Protein AF-A0A3D1QDN3-F1 (afdb_monomer)

pLDDT: mean 77.64, std 18.39, range [27.88, 97.88]

Sequence (611 aa):
MINKMKRVFISGLVVPLMLFAVGTSGLASAAQGDDDVREKLRNEGVWLTPEESAQQKAELDSLLDSLDSAADMLESMPALSVSVQINGSLVNAPADMDVVEGQVMVPIRWAAEQLGASAVEWDAATRTIAIETGQDFYSMEKLASYSRGLKISTEELESRIWPLPEKVENLQIADLVSDRKWILELKEYKARLMDPALAPDPVNICIASDDGRYEHSSLIYSIDNRQGHYYLPMDWLEYLFKARVHYDQAANLLSIQTPDVDLIKSEIARLENALIPSSPDEAVKLWGRGEQTRNGALQYLALSPQLRQEADASDYVRQSYWVTGMSSPWVGPITIVSQEQLSDTEIEYTLSFPEMTSSPPHTTATEKLMVEKLIDDGGGGWFITRVLQSSDYGIIDGPKHYIRHDVDGGGKYVTAQITVNHLNNQWELTVTKDDSEAAVEIFKGDNKGFDVSTIAAAHIISPDTVDFLLVTDYRSMPFGGCGYELYSLKDAALAQIDLSTITHGTPFSIHVDEVRRSAEIESNGAVAAVPLSDWDMHGYQQYGNEFCQNFFISMDLQSVDGEALPEIVTTEVIAATLPHHLTYLHTTYKYVNGAWKIEQTDFSDQPSQHI

Mean predicted aligned error: 17.45 Å

Structure (mmCIF, N/CA/C/O backbone):
data_AF-A0A3D1QDN3-F1
#
_entry.id   AF-A0A3D1QDN3-F1
#
loop_
_atom_site.group_PDB
_atom_site.id
_atom_site.type_symbol
_atom_site.label_atom_id
_atom_site.label_alt_id
_atom_site.label_comp_id
_atom_site.label_asym_id
_atom_site.label_entity_id
_atom_site.label_seq_id
_atom_site.pdbx_PDB_ins_code
_atom_site.Cartn_x
_atom_site.Cartn_y
_atom_site.Cartn_z
_atom_site.occupancy
_atom_site.B_iso_or_equiv
_atom_site.auth_seq_id
_atom_site.auth_comp_id
_atom_site.auth_asym_id
_atom_site.auth_atom_id
_atom_site.pdbx_PDB_model_num
ATOM 1 N N . MET A 1 1 ? 17.926 22.749 -31.481 1.00 31.86 1 MET A N 1
ATOM 2 C CA . MET A 1 1 ? 18.461 23.588 -30.376 1.00 31.86 1 MET A CA 1
ATOM 3 C C . MET A 1 1 ? 19.661 22.944 -29.670 1.00 31.86 1 MET A C 1
ATOM 5 O O . MET A 1 1 ? 20.561 23.671 -29.268 1.00 31.86 1 MET A O 1
ATOM 9 N N . ILE A 1 2 ? 19.741 21.608 -29.626 1.00 27.88 2 ILE A N 1
ATOM 10 C CA . ILE A 1 2 ? 20.840 20.819 -29.034 1.00 27.88 2 ILE A CA 1
ATOM 11 C C . ILE A 1 2 ? 22.223 21.104 -29.672 1.00 27.88 2 ILE A C 1
ATOM 13 O O . ILE A 1 2 ? 23.207 21.255 -28.947 1.00 27.88 2 ILE A O 1
ATOM 17 N N . ASN A 1 3 ? 22.293 21.345 -30.991 1.00 30.56 3 ASN A N 1
ATOM 18 C CA . ASN A 1 3 ? 23.553 21.693 -31.681 1.00 30.56 3 ASN A CA 1
ATOM 19 C C . ASN A 1 3 ? 24.145 23.056 -31.265 1.00 30.56 3 ASN A C 1
ATOM 21 O O . ASN A 1 3 ? 25.346 23.273 -31.406 1.00 30.56 3 ASN A O 1
ATOM 25 N N . LYS A 1 4 ? 23.339 23.977 -30.709 1.00 30.73 4 LYS A N 1
ATOM 26 C CA . LYS A 1 4 ? 23.839 25.263 -30.185 1.00 30.73 4 LYS A CA 1
ATOM 27 C C . LYS A 1 4 ? 24.396 25.138 -28.763 1.00 30.73 4 LYS A C 1
ATOM 29 O O . LYS A 1 4 ? 25.363 25.820 -28.450 1.00 30.73 4 LYS A O 1
ATOM 34 N N . MET A 1 5 ? 23.846 24.258 -27.921 1.00 29.44 5 MET A N 1
ATOM 35 C CA . MET A 1 5 ? 24.308 24.086 -26.533 1.00 29.44 5 MET A CA 1
ATOM 36 C C . MET A 1 5 ? 25.619 23.295 -26.423 1.00 29.44 5 MET A C 1
ATOM 38 O O . MET A 1 5 ? 26.468 23.659 -25.612 1.00 29.44 5 MET A O 1
ATOM 42 N N . LYS A 1 6 ? 25.844 22.279 -27.271 1.00 32.31 6 LYS A N 1
ATOM 43 C CA . LYS A 1 6 ? 27.119 21.531 -27.285 1.00 32.31 6 LYS A CA 1
ATOM 44 C C . LYS A 1 6 ? 28.302 22.382 -27.778 1.00 32.31 6 LYS A C 1
ATOM 46 O O . LYS A 1 6 ? 29.376 22.324 -27.184 1.00 32.31 6 LYS A O 1
ATOM 51 N N . ARG A 1 7 ? 28.087 23.259 -28.771 1.00 34.97 7 ARG A N 1
ATOM 52 C CA . ARG A 1 7 ? 29.100 24.231 -29.239 1.00 34.97 7 ARG A CA 1
ATOM 53 C C . ARG A 1 7 ? 29.503 25.249 -28.163 1.00 34.97 7 ARG A C 1
ATOM 55 O O . ARG A 1 7 ? 30.673 25.613 -28.096 1.00 34.97 7 ARG A O 1
ATOM 62 N N . VAL A 1 8 ? 28.573 25.670 -27.300 1.00 37.91 8 VAL A N 1
ATOM 63 C CA . VAL A 1 8 ? 28.829 26.628 -26.200 1.00 37.91 8 VAL A CA 1
ATOM 64 C C . VAL A 1 8 ? 29.650 26.002 -25.063 1.00 37.91 8 VAL A C 1
ATOM 66 O O . VAL A 1 8 ? 30.504 26.667 -24.484 1.00 37.91 8 VAL A O 1
ATOM 69 N N . PHE A 1 9 ? 29.463 24.711 -24.772 1.00 33.34 9 PHE A N 1
ATOM 70 C CA . PHE A 1 9 ? 30.234 24.018 -23.730 1.00 33.34 9 PHE A CA 1
ATOM 71 C C . PHE A 1 9 ? 31.697 23.766 -24.126 1.00 33.34 9 PHE A C 1
ATOM 73 O O . PHE A 1 9 ? 32.595 23.938 -23.303 1.00 33.34 9 PHE A O 1
ATOM 80 N N . ILE A 1 10 ? 31.953 23.420 -25.392 1.00 36.50 10 ILE A N 1
ATOM 81 C CA . ILE A 1 10 ? 33.316 23.199 -25.903 1.00 36.50 10 ILE A CA 1
ATOM 82 C C . ILE A 1 10 ? 34.077 24.530 -26.025 1.00 36.50 10 ILE A C 1
ATOM 84 O O . ILE A 1 10 ? 35.250 24.602 -25.668 1.00 36.50 10 ILE A O 1
ATOM 88 N N . SER A 1 11 ? 33.404 25.619 -26.413 1.00 37.47 11 SER A N 1
ATOM 89 C CA . SER A 1 11 ? 34.009 26.962 -26.428 1.00 37.47 11 SER A CA 1
ATOM 90 C C . SER A 1 11 ? 34.238 27.546 -25.022 1.00 37.47 11 SER A C 1
ATOM 92 O O . SER A 1 11 ? 35.196 28.292 -24.827 1.00 37.47 11 SER A O 1
ATOM 94 N N . GLY A 1 12 ? 33.448 27.152 -24.016 1.00 35.47 12 GLY A N 1
ATOM 95 C CA . GLY A 1 12 ? 33.633 27.554 -22.614 1.00 35.47 12 GLY A CA 1
ATOM 96 C C . GLY A 1 12 ? 34.830 26.911 -21.896 1.00 35.47 12 GLY A C 1
ATOM 97 O O . GLY A 1 12 ? 35.360 27.507 -20.960 1.00 35.47 12 GLY A O 1
ATOM 98 N N . LEU A 1 13 ? 35.294 25.732 -22.336 1.00 37.09 13 LEU A N 1
ATOM 99 C CA . LEU A 1 13 ? 36.433 25.022 -21.728 1.00 37.09 13 LEU A CA 1
ATOM 100 C C . LEU A 1 13 ? 37.799 25.448 -22.303 1.00 37.09 13 LEU A C 1
ATOM 102 O O . LEU A 1 13 ? 38.824 25.318 -21.636 1.00 37.09 13 LEU A O 1
ATOM 106 N N . VAL A 1 14 ? 37.818 25.990 -23.524 1.00 40.75 14 VAL A N 1
ATOM 107 C CA . VAL A 1 14 ? 39.047 26.391 -24.235 1.00 40.75 14 VAL A CA 1
ATOM 108 C C . VAL A 1 14 ? 39.570 27.756 -23.762 1.00 40.75 14 VAL A C 1
ATOM 110 O O . VAL A 1 14 ? 40.780 27.942 -23.644 1.00 40.75 14 VAL A O 1
ATOM 113 N N . VAL A 1 15 ? 38.684 28.689 -23.395 1.00 36.72 15 VAL A N 1
ATOM 114 C CA . VAL A 1 15 ? 39.056 30.020 -22.871 1.00 36.72 15 VAL A CA 1
ATOM 115 C C . VAL A 1 15 ? 39.901 29.957 -21.578 1.00 36.72 15 VAL A C 1
ATOM 117 O O . VAL A 1 15 ? 40.927 30.639 -21.521 1.00 36.72 15 VAL A O 1
ATOM 120 N N . PRO A 1 16 ? 39.571 29.140 -20.554 1.00 36.69 16 PRO A N 1
ATOM 121 C CA . PRO A 1 16 ? 40.424 29.010 -19.373 1.00 36.69 16 PRO A CA 1
ATOM 122 C C . PRO A 1 16 ? 41.733 28.252 -19.650 1.00 36.69 16 PRO A C 1
ATOM 124 O O . PRO A 1 16 ? 42.744 28.582 -19.035 1.00 36.69 16 PRO A O 1
ATOM 127 N N . LEU A 1 17 ? 41.774 27.305 -20.601 1.00 34.31 17 LEU A N 1
ATOM 128 C CA . LEU A 1 17 ? 43.021 26.617 -20.977 1.00 34.31 17 LEU A CA 1
ATOM 129 C C . LEU A 1 17 ? 44.006 27.550 -21.713 1.00 34.31 17 LEU A C 1
ATOM 131 O O . LEU A 1 17 ? 45.216 27.445 -21.515 1.00 34.31 17 LEU A O 1
ATOM 135 N N . MET A 1 18 ? 43.503 28.510 -22.500 1.00 39.03 18 MET A N 1
ATOM 136 C CA . MET A 1 18 ? 44.334 29.538 -23.146 1.00 39.03 18 MET A CA 1
ATOM 137 C C . MET A 1 18 ? 44.909 30.555 -22.150 1.00 39.03 18 MET A C 1
ATOM 139 O O . MET A 1 18 ? 46.050 30.982 -22.313 1.00 39.03 18 MET A O 1
ATOM 143 N N . LEU A 1 19 ? 44.184 30.886 -21.074 1.00 34.84 19 LEU A N 1
ATOM 144 C CA . LEU A 1 19 ? 44.704 31.733 -19.989 1.00 34.84 19 LEU A CA 1
ATOM 145 C C . LEU A 1 19 ? 45.877 31.080 -19.230 1.00 34.84 19 LEU A C 1
ATOM 147 O O . LEU A 1 19 ? 46.731 31.796 -18.712 1.00 34.84 19 LEU A O 1
ATOM 151 N N . PHE A 1 20 ? 45.970 29.744 -19.212 1.00 34.38 20 PHE A N 1
ATOM 152 C CA . PHE A 1 20 ? 47.110 29.019 -18.633 1.00 34.38 20 PHE A CA 1
ATOM 153 C C . PHE A 1 20 ? 48.331 28.943 -19.567 1.00 34.38 20 PHE A C 1
ATOM 155 O O . PHE A 1 20 ? 49.463 28.961 -19.084 1.00 34.38 20 PHE A O 1
ATOM 162 N N . ALA A 1 21 ? 48.137 28.915 -20.890 1.00 32.78 21 ALA A N 1
ATOM 163 C CA . ALA A 1 21 ? 49.237 28.824 -21.860 1.00 32.78 21 ALA A CA 1
ATOM 164 C C . ALA A 1 21 ? 50.029 30.139 -22.033 1.00 32.78 21 ALA A C 1
ATOM 166 O O . ALA A 1 21 ? 51.189 30.114 -22.439 1.00 32.78 21 ALA A O 1
ATOM 167 N N . VAL A 1 22 ? 49.451 31.287 -21.658 1.00 39.66 22 VAL A N 1
ATOM 168 C CA . VAL A 1 22 ? 50.139 32.596 -21.668 1.00 39.66 22 VAL A CA 1
ATOM 169 C C . VAL A 1 22 ? 51.055 32.785 -20.435 1.00 39.66 22 VAL A C 1
ATOM 171 O O . VAL A 1 22 ? 51.814 33.746 -20.357 1.00 39.66 22 VAL A O 1
ATOM 174 N N . GLY A 1 23 ? 51.051 31.853 -19.472 1.00 35.84 23 GLY A N 1
ATOM 175 C CA . GLY A 1 23 ? 51.795 31.977 -18.211 1.00 35.84 23 GLY A CA 1
ATOM 176 C C . GLY A 1 23 ? 53.200 31.359 -18.159 1.00 35.84 23 GLY A C 1
ATOM 177 O O . GLY A 1 23 ? 53.901 31.568 -17.170 1.00 35.84 23 GLY A O 1
ATOM 178 N N . THR A 1 24 ? 53.646 30.588 -19.159 1.00 33.41 24 THR A N 1
ATOM 179 C CA . THR A 1 24 ? 54.821 29.701 -18.981 1.00 33.41 24 THR A CA 1
ATOM 180 C C . THR A 1 24 ? 56.103 30.104 -19.711 1.00 33.41 24 THR A C 1
ATOM 182 O O . THR A 1 24 ? 57.092 29.383 -19.613 1.00 33.41 24 THR A O 1
ATOM 185 N N . SER A 1 25 ? 56.161 31.252 -20.388 1.00 35.62 25 SER A N 1
ATOM 186 C CA . SER A 1 25 ? 57.386 31.720 -21.071 1.00 35.62 25 SER A CA 1
ATOM 187 C C . SER A 1 25 ? 58.101 32.901 -20.393 1.00 35.62 25 SER A C 1
ATOM 189 O O . SER A 1 25 ? 59.118 33.361 -20.904 1.00 35.62 25 SER A O 1
ATOM 191 N N . GLY A 1 26 ? 57.635 33.362 -19.223 1.00 35.50 26 GLY A N 1
ATOM 192 C CA . GLY A 1 26 ? 58.207 34.518 -18.506 1.00 35.50 26 GLY A CA 1
ATOM 193 C C . GLY A 1 26 ? 58.764 34.255 -17.099 1.00 35.50 26 GLY A C 1
ATOM 194 O O . GLY A 1 26 ? 59.186 35.196 -16.434 1.00 35.50 26 GLY A O 1
ATOM 195 N N . LEU A 1 27 ? 58.777 33.011 -16.612 1.00 32.44 27 LEU A N 1
ATOM 196 C CA . LEU A 1 27 ? 59.209 32.681 -15.245 1.00 32.44 27 LEU A CA 1
ATOM 197 C C . LEU A 1 27 ? 60.531 31.910 -15.242 1.00 32.44 27 LEU A C 1
ATOM 199 O O . LEU A 1 27 ? 60.584 30.729 -14.915 1.00 32.44 27 LEU A O 1
ATOM 203 N N . ALA A 1 28 ? 61.619 32.590 -15.598 1.00 35.41 28 ALA A N 1
ATOM 204 C CA . ALA A 1 28 ? 62.968 32.069 -15.388 1.00 35.41 28 ALA A CA 1
ATOM 205 C C . ALA A 1 28 ? 63.995 33.189 -15.160 1.00 35.41 28 ALA A C 1
ATOM 207 O O . ALA A 1 28 ? 64.977 33.270 -15.879 1.00 35.41 28 ALA A O 1
ATOM 208 N N . SER A 1 29 ? 63.759 34.060 -14.173 1.00 32.25 29 SER A N 1
ATOM 209 C CA . SER A 1 29 ? 64.780 34.600 -13.250 1.00 32.25 29 SER A CA 1
ATOM 210 C C . SER A 1 29 ? 64.280 35.881 -12.582 1.00 32.25 29 SER A C 1
ATOM 212 O O . SER A 1 29 ? 64.148 36.900 -13.251 1.00 32.25 29 SER A O 1
ATOM 214 N N . ALA A 1 30 ? 64.052 35.840 -11.272 1.00 31.80 30 ALA A N 1
ATOM 215 C CA . ALA A 1 30 ? 64.502 36.843 -10.299 1.00 31.80 30 ALA A CA 1
ATOM 216 C C . ALA A 1 30 ? 63.713 36.655 -9.000 1.00 31.80 30 ALA A C 1
ATOM 218 O O . ALA A 1 30 ? 62.500 36.823 -8.943 1.00 31.80 30 ALA A O 1
ATOM 219 N N . ALA A 1 31 ? 64.444 36.263 -7.964 1.00 39.22 31 ALA A N 1
ATOM 220 C CA . ALA A 1 31 ? 64.001 36.276 -6.587 1.00 39.22 31 ALA A CA 1
ATOM 221 C C . ALA A 1 31 ? 63.949 37.719 -6.045 1.00 39.22 31 ALA A C 1
ATOM 223 O O . ALA A 1 31 ? 64.710 38.565 -6.505 1.00 39.22 31 ALA A O 1
ATOM 224 N N . GLN A 1 32 ? 63.153 37.898 -4.983 1.00 35.00 32 GLN A N 1
ATOM 225 C CA . GLN A 1 32 ? 62.998 39.068 -4.098 1.00 35.00 32 GLN A CA 1
ATOM 226 C C . GLN A 1 32 ? 61.944 40.114 -4.493 1.00 35.00 32 GLN A C 1
ATOM 228 O O . GLN A 1 32 ? 62.037 40.752 -5.532 1.00 35.00 32 GLN A O 1
ATOM 233 N N . GLY A 1 33 ? 61.024 40.357 -3.552 1.00 36.91 33 GLY A N 1
ATOM 234 C CA . GLY A 1 33 ? 60.193 41.561 -3.489 1.00 36.91 33 GLY A CA 1
ATOM 235 C C . GLY A 1 33 ? 58.771 41.365 -3.999 1.00 36.91 33 GLY A C 1
ATOM 236 O O . GLY A 1 33 ? 58.504 41.524 -5.185 1.00 36.91 33 GLY A O 1
ATOM 237 N N . ASP A 1 34 ? 57.868 41.046 -3.077 1.00 48.66 34 ASP A N 1
ATOM 238 C CA . ASP A 1 34 ? 56.422 41.179 -3.253 1.00 48.66 34 ASP A CA 1
ATOM 239 C C . ASP A 1 34 ? 56.104 42.687 -3.362 1.00 48.66 34 ASP A C 1
ATOM 241 O O . ASP A 1 34 ? 56.438 43.420 -2.434 1.00 48.66 34 ASP A O 1
ATOM 245 N N . ASP A 1 35 ? 55.617 43.126 -4.537 1.00 41.72 35 ASP A N 1
ATOM 246 C CA . ASP A 1 35 ? 54.843 44.360 -4.850 1.00 41.72 35 ASP A CA 1
ATOM 247 C C . ASP A 1 35 ? 55.104 44.976 -6.257 1.00 41.72 35 ASP A C 1
ATOM 249 O O . ASP A 1 35 ? 54.316 45.804 -6.709 1.00 41.72 35 ASP A O 1
ATOM 253 N N . ASP A 1 36 ? 56.101 44.533 -7.041 1.00 49.53 36 ASP A N 1
ATOM 254 C CA . ASP A 1 36 ? 56.508 45.233 -8.295 1.00 49.53 36 ASP A CA 1
ATOM 255 C C . ASP A 1 36 ? 55.927 44.663 -9.624 1.00 49.53 36 ASP A C 1
ATOM 257 O O . ASP A 1 36 ? 56.077 45.235 -10.705 1.00 49.53 36 ASP A O 1
ATOM 261 N N . VAL A 1 37 ? 55.210 43.530 -9.609 1.00 46.94 37 VAL A N 1
ATOM 262 C CA . VAL A 1 37 ? 54.771 42.868 -10.868 1.00 46.94 37 VAL A CA 1
ATOM 263 C C . VAL A 1 37 ? 53.563 43.564 -11.518 1.00 46.94 37 VAL A C 1
ATOM 265 O O . VAL A 1 37 ? 53.467 43.656 -12.744 1.00 46.94 37 VAL A O 1
ATOM 268 N N . ARG A 1 38 ? 52.641 44.109 -10.711 1.00 44.09 38 ARG A N 1
ATOM 269 C CA . ARG A 1 38 ? 51.453 44.833 -11.210 1.00 44.09 38 ARG A CA 1
ATOM 270 C C . ARG A 1 38 ? 51.776 46.230 -11.745 1.00 44.09 38 ARG A C 1
ATOM 272 O O . ARG A 1 38 ? 50.985 46.766 -12.522 1.00 44.09 38 ARG A O 1
ATOM 279 N N . GLU A 1 39 ? 52.898 46.819 -11.337 1.00 44.44 39 GLU A N 1
ATOM 280 C CA . GLU A 1 39 ? 53.318 48.155 -11.771 1.00 44.44 39 GLU A CA 1
ATOM 281 C C . GLU A 1 39 ? 54.140 48.096 -13.074 1.00 44.44 39 GLU A C 1
ATOM 283 O O . GLU A 1 39 ? 53.916 48.913 -13.970 1.00 44.44 39 GLU A O 1
ATOM 288 N N . LYS A 1 40 ? 54.944 47.038 -13.281 1.00 43.53 40 LYS A N 1
ATOM 289 C CA . LYS A 1 40 ? 55.606 46.756 -14.573 1.00 43.53 40 LYS A CA 1
ATOM 290 C C . LYS A 1 40 ? 54.641 46.473 -15.728 1.00 43.53 40 LYS A C 1
ATOM 292 O O . LYS A 1 40 ? 54.802 47.037 -16.808 1.00 43.53 40 LYS A O 1
ATOM 297 N N . LEU A 1 41 ? 53.587 45.682 -15.497 1.00 45.94 41 LEU A N 1
ATOM 298 C CA . LEU A 1 41 ? 52.565 45.379 -16.517 1.00 45.94 41 LEU A CA 1
ATOM 299 C C . LEU A 1 41 ? 51.782 46.619 -16.989 1.00 45.94 41 LEU A C 1
ATOM 301 O O . LEU A 1 41 ? 51.220 46.610 -18.083 1.00 45.94 41 LEU A O 1
ATOM 305 N N . ARG A 1 42 ? 51.743 47.692 -16.186 1.00 47.88 42 ARG A N 1
ATOM 306 C CA . ARG A 1 42 ? 51.007 48.926 -16.500 1.00 47.88 42 ARG A CA 1
ATOM 307 C C . ARG A 1 42 ? 51.823 49.919 -17.340 1.00 47.88 42 ARG A C 1
ATOM 309 O O . ARG A 1 42 ? 51.219 50.712 -18.056 1.00 47.88 42 ARG A O 1
ATOM 316 N N . ASN A 1 43 ? 53.157 49.867 -17.267 1.00 46.38 43 ASN A N 1
ATOM 317 C CA . ASN A 1 43 ? 54.044 50.862 -17.884 1.00 46.38 43 ASN A CA 1
ATOM 318 C C . ASN A 1 43 ? 54.730 50.407 -19.186 1.00 46.38 43 ASN A C 1
ATOM 320 O O . ASN A 1 43 ? 55.107 51.272 -19.971 1.00 46.38 43 ASN A O 1
ATOM 324 N N . GLU A 1 44 ? 54.868 49.103 -19.459 1.00 44.91 44 GLU A N 1
ATOM 325 C CA . GLU A 1 44 ? 55.594 48.621 -20.656 1.00 44.91 44 GLU A CA 1
ATOM 326 C C . GLU A 1 44 ? 54.722 48.170 -21.834 1.00 44.91 44 GLU A C 1
ATOM 328 O O . GLU A 1 44 ? 55.276 47.836 -22.874 1.00 44.91 44 GLU A O 1
ATOM 333 N N . GLY A 1 45 ? 53.387 48.207 -21.720 1.00 43.94 45 GLY A N 1
ATOM 334 C CA . GLY A 1 45 ? 52.449 48.106 -22.849 1.00 43.94 45 GLY A CA 1
ATOM 335 C C . GLY A 1 45 ? 52.902 47.204 -24.004 1.00 43.94 45 GLY A C 1
ATOM 336 O O . GLY A 1 45 ? 53.017 47.684 -25.132 1.00 43.94 45 GLY A O 1
ATOM 337 N N . VAL A 1 46 ? 53.180 45.923 -23.737 1.00 49.06 46 VAL A N 1
ATOM 338 C CA . VAL A 1 46 ? 53.492 44.956 -24.798 1.00 49.06 46 VAL A CA 1
ATOM 339 C C . VAL A 1 46 ? 52.179 44.585 -25.478 1.00 49.06 46 VAL A C 1
ATOM 341 O O . VAL A 1 46 ? 51.511 43.615 -25.127 1.00 49.06 46 VAL A O 1
ATOM 344 N N . TRP A 1 47 ? 51.763 45.426 -26.418 1.00 50.66 47 TRP A N 1
ATOM 345 C CA . TRP A 1 47 ? 50.715 45.094 -27.369 1.00 50.66 47 TRP A CA 1
ATOM 346 C C . TRP A 1 47 ? 51.329 44.180 -28.425 1.00 50.66 47 TRP A C 1
ATOM 348 O O . TRP A 1 47 ? 52.345 44.540 -29.021 1.00 50.66 47 TRP A O 1
ATOM 358 N N . LEU A 1 48 ? 50.714 43.016 -28.652 1.00 52.25 48 LEU A N 1
ATOM 359 C CA . LEU A 1 48 ? 51.032 42.167 -29.800 1.00 52.25 48 LEU A CA 1
ATOM 360 C C . LEU A 1 48 ? 51.027 43.039 -31.057 1.00 52.25 48 LEU A C 1
ATOM 362 O O . LEU A 1 48 ? 50.098 43.825 -31.278 1.00 52.25 48 LEU A O 1
ATOM 366 N N . THR A 1 49 ? 52.055 42.912 -31.886 1.00 64.56 49 THR A N 1
ATOM 367 C CA . THR A 1 49 ? 52.062 43.581 -33.186 1.00 64.56 49 THR A CA 1
ATOM 368 C C . THR A 1 49 ? 50.861 43.109 -34.022 1.00 64.56 49 THR A C 1
ATOM 370 O O . THR A 1 49 ? 50.309 42.029 -33.779 1.00 64.56 49 THR A O 1
ATOM 373 N N . PRO A 1 50 ? 50.415 43.885 -35.028 1.00 63.75 50 PRO A N 1
ATOM 374 C CA . PRO A 1 50 ? 49.350 43.446 -35.929 1.00 63.75 50 PRO A CA 1
ATOM 375 C C . PRO A 1 50 ? 49.640 42.091 -36.593 1.00 63.75 50 PRO A C 1
ATOM 377 O O . PRO A 1 50 ? 48.709 41.327 -36.830 1.00 63.75 50 PRO A O 1
ATOM 380 N N . GLU A 1 51 ? 50.916 41.778 -36.848 1.00 68.25 51 GLU A N 1
ATOM 381 C CA . GLU A 1 51 ? 51.364 40.480 -37.367 1.00 68.25 51 GLU A CA 1
ATOM 382 C C . GLU A 1 51 ? 51.204 39.357 -36.338 1.00 68.25 51 GLU A C 1
ATOM 384 O O . GLU A 1 51 ? 50.602 38.334 -36.654 1.00 68.25 51 GLU A O 1
ATOM 389 N N . GLU A 1 52 ? 51.649 39.555 -35.095 1.00 65.06 52 GLU A N 1
ATOM 390 C CA . GLU A 1 52 ? 51.493 38.554 -34.029 1.00 65.06 52 GLU A CA 1
ATOM 391 C C . GLU A 1 52 ? 50.015 38.321 -33.674 1.00 65.06 52 GLU A C 1
ATOM 393 O O . GLU A 1 52 ? 49.594 37.183 -33.464 1.00 65.06 52 GLU A O 1
ATOM 398 N N . SER A 1 53 ? 49.197 39.380 -33.689 1.00 63.53 53 SER A N 1
ATOM 399 C CA . SER A 1 53 ? 47.741 39.277 -33.509 1.00 63.53 53 SER A CA 1
ATOM 400 C C . SER A 1 53 ? 47.070 38.527 -34.664 1.00 63.53 53 SER A C 1
ATOM 402 O O . 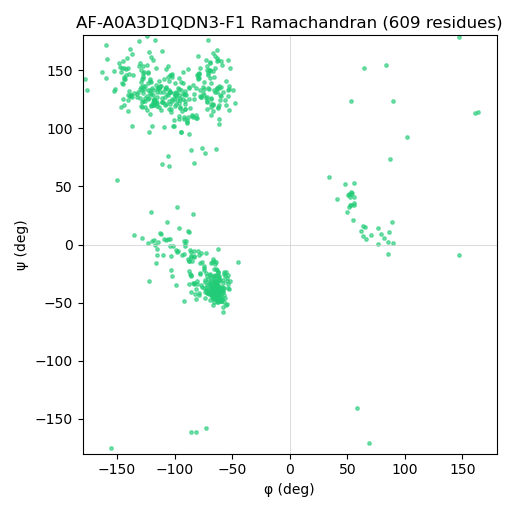SER A 1 53 ? 46.154 37.735 -34.443 1.00 63.53 53 SER A O 1
ATOM 404 N N . ALA A 1 54 ? 47.515 38.753 -35.905 1.00 66.88 54 ALA A N 1
ATOM 405 C CA . ALA A 1 54 ? 47.007 38.037 -37.072 1.00 66.88 54 ALA A CA 1
ATOM 406 C C . ALA A 1 54 ? 47.416 36.557 -37.057 1.00 66.88 54 ALA A C 1
ATOM 408 O O . ALA A 1 54 ? 46.604 35.703 -37.412 1.00 66.88 54 ALA A O 1
ATOM 409 N N . GLN A 1 55 ? 48.632 36.248 -36.602 1.00 71.94 55 GLN A N 1
ATOM 410 C CA . GLN A 1 55 ? 49.120 34.878 -36.475 1.00 71.94 55 GLN A CA 1
ATOM 411 C C . GLN A 1 55 ? 48.352 34.101 -35.399 1.00 71.94 55 GLN A C 1
ATOM 413 O O . GLN A 1 55 ? 47.866 33.008 -35.678 1.00 71.94 55 GLN A O 1
ATOM 418 N N . GLN A 1 56 ? 48.148 34.683 -34.213 1.00 67.62 56 GLN A N 1
ATOM 419 C CA . GLN A 1 56 ? 47.339 34.048 -33.166 1.00 67.62 56 GLN A CA 1
ATOM 420 C C . GLN A 1 56 ? 45.881 33.852 -33.594 1.00 67.62 56 GLN A C 1
ATOM 422 O O . GLN A 1 56 ? 45.277 32.828 -33.281 1.00 67.62 56 GLN A O 1
ATOM 427 N N . LYS A 1 57 ? 45.311 34.800 -34.350 1.00 71.56 57 LYS A N 1
ATOM 428 C CA . LYS A 1 57 ? 43.969 34.638 -34.919 1.00 71.56 57 LYS A CA 1
ATOM 429 C C . LYS A 1 57 ? 43.914 33.485 -35.927 1.00 71.56 57 LYS A C 1
ATOM 431 O O . LYS A 1 57 ? 42.982 32.694 -35.873 1.00 71.56 57 LYS A O 1
ATOM 436 N 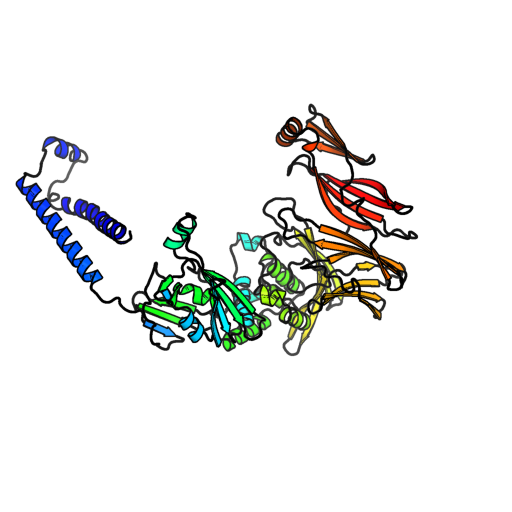N . ALA A 1 58 ? 44.910 33.359 -36.803 1.00 77.62 58 ALA A N 1
ATOM 437 C CA . ALA A 1 58 ? 44.973 32.264 -37.770 1.00 77.62 58 ALA A CA 1
ATOM 438 C C . ALA A 1 58 ? 45.139 30.889 -37.094 1.00 77.62 58 ALA A C 1
ATOM 440 O O . ALA A 1 58 ? 44.540 29.910 -37.535 1.00 77.62 58 ALA A O 1
ATOM 441 N N . GLU A 1 59 ? 45.910 30.812 -36.006 1.00 76.69 59 GLU A N 1
ATOM 442 C CA . GLU A 1 59 ? 46.020 29.596 -35.189 1.00 76.69 59 GLU A CA 1
ATOM 443 C C . GLU A 1 59 ? 44.692 29.249 -34.499 1.00 76.69 59 GLU A C 1
ATOM 445 O O . GLU A 1 59 ? 44.300 28.081 -34.481 1.00 76.69 59 GLU A O 1
ATOM 450 N N . LEU A 1 60 ? 43.964 30.250 -33.991 1.00 68.25 60 LEU A N 1
ATOM 451 C CA . LEU A 1 60 ? 42.640 30.058 -33.398 1.00 68.25 60 LEU A CA 1
ATOM 452 C C . LEU A 1 60 ? 41.611 29.574 -34.429 1.00 68.25 60 LEU A C 1
ATOM 454 O O . LEU A 1 60 ? 40.883 28.624 -34.153 1.00 68.25 60 LEU A O 1
ATOM 458 N N . ASP A 1 61 ? 41.572 30.193 -35.610 1.00 79.00 61 ASP A N 1
ATOM 459 C CA . ASP A 1 61 ? 40.657 29.814 -36.692 1.00 79.00 61 ASP A CA 1
ATOM 460 C C . ASP A 1 61 ? 40.945 28.370 -37.167 1.00 79.00 61 ASP A C 1
ATOM 462 O O . ASP A 1 61 ? 40.027 27.568 -37.310 1.00 79.00 61 ASP A O 1
ATOM 466 N N . SER A 1 62 ? 42.222 27.981 -37.279 1.00 85.88 62 SER A N 1
ATOM 467 C CA . SER A 1 62 ? 42.639 26.606 -37.617 1.00 85.88 62 SER A CA 1
ATOM 468 C C . SER A 1 62 ? 42.239 25.566 -36.558 1.00 85.88 62 SER A C 1
ATOM 470 O O . SER A 1 62 ? 41.822 24.446 -36.880 1.00 85.88 62 SER A O 1
ATOM 472 N N . LEU A 1 63 ? 42.335 25.924 -35.272 1.00 79.75 63 LEU A N 1
ATOM 473 C CA . LEU A 1 63 ? 41.872 25.070 -34.175 1.00 79.75 63 LEU A CA 1
ATOM 474 C C . LEU A 1 63 ? 40.349 24.903 -34.194 1.00 79.75 63 LEU A C 1
ATOM 476 O O . LEU A 1 63 ? 39.863 23.800 -33.942 1.00 79.75 63 LEU A O 1
ATOM 480 N N . LEU A 1 64 ? 39.607 25.967 -34.511 1.00 75.25 64 LEU A N 1
ATOM 481 C CA . LEU A 1 64 ? 38.151 25.920 -34.659 1.00 75.25 64 LEU A CA 1
ATOM 482 C C . LEU A 1 64 ? 37.735 25.028 -35.833 1.00 75.25 64 LEU A C 1
ATOM 484 O O . LEU A 1 64 ? 36.880 24.165 -35.647 1.00 75.25 64 LEU A O 1
ATOM 488 N N . ASP A 1 65 ? 38.395 25.147 -36.986 1.00 82.31 65 ASP A N 1
ATOM 489 C CA . ASP A 1 65 ? 38.144 24.288 -38.151 1.00 82.31 65 ASP A CA 1
ATOM 490 C C . ASP A 1 65 ? 38.455 22.809 -37.857 1.00 82.31 65 ASP A C 1
ATOM 492 O O . ASP A 1 65 ? 37.733 21.902 -38.284 1.00 82.31 65 ASP A O 1
ATOM 496 N N . SER A 1 66 ? 39.514 22.547 -37.084 1.00 81.75 66 SER A N 1
ATOM 497 C CA . SER A 1 66 ? 39.880 21.192 -36.651 1.00 81.75 66 SER A CA 1
ATOM 498 C C . SER A 1 66 ? 38.862 20.604 -35.666 1.00 81.75 66 SER A C 1
ATOM 500 O O . SER A 1 66 ? 38.559 19.413 -35.728 1.00 81.75 66 SER A O 1
ATOM 502 N N . LEU A 1 67 ? 38.314 21.431 -34.769 1.00 74.44 67 LEU A N 1
ATOM 503 C CA . LEU A 1 67 ? 37.247 21.054 -33.838 1.00 74.44 67 LEU A CA 1
ATOM 504 C C . LEU A 1 67 ? 35.930 20.769 -34.563 1.00 74.44 67 LEU A C 1
ATOM 506 O O . LEU A 1 67 ? 35.280 19.774 -34.249 1.00 74.44 67 LEU A O 1
ATOM 510 N N . ASP A 1 68 ? 35.561 21.604 -35.534 1.00 79.00 68 ASP A N 1
ATOM 511 C CA . ASP A 1 68 ? 34.375 21.388 -36.364 1.00 79.00 68 ASP A CA 1
ATOM 512 C C . ASP A 1 68 ? 34.524 20.104 -37.197 1.00 79.00 68 ASP A C 1
ATOM 514 O O . ASP A 1 68 ? 33.633 19.261 -37.186 1.00 79.00 68 ASP A O 1
ATOM 518 N N . SER A 1 69 ? 35.697 19.865 -37.794 1.00 79.44 69 SER A N 1
ATOM 519 C CA . SER A 1 69 ? 35.981 18.617 -38.519 1.00 79.44 69 SER A CA 1
ATOM 520 C C . SER A 1 69 ? 35.922 17.382 -37.612 1.00 79.44 69 SER A C 1
ATOM 522 O O . SER A 1 69 ? 35.413 16.336 -38.011 1.00 79.44 69 SER A O 1
ATOM 524 N N . ALA A 1 70 ? 36.428 17.479 -36.378 1.00 70.69 70 ALA A N 1
ATOM 525 C CA . ALA A 1 70 ? 36.347 16.394 -35.403 1.00 70.69 70 ALA A CA 1
ATOM 526 C C . ALA A 1 70 ? 34.901 16.135 -34.946 1.00 70.69 70 ALA A C 1
ATOM 528 O O . ALA A 1 70 ? 34.529 14.979 -34.744 1.00 70.69 70 ALA A O 1
ATOM 529 N N . ALA A 1 71 ? 34.085 17.184 -34.808 1.00 68.12 71 ALA A N 1
ATOM 530 C CA . ALA A 1 71 ? 32.664 17.069 -34.496 1.00 68.12 71 ALA A CA 1
ATOM 531 C C . ALA A 1 71 ? 31.891 16.398 -35.642 1.00 68.12 71 ALA A C 1
ATOM 533 O O . ALA A 1 71 ? 31.144 15.456 -35.387 1.00 68.12 71 ALA A O 1
ATOM 534 N N . ASP A 1 72 ? 32.147 16.800 -36.888 1.00 75.44 72 ASP A N 1
ATOM 535 C CA . ASP A 1 72 ? 31.551 16.195 -38.084 1.00 75.44 72 ASP A CA 1
ATOM 536 C C . ASP A 1 72 ? 31.960 14.718 -38.232 1.00 75.44 72 ASP A C 1
ATOM 538 O O . ASP A 1 72 ? 31.137 13.857 -38.553 1.00 75.44 72 ASP A O 1
ATOM 542 N N . MET A 1 73 ? 33.223 14.384 -37.932 1.00 71.31 73 MET A N 1
ATOM 543 C CA . MET A 1 73 ? 33.678 12.992 -37.884 1.00 71.31 73 MET A CA 1
ATOM 544 C C . MET A 1 73 ? 32.943 12.191 -36.804 1.00 71.31 73 MET A C 1
ATOM 546 O O . MET A 1 73 ? 32.531 11.066 -37.085 1.00 71.31 73 MET A O 1
ATOM 550 N N . LEU A 1 74 ? 32.733 12.759 -35.610 1.00 60.69 74 LEU A N 1
ATOM 551 C CA . LEU A 1 74 ? 31.983 12.118 -34.523 1.00 60.69 74 LEU A CA 1
ATOM 552 C C . LEU A 1 74 ? 30.508 11.886 -34.892 1.00 60.69 74 LEU A C 1
ATOM 554 O O . LEU A 1 74 ? 29.964 10.837 -34.561 1.00 60.69 74 LEU A O 1
ATOM 558 N N . GLU A 1 75 ? 29.876 12.835 -35.589 1.00 60.03 75 GLU A N 1
ATOM 559 C CA . GLU A 1 75 ? 28.497 12.706 -36.089 1.00 60.03 75 GLU A CA 1
ATOM 560 C C . GLU A 1 75 ? 28.371 11.664 -37.214 1.00 60.03 75 GLU A C 1
ATOM 562 O O . GLU A 1 75 ? 27.306 11.075 -37.394 1.00 60.03 75 GLU A O 1
ATOM 567 N N . SER A 1 76 ? 29.455 11.397 -37.951 1.00 61.47 76 SER A N 1
ATOM 568 C CA . SER A 1 76 ? 29.488 10.407 -39.037 1.00 61.47 76 SER A CA 1
ATOM 569 C C . SER A 1 76 ? 29.771 8.965 -38.587 1.00 61.47 76 SER A C 1
ATOM 571 O O . SER A 1 76 ? 29.649 8.037 -39.393 1.00 61.47 76 SER A O 1
ATOM 573 N N . MET A 1 77 ? 30.161 8.748 -37.324 1.00 53.91 77 MET A N 1
ATOM 574 C CA . MET A 1 77 ? 30.377 7.401 -36.791 1.00 53.91 77 MET A CA 1
ATOM 575 C C . MET A 1 77 ? 29.025 6.721 -36.524 1.00 53.91 77 MET A C 1
ATOM 577 O O . MET A 1 77 ? 28.142 7.344 -35.933 1.00 53.91 77 MET A O 1
ATOM 581 N N . PRO A 1 78 ? 28.836 5.443 -36.908 1.00 53.84 78 PRO A N 1
ATOM 582 C CA . PRO A 1 78 ? 27.640 4.712 -36.511 1.00 53.84 78 PRO A CA 1
ATOM 583 C C . PRO A 1 78 ? 27.567 4.686 -34.981 1.00 53.84 78 PRO A C 1
ATOM 585 O O . PRO A 1 78 ? 28.562 4.377 -34.320 1.00 53.84 78 PRO A O 1
ATOM 588 N N . ALA A 1 79 ? 26.402 5.027 -34.425 1.00 55.69 79 ALA A N 1
ATOM 589 C CA . ALA A 1 79 ? 26.175 4.938 -32.990 1.00 55.69 79 ALA A CA 1
ATOM 590 C C . ALA A 1 79 ? 26.515 3.516 -32.525 1.00 55.69 79 ALA A C 1
ATOM 592 O O . ALA A 1 79 ? 26.049 2.538 -33.114 1.00 55.69 79 ALA A O 1
ATOM 593 N N . LEU A 1 80 ? 27.360 3.395 -31.498 1.00 62.62 80 LEU A N 1
ATOM 594 C CA . LEU A 1 80 ? 27.638 2.109 -30.867 1.00 62.62 80 LEU A CA 1
ATOM 595 C C . LEU A 1 80 ? 26.321 1.585 -30.290 1.00 62.62 80 LEU A C 1
ATOM 597 O O . LEU A 1 80 ? 25.848 2.072 -29.266 1.00 62.62 80 LEU A O 1
ATOM 601 N N . SER A 1 81 ? 25.718 0.615 -30.971 1.00 75.44 81 SER A N 1
ATOM 602 C CA . SER A 1 81 ? 24.478 -0.018 -30.536 1.00 75.44 81 SER A CA 1
ATOM 603 C C . SER A 1 81 ? 24.684 -0.677 -29.173 1.00 75.44 81 SER A C 1
ATOM 605 O O . SER A 1 81 ? 25.651 -1.420 -28.976 1.00 75.44 81 SER A O 1
ATOM 607 N N . VAL A 1 82 ? 23.789 -0.365 -28.234 1.00 91.44 82 VAL A N 1
ATOM 608 C CA . VAL A 1 82 ? 23.812 -0.902 -26.869 1.00 91.44 82 VAL A CA 1
ATOM 609 C C . VAL A 1 82 ? 23.696 -2.423 -26.929 1.00 91.44 82 VAL A C 1
ATOM 611 O O . VAL A 1 82 ? 22.800 -2.961 -27.576 1.00 91.44 82 VAL A O 1
ATOM 614 N N . SER A 1 83 ? 24.612 -3.127 -26.266 1.00 93.88 83 SER A N 1
ATOM 615 C CA . SER A 1 83 ? 24.487 -4.572 -26.062 1.00 93.88 83 SER A CA 1
ATOM 616 C C . SER A 1 83 ? 23.510 -4.833 -24.924 1.00 93.88 83 SER A C 1
ATOM 618 O O . SER A 1 83 ? 23.493 -4.082 -23.951 1.00 93.88 83 SER A O 1
ATOM 620 N N . VAL A 1 84 ? 22.708 -5.893 -25.019 1.00 96.88 84 VAL A N 1
ATOM 621 C CA . VAL A 1 84 ? 21.710 -6.213 -23.991 1.00 96.88 84 VAL A CA 1
ATOM 622 C C . VAL A 1 84 ? 21.880 -7.647 -23.516 1.00 96.88 84 VAL A C 1
ATOM 624 O O . VAL A 1 84 ? 22.022 -8.568 -24.320 1.00 96.88 84 VAL A O 1
ATOM 627 N N . GLN A 1 85 ? 21.856 -7.838 -22.202 1.00 96.94 85 GLN A N 1
ATOM 628 C CA . GLN A 1 85 ? 21.901 -9.138 -21.552 1.00 96.94 85 GLN A CA 1
ATOM 629 C C . GLN A 1 85 ? 20.677 -9.302 -20.655 1.00 96.94 85 GLN A C 1
ATOM 631 O O . GLN A 1 85 ? 20.364 -8.412 -19.869 1.00 96.94 85 GLN A O 1
ATOM 636 N N . ILE A 1 86 ? 20.015 -10.452 -20.747 1.00 97.06 86 ILE A N 1
ATOM 637 C CA . ILE A 1 86 ? 18.889 -10.825 -19.890 1.00 97.06 86 ILE A CA 1
ATOM 638 C C . ILE A 1 86 ? 19.284 -12.066 -19.100 1.00 97.06 86 ILE A C 1
ATOM 640 O O . ILE A 1 86 ? 19.685 -13.068 -19.694 1.00 97.06 86 ILE A O 1
ATOM 644 N N . ASN A 1 87 ? 19.210 -12.004 -17.770 1.00 95.50 87 ASN A N 1
ATOM 645 C CA . ASN A 1 87 ? 19.564 -13.115 -16.874 1.00 95.50 87 ASN A CA 1
ATOM 646 C C . ASN A 1 87 ? 20.947 -13.718 -17.181 1.00 95.50 87 ASN A C 1
ATOM 648 O O . ASN A 1 87 ? 21.119 -14.935 -17.268 1.00 95.50 87 ASN A O 1
ATOM 652 N N . GLY A 1 88 ? 21.942 -12.868 -17.445 1.00 94.62 88 GLY A N 1
ATOM 653 C CA . GLY A 1 88 ? 23.289 -13.326 -17.792 1.00 94.62 88 GLY A CA 1
ATOM 654 C C . GLY A 1 88 ? 23.458 -13.840 -19.235 1.00 94.62 88 GLY A C 1
ATOM 655 O O . GLY A 1 88 ? 24.570 -14.195 -19.626 1.00 94.62 88 GLY A O 1
ATOM 656 N N . SER A 1 89 ? 22.418 -13.831 -20.071 1.00 96.31 89 SER A N 1
ATOM 657 C CA . SER A 1 89 ? 22.485 -14.272 -21.473 1.00 96.31 89 SER A CA 1
ATOM 658 C C . SER A 1 89 ? 22.383 -13.099 -22.445 1.00 96.31 89 SER A C 1
ATOM 660 O O . SER A 1 89 ? 21.467 -12.290 -22.345 1.00 96.31 89 SER A O 1
ATOM 662 N N . LEU A 1 90 ? 23.332 -12.980 -23.380 1.00 95.50 90 LEU A N 1
ATOM 663 C CA . LEU A 1 90 ? 23.302 -11.929 -24.402 1.00 95.50 90 LEU A CA 1
ATOM 664 C C . LEU A 1 90 ? 22.103 -12.147 -25.336 1.00 95.50 90 LEU A C 1
ATOM 666 O O . LEU A 1 90 ? 21.895 -13.260 -25.823 1.00 95.50 90 LEU A O 1
ATOM 670 N N . VAL A 1 91 ? 21.348 -11.085 -25.607 1.00 94.94 91 VAL A N 1
ATOM 671 C CA . VAL A 1 91 ? 20.187 -11.104 -26.504 1.00 94.94 91 VAL A CA 1
ATOM 672 C C . VAL A 1 91 ? 20.375 -10.127 -27.660 1.00 94.94 91 VAL A C 1
ATOM 674 O O . VAL A 1 91 ? 21.203 -9.217 -27.606 1.00 94.94 91 VAL A O 1
ATOM 677 N N . ASN A 1 92 ? 19.601 -10.315 -28.730 1.00 90.94 92 ASN A N 1
ATOM 678 C CA . ASN A 1 92 ? 19.591 -9.366 -29.838 1.00 90.94 92 ASN A CA 1
ATOM 679 C C . ASN A 1 92 ? 18.961 -8.053 -29.369 1.00 90.94 92 ASN A C 1
ATOM 681 O O . ASN A 1 92 ? 17.760 -8.005 -29.101 1.00 90.94 92 ASN A O 1
ATOM 685 N N . ALA A 1 93 ? 19.779 -7.007 -29.282 1.00 88.56 93 ALA A N 1
ATOM 686 C CA . ALA A 1 93 ? 19.321 -5.676 -28.927 1.00 88.56 93 ALA A CA 1
ATOM 687 C C . ALA A 1 93 ? 18.367 -5.129 -30.008 1.00 88.56 93 ALA A C 1
ATOM 689 O O . ALA A 1 93 ? 18.699 -5.186 -31.199 1.00 88.56 93 ALA A O 1
ATOM 690 N N . PRO A 1 94 ? 17.195 -4.601 -29.621 1.00 89.25 94 PRO A N 1
ATOM 691 C CA . PRO A 1 94 ? 16.347 -3.815 -30.505 1.00 89.25 94 PRO A CA 1
ATOM 692 C C . PRO A 1 94 ? 17.096 -2.670 -31.195 1.00 89.25 94 PRO A C 1
ATOM 694 O O . PRO A 1 94 ? 18.056 -2.110 -30.663 1.00 89.25 94 PRO A O 1
ATOM 697 N N . ALA A 1 95 ? 16.620 -2.294 -32.382 1.00 87.00 95 ALA A N 1
ATOM 698 C CA . ALA A 1 95 ? 17.108 -1.104 -33.066 1.00 87.00 95 ALA A CA 1
ATOM 699 C C . ALA A 1 95 ? 16.799 0.167 -32.255 1.00 87.00 95 ALA A C 1
ATOM 701 O O . ALA A 1 95 ? 15.873 0.193 -31.438 1.00 87.00 95 ALA A O 1
ATOM 702 N N . ASP A 1 96 ? 17.569 1.222 -32.516 1.00 87.31 96 ASP A N 1
ATOM 703 C CA . ASP A 1 96 ? 17.378 2.558 -31.948 1.00 87.31 96 ASP A CA 1
ATOM 704 C C . ASP A 1 96 ? 17.347 2.594 -30.413 1.00 87.31 96 ASP A C 1
ATOM 706 O O . ASP A 1 96 ? 16.640 3.404 -29.825 1.00 87.31 96 ASP A O 1
ATOM 710 N N . MET A 1 97 ? 18.117 1.732 -29.745 1.00 92.06 97 MET A N 1
ATOM 711 C CA . MET A 1 97 ? 18.427 1.894 -28.323 1.00 92.06 97 MET A CA 1
ATOM 712 C C . MET A 1 97 ? 19.620 2.838 -28.170 1.00 92.06 97 MET A C 1
ATOM 714 O O . MET A 1 97 ? 20.748 2.493 -28.527 1.00 92.06 97 MET A O 1
ATOM 718 N N . ASP A 1 98 ? 19.368 4.029 -27.637 1.00 89.94 98 ASP A N 1
ATOM 719 C CA . ASP A 1 98 ? 20.371 5.051 -27.348 1.00 89.94 98 ASP A CA 1
ATOM 720 C C . ASP A 1 98 ? 20.364 5.436 -25.864 1.00 89.94 98 ASP A C 1
ATOM 722 O O . ASP A 1 98 ? 19.457 5.094 -25.103 1.00 89.94 98 ASP A O 1
ATOM 726 N N . VAL A 1 99 ? 21.423 6.127 -25.441 1.00 93.12 99 VAL A N 1
ATOM 727 C CA . VAL A 1 99 ? 21.585 6.573 -24.056 1.00 93.12 99 VAL A CA 1
ATOM 728 C C . VAL A 1 99 ? 21.274 8.058 -23.964 1.00 93.12 99 VAL A C 1
ATOM 730 O O . VAL A 1 99 ? 21.998 8.890 -24.516 1.00 93.12 99 VAL A O 1
ATOM 733 N N . VAL A 1 100 ? 20.236 8.398 -23.206 1.00 91.56 100 VAL A N 1
ATOM 734 C CA . VAL A 1 100 ? 19.794 9.772 -22.966 1.00 91.56 100 VAL A CA 1
ATOM 735 C C . VAL A 1 100 ? 19.887 10.060 -21.473 1.00 91.56 100 VAL A C 1
ATOM 737 O O . VAL A 1 100 ? 19.299 9.366 -20.656 1.00 91.56 100 VAL A O 1
ATOM 740 N N . GLU A 1 101 ? 20.682 11.064 -21.094 1.00 90.62 101 GLU A N 1
ATOM 741 C CA . GLU A 1 101 ? 20.915 11.441 -19.686 1.00 90.62 101 GLU A CA 1
ATOM 742 C C . GLU A 1 101 ? 21.344 10.274 -18.763 1.00 90.62 101 GLU A C 1
ATOM 744 O O . GLU A 1 101 ? 21.038 10.260 -17.572 1.00 90.62 101 GLU A O 1
ATOM 749 N N . GLY A 1 102 ? 22.081 9.298 -19.305 1.00 91.38 102 GLY A N 1
ATOM 750 C CA . GLY A 1 102 ? 22.525 8.110 -18.563 1.00 91.38 102 GLY A CA 1
ATOM 751 C C . GLY A 1 102 ? 21.471 7.003 -18.443 1.00 91.38 102 GLY A C 1
ATOM 752 O O . GLY A 1 102 ? 21.721 6.010 -17.769 1.00 91.38 102 GLY A O 1
ATOM 753 N N . GLN A 1 103 ? 20.320 7.153 -19.099 1.00 95.56 103 GLN A N 1
ATOM 754 C CA . GLN A 1 103 ? 19.283 6.134 -19.220 1.00 95.56 103 GLN A CA 1
ATOM 755 C C . GLN A 1 103 ? 19.325 5.518 -20.614 1.00 95.56 103 GLN A C 1
ATOM 757 O O . GLN A 1 103 ? 19.347 6.240 -21.610 1.00 95.56 103 GLN A O 1
ATOM 762 N N . VAL A 1 104 ? 19.316 4.189 -20.696 1.00 96.56 104 VAL A N 1
ATOM 763 C CA . VAL A 1 104 ? 19.083 3.508 -21.973 1.00 96.56 104 VAL A CA 1
ATOM 764 C C . VAL A 1 104 ? 17.600 3.628 -22.305 1.00 96.56 104 VAL A C 1
ATOM 766 O O . VAL A 1 104 ? 16.759 3.298 -21.471 1.00 96.56 104 VAL A O 1
ATOM 769 N N . MET A 1 105 ? 17.279 4.091 -23.508 1.00 96.25 105 MET A N 1
ATOM 770 C CA . MET A 1 105 ? 15.909 4.136 -24.008 1.00 96.25 105 MET A CA 1
ATOM 771 C C . MET A 1 105 ? 15.538 2.749 -24.541 1.00 96.25 105 MET A C 1
ATOM 773 O O . MET A 1 105 ? 16.103 2.285 -25.531 1.00 96.25 105 MET A O 1
ATOM 777 N N . VAL A 1 106 ? 14.617 2.061 -23.867 1.00 96.94 106 VAL A N 1
ATOM 778 C CA . VAL A 1 106 ? 14.240 0.671 -24.167 1.00 96.94 106 VAL A CA 1
ATOM 779 C C . VAL A 1 106 ? 12.857 0.638 -24.821 1.00 96.94 106 VAL A C 1
ATOM 781 O O . VAL A 1 106 ? 11.966 1.321 -24.332 1.00 96.94 106 VAL A O 1
ATOM 784 N N . PRO A 1 107 ? 12.615 -0.138 -25.893 1.00 96.50 107 PRO A N 1
ATOM 785 C CA . PRO A 1 107 ? 11.274 -0.270 -26.452 1.00 96.50 107 PRO A CA 1
ATOM 786 C C . PRO A 1 107 ? 10.355 -1.107 -25.546 1.00 96.50 107 PRO A C 1
ATOM 788 O O . PRO A 1 107 ? 10.647 -2.270 -25.259 1.00 96.50 107 PRO A O 1
ATOM 791 N N . ILE A 1 108 ? 9.215 -0.537 -25.138 1.00 96.62 108 ILE A N 1
ATOM 792 C CA . ILE A 1 108 ? 8.320 -1.130 -24.125 1.00 96.62 108 ILE A CA 1
ATOM 793 C C . ILE A 1 108 ? 7.763 -2.493 -24.520 1.00 96.62 108 ILE A C 1
ATOM 795 O O . ILE A 1 108 ? 7.794 -3.410 -23.710 1.00 96.62 108 ILE A O 1
ATOM 799 N N . ARG A 1 109 ? 7.274 -2.650 -25.758 1.00 96.44 109 ARG A N 1
ATOM 800 C CA . ARG A 1 109 ? 6.686 -3.919 -26.222 1.00 96.44 109 ARG A CA 1
ATOM 801 C C . ARG A 1 109 ? 7.698 -5.056 -26.116 1.00 96.44 109 ARG A C 1
ATOM 803 O O . ARG A 1 109 ? 7.388 -6.098 -25.556 1.00 96.44 109 ARG A O 1
ATOM 810 N N . TRP A 1 110 ? 8.912 -4.815 -26.609 1.00 96.19 110 TRP A N 1
ATOM 811 C CA . TRP A 1 110 ? 9.994 -5.789 -26.533 1.00 96.19 110 TRP A CA 1
ATOM 812 C C . TRP A 1 110 ? 10.335 -6.114 -25.077 1.00 96.19 110 TRP A C 1
ATOM 814 O O . TRP A 1 110 ? 10.408 -7.285 -24.720 1.00 96.19 110 TRP A O 1
ATOM 824 N N . ALA A 1 111 ? 10.497 -5.098 -24.225 1.00 97.00 111 ALA A N 1
ATOM 825 C CA . ALA A 1 111 ? 10.830 -5.320 -22.823 1.00 97.00 111 ALA A CA 1
ATOM 826 C C . ALA A 1 111 ? 9.736 -6.110 -22.092 1.00 97.00 111 ALA A C 1
ATOM 828 O O . ALA A 1 111 ? 10.052 -7.057 -21.383 1.00 97.00 111 ALA A O 1
ATOM 829 N N . ALA A 1 112 ? 8.463 -5.779 -22.313 1.00 97.12 112 ALA A N 1
ATOM 830 C CA . ALA A 1 112 ? 7.328 -6.483 -21.729 1.00 97.12 112 ALA A CA 1
ATOM 831 C C . ALA A 1 112 ? 7.320 -7.972 -22.115 1.00 97.12 112 ALA A C 1
ATOM 833 O O . ALA A 1 112 ? 7.222 -8.829 -21.242 1.00 97.12 112 ALA A O 1
ATOM 834 N N . GLU A 1 113 ? 7.514 -8.292 -23.399 1.00 95.56 113 GLU A N 1
ATOM 835 C CA . GLU A 1 113 ? 7.606 -9.677 -23.885 1.00 95.56 113 GLU A CA 1
ATOM 836 C C . GLU A 1 113 ? 8.775 -10.436 -23.233 1.00 95.56 113 GLU A C 1
ATOM 838 O O . GLU A 1 113 ? 8.621 -11.582 -22.810 1.00 95.56 113 GLU A O 1
ATOM 843 N N . GLN A 1 114 ? 9.942 -9.795 -23.097 1.00 95.25 114 GLN A N 1
ATOM 844 C CA . GLN A 1 114 ? 11.093 -10.395 -22.410 1.00 95.25 114 GLN A CA 1
ATOM 845 C C . GLN A 1 114 ? 10.857 -10.609 -20.906 1.00 95.25 114 GLN A C 1
ATOM 847 O O . GLN A 1 114 ? 11.461 -11.499 -20.308 1.00 95.25 114 GLN A O 1
ATOM 852 N N . LEU A 1 115 ? 9.997 -9.792 -20.298 1.00 95.12 115 LEU A N 1
ATOM 853 C CA . LEU A 1 115 ? 9.675 -9.802 -18.870 1.00 95.12 115 LEU A CA 1
ATOM 854 C C . LEU A 1 115 ? 8.407 -10.615 -18.555 1.00 95.12 115 LEU A C 1
ATOM 856 O O . LEU A 1 115 ? 7.891 -10.559 -17.441 1.00 95.12 115 LEU A O 1
ATOM 860 N N . GLY A 1 116 ? 7.942 -11.420 -19.514 1.00 92.62 116 GLY A N 1
ATOM 861 C CA . GLY A 1 116 ? 6.882 -12.404 -19.309 1.00 92.62 116 GLY A CA 1
ATOM 862 C C . GLY A 1 116 ? 5.465 -11.885 -19.533 1.00 92.62 116 GLY A C 1
ATOM 863 O O . GLY A 1 116 ? 4.528 -12.520 -19.056 1.00 92.62 116 GLY A O 1
ATOM 864 N N . ALA A 1 117 ? 5.295 -10.769 -20.248 1.00 96.38 117 ALA A N 1
ATOM 865 C CA . ALA A 1 117 ? 3.978 -10.340 -20.700 1.00 96.38 117 ALA A CA 1
ATOM 866 C C . ALA A 1 117 ? 3.358 -11.366 -21.663 1.00 96.38 117 ALA A C 1
ATOM 868 O O . ALA A 1 117 ? 4.014 -11.845 -22.592 1.00 96.38 117 ALA A O 1
ATOM 869 N N . SER A 1 118 ? 2.085 -11.679 -21.442 1.00 96.00 118 SER A N 1
ATOM 870 C CA . SER A 1 118 ? 1.254 -12.539 -22.285 1.00 96.00 118 SER A CA 1
ATOM 871 C C . SER A 1 118 ? 0.666 -11.756 -23.467 1.00 96.00 118 SER A C 1
ATOM 873 O O . SER A 1 118 ? 0.563 -12.300 -24.570 1.00 96.00 118 SER A O 1
ATOM 875 N N . ALA A 1 119 ? 0.357 -10.468 -23.272 1.00 96.56 119 ALA A N 1
ATOM 876 C CA . ALA A 1 119 ? -0.138 -9.569 -24.311 1.00 96.56 119 ALA A CA 1
ATOM 877 C C . ALA A 1 119 ? 0.361 -8.126 -24.127 1.00 96.56 119 ALA A C 1
ATOM 879 O O . ALA A 1 119 ? 0.628 -7.673 -23.016 1.00 96.56 119 ALA A O 1
ATOM 880 N N . VAL A 1 120 ? 0.478 -7.398 -25.244 1.00 97.25 120 VAL A N 1
ATOM 881 C CA . VAL A 1 120 ? 0.784 -5.959 -25.270 1.00 97.25 120 VAL A CA 1
ATOM 882 C C . VAL A 1 120 ? -0.043 -5.288 -26.364 1.00 97.25 120 VAL A C 1
ATOM 884 O O . VAL A 1 120 ? 0.180 -5.523 -27.561 1.00 97.25 120 VAL A O 1
ATOM 887 N N . GLU A 1 121 ? -0.949 -4.402 -25.975 1.00 96.44 121 GLU A N 1
ATOM 888 C CA . GLU A 1 121 ? -1.887 -3.720 -26.865 1.00 96.44 121 GLU A CA 1
ATOM 889 C C . GLU A 1 121 ? -1.788 -2.197 -26.748 1.00 96.44 121 GLU A C 1
ATOM 891 O O . GLU A 1 121 ? -1.334 -1.654 -25.744 1.00 96.44 121 GLU A O 1
ATOM 896 N N . TRP A 1 122 ? -2.171 -1.499 -27.818 1.00 95.56 122 TRP A N 1
ATOM 897 C CA . TRP A 1 122 ? -2.234 -0.040 -27.854 1.00 95.56 122 TRP A CA 1
ATOM 898 C C . TRP A 1 122 ? -3.681 0.401 -28.040 1.00 95.56 122 TRP A C 1
ATOM 900 O O . TRP A 1 122 ? -4.282 0.127 -29.081 1.00 95.56 122 TRP A O 1
ATOM 910 N N . ASP A 1 123 ? -4.199 1.144 -27.069 1.00 93.69 123 ASP A N 1
ATOM 911 C CA . ASP A 1 123 ? -5.455 1.870 -27.184 1.00 93.69 123 ASP A CA 1
ATOM 912 C C . ASP A 1 123 ? -5.181 3.327 -27.580 1.00 93.69 123 ASP A C 1
ATOM 914 O O . ASP A 1 123 ? -4.716 4.153 -26.791 1.00 93.69 123 ASP A O 1
ATOM 918 N N . ALA A 1 124 ? -5.511 3.655 -28.829 1.00 91.88 124 ALA A N 1
ATOM 919 C CA . ALA A 1 124 ? -5.345 4.995 -29.375 1.00 91.88 124 ALA A CA 1
ATOM 920 C C . ALA A 1 124 ? -6.300 6.035 -28.767 1.00 91.88 124 ALA A C 1
ATOM 922 O O . ALA A 1 124 ? -5.968 7.220 -28.780 1.00 91.88 124 ALA A O 1
ATOM 923 N N . ALA A 1 125 ? -7.472 5.626 -28.267 1.00 91.31 125 ALA A N 1
ATOM 924 C CA . ALA A 1 125 ? -8.468 6.546 -27.724 1.00 91.31 125 ALA A CA 1
ATOM 925 C C . ALA A 1 125 ? -8.035 7.093 -26.360 1.00 91.31 125 ALA A C 1
ATOM 927 O O . ALA A 1 125 ? -8.180 8.287 -26.102 1.00 91.31 125 ALA A O 1
ATOM 928 N N . THR A 1 126 ? -7.463 6.232 -25.518 1.00 89.75 126 THR A N 1
ATOM 929 C CA . THR A 1 126 ? -6.973 6.592 -24.179 1.00 89.75 126 THR A CA 1
ATOM 930 C C . THR A 1 126 ? -5.467 6.849 -24.134 1.00 89.75 126 THR A C 1
ATOM 932 O O . THR A 1 126 ? -4.952 7.271 -23.102 1.00 89.75 126 THR A O 1
ATOM 935 N N . ARG A 1 127 ? -4.757 6.637 -25.253 1.00 93.50 127 ARG A N 1
ATOM 936 C CA . ARG A 1 127 ? -3.288 6.654 -25.336 1.00 93.50 127 ARG A CA 1
ATOM 937 C C . ARG A 1 127 ? -2.646 5.699 -24.324 1.00 93.50 127 ARG A C 1
ATOM 939 O O . ARG A 1 127 ? -1.677 6.065 -23.655 1.00 93.50 127 ARG A O 1
ATOM 946 N N . THR A 1 128 ? -3.193 4.490 -24.225 1.00 95.19 128 THR A N 1
ATOM 947 C CA . THR A 1 128 ? -2.781 3.489 -23.236 1.00 95.19 128 THR A CA 1
ATOM 948 C C . THR A 1 128 ? -2.054 2.325 -23.894 1.00 95.19 128 THR A C 1
ATOM 950 O O . THR A 1 128 ? -2.537 1.747 -24.865 1.00 95.19 128 THR A O 1
ATOM 953 N N . ILE A 1 129 ? -0.902 1.954 -23.343 1.00 97.19 129 ILE A N 1
ATOM 954 C CA . ILE A 1 129 ? -0.262 0.662 -23.587 1.00 97.19 129 ILE A CA 1
ATOM 955 C C . ILE A 1 129 ? -0.764 -0.293 -22.505 1.00 97.19 129 ILE A C 1
ATOM 957 O O . ILE A 1 129 ? -0.393 -0.146 -21.342 1.00 97.19 129 ILE A O 1
ATOM 961 N N . ALA A 1 130 ? -1.625 -1.234 -22.885 1.00 96.50 130 ALA A N 1
ATOM 962 C CA . ALA A 1 130 ? -2.143 -2.270 -21.997 1.00 96.50 130 ALA A CA 1
ATOM 963 C C . ALA A 1 130 ? -1.246 -3.509 -22.077 1.00 96.50 130 ALA A C 1
ATOM 965 O O . ALA A 1 130 ? -0.910 -3.964 -23.173 1.00 96.50 130 ALA A O 1
ATOM 966 N N . ILE A 1 131 ? -0.825 -4.024 -20.928 1.00 97.69 131 ILE A N 1
ATOM 967 C CA . ILE A 1 131 ? 0.086 -5.158 -20.798 1.00 97.69 131 ILE A CA 1
ATOM 968 C C . ILE A 1 131 ? -0.571 -6.179 -19.876 1.00 97.69 131 ILE A C 1
ATOM 970 O O . ILE A 1 131 ? -0.884 -5.858 -18.734 1.00 97.69 131 ILE A O 1
ATOM 974 N N . GLU A 1 132 ? -0.736 -7.403 -20.360 1.00 96.94 132 GLU A N 1
ATOM 975 C CA . GLU A 1 132 ? -1.203 -8.538 -19.559 1.00 96.94 132 GLU A CA 1
ATOM 976 C C . GLU A 1 132 ? -0.018 -9.443 -19.224 1.00 96.94 132 GLU A C 1
ATOM 978 O O . GLU A 1 132 ? 0.936 -9.549 -20.007 1.00 96.94 132 GLU A O 1
ATOM 983 N N . THR A 1 133 ? -0.025 -10.058 -18.043 1.00 95.06 133 THR A N 1
ATOM 984 C CA . THR A 1 133 ? 1.101 -10.869 -17.572 1.00 95.06 133 THR A CA 1
ATOM 985 C C . THR A 1 133 ? 0.718 -11.861 -16.474 1.00 95.06 133 THR A C 1
ATOM 987 O O . THR A 1 133 ? -0.045 -11.557 -15.561 1.00 95.06 133 THR A O 1
A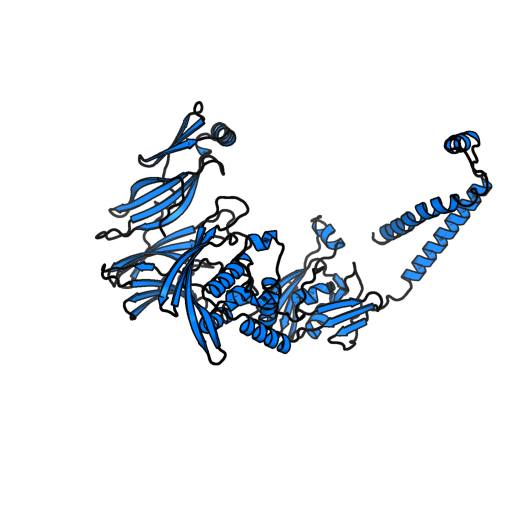TOM 990 N N . GLY A 1 134 ? 1.321 -13.051 -16.510 1.00 91.50 134 GLY A N 1
ATOM 991 C CA . GLY A 1 134 ? 1.157 -14.089 -15.484 1.00 91.50 134 GLY A CA 1
ATOM 992 C C . GLY A 1 134 ? 2.141 -13.982 -14.310 1.00 91.50 134 GLY A C 1
ATOM 993 O O . GLY A 1 134 ? 2.301 -14.941 -13.554 1.00 91.50 134 GLY A O 1
ATOM 994 N N . GLN A 1 135 ? 2.874 -12.870 -14.188 1.00 91.94 135 GLN A N 1
ATOM 995 C CA . GLN A 1 135 ? 3.870 -12.668 -13.130 1.00 91.94 135 GLN A CA 1
ATOM 996 C C . GLN A 1 135 ? 3.220 -12.504 -11.746 1.00 91.94 135 GLN A C 1
ATOM 998 O O . GLN A 1 135 ? 2.184 -11.861 -11.587 1.00 91.94 135 GLN A O 1
ATOM 1003 N N . ASP A 1 136 ? 3.869 -13.047 -10.714 1.00 92.62 136 ASP A N 1
ATOM 1004 C CA . ASP A 1 136 ? 3.395 -12.996 -9.324 1.00 92.62 136 ASP A CA 1
ATOM 1005 C C . ASP A 1 136 ? 3.780 -11.671 -8.645 1.00 92.62 136 ASP A C 1
ATOM 1007 O O . ASP A 1 136 ? 4.646 -11.616 -7.765 1.00 92.62 136 ASP A O 1
ATOM 1011 N N . PHE A 1 137 ? 3.142 -10.580 -9.076 1.00 92.19 137 PHE A N 1
ATOM 1012 C CA . PHE A 1 137 ? 3.364 -9.254 -8.493 1.00 92.19 137 PHE A CA 1
ATOM 1013 C C . PHE A 1 137 ? 3.010 -9.201 -7.010 1.00 92.19 137 PHE A C 1
ATOM 1015 O O . PHE A 1 137 ? 3.664 -8.485 -6.260 1.00 92.19 137 PHE A O 1
ATOM 1022 N N . TYR A 1 138 ? 2.041 -10.002 -6.564 1.00 92.81 138 TYR A N 1
ATOM 1023 C CA . TYR A 1 138 ? 1.672 -10.087 -5.155 1.00 92.81 138 TYR A CA 1
ATOM 1024 C C . TYR A 1 138 ? 2.879 -10.417 -4.268 1.00 92.81 138 TYR A C 1
ATOM 1026 O O . TYR A 1 138 ? 3.174 -9.696 -3.311 1.00 92.81 138 TYR A O 1
ATOM 1034 N N . SER A 1 139 ? 3.625 -11.467 -4.625 1.00 94.69 139 SER A N 1
ATOM 1035 C CA . SER A 1 139 ? 4.829 -11.876 -3.898 1.00 94.69 139 SER A CA 1
ATOM 1036 C C . SER A 1 139 ? 5.961 -10.856 -4.052 1.00 94.69 139 SER A C 1
ATOM 1038 O O . SER A 1 139 ? 6.658 -10.550 -3.084 1.00 94.69 139 SER A O 1
ATOM 1040 N N . MET A 1 140 ? 6.141 -10.289 -5.249 1.00 93.88 140 MET A N 1
ATOM 1041 C CA . MET A 1 140 ? 7.177 -9.276 -5.490 1.00 93.88 140 MET A CA 1
ATOM 1042 C C . MET A 1 140 ? 6.955 -8.016 -4.641 1.00 93.88 140 MET A C 1
ATOM 1044 O O . MET A 1 140 ? 7.888 -7.539 -3.992 1.00 93.88 140 MET A O 1
ATOM 1048 N N . GLU A 1 141 ? 5.723 -7.504 -4.594 1.00 93.94 141 GLU A N 1
ATOM 1049 C CA . GLU A 1 141 ? 5.359 -6.323 -3.804 1.00 93.94 141 GLU A CA 1
ATOM 1050 C C . GLU A 1 141 ? 5.431 -6.609 -2.303 1.00 93.94 141 GLU A C 1
ATOM 1052 O O . GLU A 1 141 ? 5.913 -5.766 -1.542 1.00 93.94 141 GLU A O 1
ATOM 1057 N N . LYS A 1 142 ? 5.057 -7.821 -1.867 1.00 95.88 142 LYS A N 1
ATOM 1058 C CA . LYS A 1 142 ? 5.195 -8.235 -0.465 1.00 95.88 142 LYS A CA 1
ATOM 1059 C C . LYS A 1 142 ? 6.652 -8.193 -0.011 1.00 95.88 142 LYS A C 1
ATOM 1061 O O . LYS A 1 142 ? 6.966 -7.591 1.017 1.00 95.88 142 LYS A O 1
ATOM 1066 N N . LEU A 1 143 ? 7.566 -8.776 -0.794 1.00 95.75 143 LEU A N 1
ATOM 1067 C CA . LEU A 1 143 ? 8.994 -8.742 -0.472 1.00 95.75 143 LEU A CA 1
ATOM 1068 C C . LEU A 1 143 ? 9.561 -7.318 -0.538 1.00 95.75 143 LEU A C 1
ATOM 1070 O O . LEU A 1 143 ? 10.377 -6.945 0.306 1.00 95.75 143 LEU A O 1
ATOM 1074 N N . ALA A 1 144 ? 9.113 -6.502 -1.495 1.00 93.19 144 ALA A N 1
ATOM 1075 C CA . ALA A 1 144 ? 9.487 -5.093 -1.555 1.00 93.19 144 ALA A CA 1
ATOM 1076 C C . ALA A 1 144 ? 9.037 -4.341 -0.296 1.00 93.19 144 ALA A C 1
ATOM 1078 O O . ALA A 1 144 ? 9.801 -3.554 0.267 1.00 93.19 144 ALA A O 1
ATOM 1079 N N . SER A 1 145 ? 7.828 -4.623 0.190 1.00 94.94 145 SER A N 1
ATOM 1080 C CA . SER A 1 145 ? 7.313 -4.065 1.434 1.00 94.94 145 SER A CA 1
ATOM 1081 C C . SER A 1 145 ? 8.138 -4.510 2.641 1.00 94.94 145 SER A C 1
ATOM 1083 O O . SER A 1 145 ? 8.520 -3.655 3.440 1.00 94.94 145 SER A O 1
ATOM 1085 N N . TYR A 1 146 ? 8.520 -5.789 2.742 1.00 95.62 146 TYR A N 1
ATOM 1086 C CA . TYR A 1 146 ? 9.449 -6.250 3.783 1.00 95.62 146 TYR A CA 1
ATOM 1087 C C . TYR A 1 146 ? 10.802 -5.543 3.720 1.00 95.62 146 TYR A C 1
ATOM 1089 O O . TYR A 1 146 ? 11.268 -5.019 4.730 1.00 95.62 146 TYR A O 1
ATOM 1097 N N . SER A 1 147 ? 11.407 -5.471 2.533 1.00 92.00 147 SER A N 1
ATOM 1098 C CA . SER A 1 147 ? 12.695 -4.803 2.323 1.00 92.00 147 SER A CA 1
ATOM 1099 C C . SER A 1 147 ? 12.657 -3.335 2.757 1.00 92.00 147 SER A C 1
ATOM 1101 O O . SER A 1 147 ? 13.617 -2.844 3.345 1.00 92.00 147 SER A O 1
ATOM 1103 N N . ARG A 1 148 ? 11.542 -2.627 2.527 1.00 90.56 148 ARG A N 1
ATOM 1104 C CA . ARG A 1 148 ? 11.357 -1.243 2.993 1.00 90.56 148 ARG A CA 1
ATOM 1105 C C . ARG A 1 148 ? 11.109 -1.158 4.501 1.00 90.56 148 ARG A C 1
ATOM 1107 O O . ARG A 1 148 ? 11.714 -0.319 5.157 1.00 90.56 148 ARG A O 1
ATOM 1114 N N . GLY A 1 149 ? 10.235 -2.004 5.044 1.00 91.50 149 GLY A N 1
ATOM 1115 C CA . GLY A 1 149 ? 9.777 -1.918 6.436 1.00 91.50 149 GLY A CA 1
ATOM 1116 C C . GLY A 1 149 ? 10.814 -2.357 7.469 1.00 91.50 149 GLY A C 1
ATOM 1117 O O . GLY A 1 149 ? 10.839 -1.836 8.582 1.00 91.50 149 GLY A O 1
ATOM 1118 N N . LEU A 1 150 ? 11.688 -3.292 7.095 1.00 92.31 150 LEU A N 1
ATOM 1119 C CA . LEU A 1 150 ? 12.732 -3.828 7.972 1.00 92.31 150 LEU A CA 1
ATOM 1120 C C . LEU A 1 150 ? 14.023 -2.996 7.959 1.00 92.31 150 LEU A C 1
ATOM 1122 O O . LEU A 1 150 ? 14.944 -3.286 8.721 1.00 92.31 150 LEU A O 1
ATOM 1126 N N . LYS A 1 151 ? 14.114 -1.961 7.115 1.00 87.31 151 LYS A N 1
ATOM 1127 C CA . LYS A 1 151 ? 15.247 -1.031 7.131 1.00 87.31 151 LYS A CA 1
ATOM 1128 C C . LYS A 1 151 ? 15.103 -0.047 8.286 1.00 87.31 151 LYS A C 1
ATOM 1130 O O . LYS A 1 151 ? 14.052 0.561 8.471 1.00 87.31 151 LYS A O 1
ATOM 1135 N N . ILE A 1 152 ? 16.197 0.133 9.021 1.00 80.75 152 ILE A N 1
ATOM 1136 C CA . ILE A 1 152 ? 16.320 1.185 10.030 1.00 80.75 152 ILE A CA 1
ATOM 1137 C C . ILE A 1 152 ? 16.474 2.525 9.301 1.00 80.75 152 ILE A C 1
ATOM 1139 O O . ILE A 1 152 ? 17.330 2.671 8.424 1.00 80.75 152 ILE A O 1
ATOM 1143 N N . SER A 1 153 ? 15.615 3.480 9.643 1.00 80.88 153 SER A N 1
ATOM 1144 C CA . SER A 1 153 ? 15.585 4.826 9.077 1.00 80.88 153 SER A CA 1
ATOM 1145 C C . SER A 1 153 ? 16.554 5.773 9.805 1.00 80.88 153 SER A C 1
ATOM 1147 O O . SER A 1 153 ? 17.501 5.350 10.469 1.00 80.88 153 SER A O 1
ATOM 1149 N N . THR A 1 154 ? 16.359 7.084 9.663 1.00 84.69 154 THR A N 1
ATOM 1150 C CA . THR A 1 154 ? 17.121 8.091 10.410 1.00 84.69 154 THR A CA 1
ATOM 1151 C C . THR A 1 154 ? 16.807 8.022 11.905 1.00 84.69 154 THR A C 1
ATOM 1153 O O . THR A 1 154 ? 15.681 7.727 12.294 1.00 84.69 154 THR A O 1
ATOM 1156 N N . GLU A 1 155 ? 17.785 8.367 12.748 1.00 85.75 155 GLU A N 1
ATOM 1157 C CA . GLU A 1 155 ? 17.631 8.396 14.213 1.00 85.75 155 GLU A CA 1
ATOM 1158 C C . GLU A 1 155 ? 16.418 9.233 14.659 1.00 85.75 155 GLU A C 1
ATOM 1160 O O . GLU A 1 155 ? 15.673 8.839 15.552 1.00 85.75 155 GLU A O 1
ATOM 1165 N N . GLU A 1 156 ? 16.163 10.353 13.977 1.00 85.38 156 GLU A N 1
ATOM 1166 C CA . GLU A 1 156 ? 14.998 11.201 14.234 1.00 85.38 156 GLU A CA 1
ATOM 1167 C C . GLU A 1 156 ? 13.672 10.474 13.960 1.00 85.38 156 GLU A C 1
ATOM 1169 O O . GLU A 1 156 ? 12.768 10.523 14.795 1.00 85.38 156 GLU A O 1
ATOM 1174 N N . LEU A 1 157 ? 13.545 9.785 12.819 1.00 82.75 157 LEU A N 1
ATOM 1175 C CA . LEU A 1 157 ? 12.330 9.040 12.481 1.00 82.75 157 LEU A CA 1
ATOM 1176 C C . LEU A 1 157 ? 12.143 7.845 13.414 1.00 82.75 157 LEU A C 1
ATOM 1178 O O . LEU A 1 157 ? 11.049 7.663 13.942 1.00 82.75 157 LEU A O 1
ATOM 1182 N N . GLU A 1 158 ? 13.210 7.089 13.674 1.00 90.19 158 GLU A N 1
ATOM 1183 C CA . GLU A 1 158 ? 13.185 5.935 14.577 1.00 90.19 158 GLU A CA 1
ATOM 1184 C C . GLU A 1 158 ? 12.813 6.328 16.013 1.00 90.19 158 GLU A C 1
ATOM 1186 O O . GLU A 1 158 ? 12.126 5.574 16.691 1.00 90.19 158 GLU A O 1
ATOM 1191 N N . SER A 1 159 ? 13.163 7.537 16.471 1.00 88.00 159 SER A N 1
ATOM 1192 C CA . SER A 1 159 ? 12.763 8.023 17.802 1.00 88.00 159 SER A CA 1
ATOM 1193 C C . SER A 1 159 ? 11.254 8.273 17.963 1.00 88.00 159 SER A C 1
ATOM 1195 O O . SER A 1 159 ? 10.772 8.435 19.085 1.00 88.00 159 SER A O 1
ATOM 1197 N N . ARG A 1 160 ? 10.503 8.334 16.854 1.00 86.50 160 ARG A N 1
ATOM 1198 C CA . ARG A 1 160 ? 9.078 8.707 16.814 1.00 86.50 160 ARG A CA 1
ATOM 1199 C C . ARG A 1 160 ? 8.145 7.545 16.480 1.00 86.50 160 ARG A C 1
ATOM 1201 O O . ARG A 1 160 ? 6.929 7.716 16.574 1.00 86.50 160 ARG A O 1
ATOM 1208 N N . ILE A 1 161 ? 8.696 6.401 16.087 1.00 93.81 161 ILE A N 1
ATOM 1209 C CA . ILE A 1 161 ? 7.944 5.206 15.703 1.00 93.81 161 ILE A CA 1
ATOM 1210 C C . ILE A 1 161 ? 8.291 4.038 16.622 1.00 93.81 161 ILE A C 1
ATOM 1212 O O . ILE A 1 161 ? 9.325 4.028 17.288 1.00 93.81 161 ILE A O 1
ATOM 1216 N N . TRP A 1 162 ? 7.416 3.044 16.689 1.00 95.31 162 TRP A N 1
ATOM 1217 C CA . TRP A 1 162 ? 7.674 1.843 17.465 1.00 95.31 162 TRP A CA 1
ATOM 1218 C C . TRP A 1 162 ? 8.840 1.031 16.884 1.00 95.31 162 TRP A C 1
ATOM 1220 O O . TRP A 1 162 ? 9.035 1.001 15.664 1.00 95.31 162 TRP A O 1
ATOM 1230 N N . PRO A 1 163 ? 9.651 0.394 17.748 1.00 94.38 163 PRO A N 1
ATOM 1231 C CA . PRO A 1 163 ? 10.872 -0.275 17.324 1.00 94.38 163 PRO A CA 1
ATOM 1232 C C . PRO A 1 163 ? 10.570 -1.562 16.551 1.00 94.38 163 PRO A C 1
ATOM 1234 O O . PRO A 1 163 ? 9.553 -2.220 16.770 1.00 94.38 163 PRO A O 1
ATOM 1237 N N . LEU A 1 164 ? 11.498 -1.948 15.675 1.00 93.88 164 LEU A N 1
ATOM 1238 C CA . LEU A 1 164 ? 11.517 -3.291 15.098 1.00 93.88 164 LEU A CA 1
ATOM 1239 C C . LEU A 1 164 ? 11.891 -4.339 16.162 1.00 93.88 164 LEU A C 1
ATOM 1241 O O . LEU A 1 164 ? 12.567 -4.006 17.139 1.00 93.88 164 LEU A O 1
ATOM 1245 N N . PRO A 1 165 ? 11.515 -5.616 15.964 1.00 92.44 165 PRO A N 1
ATOM 1246 C CA . PRO A 1 165 ? 12.020 -6.714 16.780 1.00 92.44 165 PRO A CA 1
ATOM 1247 C C . PRO A 1 165 ? 13.552 -6.767 16.792 1.00 92.44 165 PRO A C 1
ATOM 1249 O O . PRO A 1 165 ? 14.179 -6.647 15.740 1.00 92.44 165 PRO A O 1
ATOM 1252 N N . GLU A 1 166 ? 14.162 -7.067 17.945 1.00 91.19 166 GLU A N 1
ATOM 1253 C CA . GLU A 1 166 ? 15.629 -7.219 18.078 1.00 91.19 166 GLU A CA 1
ATOM 1254 C C . GLU A 1 166 ? 16.206 -8.242 17.083 1.00 91.19 166 GLU A C 1
ATOM 1256 O O . GLU A 1 166 ? 17.336 -8.122 16.610 1.00 91.19 166 GLU A O 1
ATOM 1261 N N . LYS A 1 167 ? 15.399 -9.241 16.700 1.00 90.12 167 LYS A N 1
ATOM 1262 C CA . LYS A 1 167 ? 15.755 -10.261 15.703 1.00 90.12 167 LYS A CA 1
ATOM 1263 C C . LYS A 1 167 ? 16.146 -9.660 14.345 1.00 90.12 167 LYS A C 1
ATOM 1265 O O . LYS A 1 167 ? 16.892 -10.302 13.608 1.00 90.12 167 LYS A O 1
ATOM 1270 N N . VAL A 1 168 ? 15.670 -8.456 14.014 1.00 90.38 168 VAL A N 1
ATOM 1271 C CA . VAL A 1 168 ? 15.964 -7.780 12.742 1.00 90.38 168 VAL A CA 1
ATOM 1272 C C . VAL A 1 168 ? 17.428 -7.349 12.643 1.00 90.38 168 VAL A C 1
ATOM 1274 O O . VAL A 1 168 ? 17.984 -7.396 11.550 1.00 90.38 168 VAL A O 1
ATOM 1277 N N . GLU A 1 169 ? 18.096 -7.014 13.753 1.00 85.25 169 GLU A N 1
ATOM 1278 C CA . GLU A 1 169 ? 19.485 -6.515 13.737 1.00 85.25 169 GLU A CA 1
ATOM 1279 C C . GLU A 1 169 ? 20.470 -7.487 13.072 1.00 85.25 169 GLU A C 1
ATOM 1281 O O . GLU A 1 169 ? 21.454 -7.076 12.459 1.00 85.25 169 GLU A O 1
ATOM 1286 N N . ASN A 1 170 ? 20.192 -8.788 13.170 1.00 85.12 170 ASN A N 1
ATOM 1287 C CA . ASN A 1 170 ? 21.031 -9.850 12.618 1.00 85.12 170 ASN A CA 1
ATOM 1288 C C . ASN A 1 170 ? 20.438 -10.483 11.350 1.00 85.12 170 ASN A C 1
ATOM 1290 O O . ASN A 1 170 ? 20.974 -11.470 10.836 1.00 85.12 170 ASN A O 1
ATOM 1294 N N . LEU A 1 171 ? 19.324 -9.948 10.846 1.00 89.38 171 LEU A N 1
ATOM 1295 C CA . LEU A 1 171 ? 18.605 -10.515 9.718 1.00 89.38 171 LEU A CA 1
ATOM 1296 C C . LEU A 1 171 ? 19.167 -9.964 8.406 1.00 89.38 171 LEU A C 1
ATOM 1298 O O . LEU A 1 171 ? 18.965 -8.808 8.048 1.00 89.38 171 LEU A O 1
ATOM 1302 N N . GLN A 1 172 ? 19.855 -10.816 7.651 1.00 87.94 172 GLN A N 1
ATOM 1303 C CA . GLN A 1 172 ? 20.223 -10.488 6.276 1.00 87.94 172 GLN A CA 1
ATOM 1304 C C . GLN A 1 172 ? 19.001 -10.654 5.381 1.00 87.94 172 GLN A C 1
ATOM 1306 O O . GLN A 1 172 ? 18.388 -11.718 5.400 1.00 87.94 172 GLN A O 1
ATOM 1311 N N . ILE A 1 173 ? 18.655 -9.625 4.611 1.00 85.38 173 ILE A N 1
ATOM 1312 C CA . ILE A 1 173 ? 17.601 -9.678 3.591 1.00 85.38 173 ILE A CA 1
ATOM 1313 C C . ILE A 1 173 ? 18.280 -9.911 2.245 1.00 85.38 173 ILE A C 1
ATOM 1315 O O . ILE A 1 173 ? 19.260 -9.236 1.921 1.00 85.38 173 ILE A O 1
ATOM 1319 N N . ALA A 1 174 ? 17.790 -10.882 1.479 1.00 86.62 174 ALA A N 1
ATOM 1320 C CA . ALA A 1 174 ? 18.331 -11.167 0.160 1.00 86.62 174 ALA A CA 1
ATOM 1321 C C . ALA A 1 174 ? 18.165 -9.952 -0.771 1.00 86.62 174 ALA A C 1
ATOM 1323 O O . ALA A 1 174 ? 17.096 -9.342 -0.839 1.00 86.62 174 ALA A O 1
ATOM 1324 N N . ASP A 1 175 ? 19.214 -9.626 -1.529 1.00 86.44 175 ASP A N 1
ATOM 1325 C CA . ASP A 1 175 ? 19.156 -8.614 -2.587 1.00 86.44 175 ASP A CA 1
ATOM 1326 C C . ASP A 1 175 ? 18.375 -9.181 -3.783 1.00 86.44 175 ASP A C 1
ATOM 1328 O O . ASP A 1 175 ? 18.940 -9.698 -4.751 1.00 86.44 175 ASP A O 1
ATOM 1332 N N . LEU A 1 176 ? 17.050 -9.176 -3.652 1.00 87.81 176 LEU A N 1
ATOM 1333 C CA . LEU A 1 176 ? 16.080 -9.604 -4.662 1.00 87.81 176 LEU A CA 1
ATOM 1334 C C . LEU A 1 176 ? 15.193 -8.446 -5.131 1.00 87.81 176 LEU A C 1
ATOM 1336 O O . LEU A 1 176 ? 14.568 -8.556 -6.182 1.00 87.81 176 LEU A O 1
ATOM 1340 N N . VAL A 1 177 ? 15.170 -7.337 -4.387 1.00 83.38 177 VAL A N 1
ATOM 1341 C CA . VAL A 1 177 ? 14.394 -6.133 -4.697 1.00 83.38 177 VAL A CA 1
ATOM 1342 C C . VAL A 1 177 ? 15.319 -4.923 -4.668 1.00 83.38 177 VAL A C 1
ATOM 1344 O O . VAL A 1 177 ? 16.048 -4.715 -3.702 1.00 83.38 177 VAL A O 1
ATOM 1347 N N . SER A 1 178 ? 15.250 -4.112 -5.721 1.00 80.00 178 SER A N 1
ATOM 1348 C CA . SER A 1 178 ? 16.004 -2.866 -5.848 1.00 80.00 178 SER A CA 1
ATOM 1349 C C . SER A 1 178 ? 15.479 -1.796 -4.886 1.00 80.00 178 SER A C 1
ATOM 1351 O O . SER A 1 178 ? 14.273 -1.566 -4.799 1.00 80.00 178 SER A O 1
ATOM 1353 N N . ASP A 1 179 ? 16.380 -1.111 -4.184 1.00 73.75 179 ASP A N 1
ATOM 1354 C CA . ASP A 1 179 ? 16.083 0.066 -3.357 1.00 73.75 179 ASP A CA 1
ATOM 1355 C C . ASP A 1 179 ? 16.688 1.356 -3.921 1.00 73.75 179 ASP A C 1
ATOM 1357 O O . ASP A 1 179 ? 16.677 2.410 -3.275 1.00 73.75 179 ASP A O 1
ATOM 1361 N N . ARG A 1 180 ? 17.222 1.282 -5.143 1.00 85.06 180 ARG A N 1
ATOM 1362 C CA . ARG A 1 180 ? 17.846 2.426 -5.790 1.00 85.06 180 ARG A CA 1
ATOM 1363 C C . ARG A 1 180 ? 16.796 3.463 -6.165 1.00 85.06 180 ARG A C 1
ATOM 1365 O O . ARG A 1 180 ? 15.661 3.157 -6.521 1.00 85.06 180 ARG A O 1
ATOM 1372 N N . LYS A 1 181 ? 17.217 4.724 -6.181 1.00 87.06 181 LYS A N 1
ATOM 1373 C CA . LYS A 1 181 ? 16.387 5.805 -6.707 1.00 87.06 181 LYS A CA 1
ATOM 1374 C C . LYS A 1 181 ? 16.293 5.702 -8.229 1.00 87.06 181 LYS A C 1
ATOM 1376 O O . LYS A 1 181 ? 17.311 5.784 -8.914 1.00 87.06 181 LYS A O 1
ATOM 1381 N N . TRP A 1 182 ? 15.071 5.600 -8.736 1.00 92.69 182 TRP A N 1
ATOM 1382 C CA . TRP A 1 182 ? 14.800 5.568 -10.168 1.00 92.69 182 TRP A CA 1
ATOM 1383 C C . TRP A 1 182 ? 14.839 6.953 -10.821 1.00 92.69 182 TRP A C 1
ATOM 1385 O O . TRP A 1 182 ? 14.446 7.970 -10.237 1.00 92.69 182 TRP A O 1
ATOM 1395 N N . ILE A 1 183 ? 15.263 6.975 -12.081 1.00 92.88 183 ILE A N 1
ATOM 1396 C CA . ILE A 1 183 ? 15.156 8.093 -13.014 1.00 92.88 183 ILE A CA 1
ATOM 1397 C C . ILE A 1 183 ? 14.045 7.756 -14.015 1.00 92.88 183 ILE A C 1
ATOM 1399 O O . ILE A 1 183 ? 14.298 7.379 -15.153 1.00 92.88 183 ILE A O 1
ATOM 1403 N N . LEU A 1 184 ? 12.794 7.888 -13.569 1.00 92.12 184 LEU A N 1
ATOM 1404 C CA . LEU A 1 184 ? 11.617 7.640 -14.415 1.00 92.12 184 LEU A CA 1
ATOM 1405 C C . LEU A 1 184 ? 11.395 8.762 -15.439 1.00 92.12 184 LEU A C 1
ATOM 1407 O O . LEU A 1 184 ? 10.938 8.536 -16.553 1.00 92.12 184 LEU A O 1
ATOM 1411 N N . GLU A 1 185 ? 11.759 9.990 -15.075 1.00 91.06 185 GLU A N 1
ATOM 1412 C CA . GLU A 1 185 ? 11.545 11.168 -15.911 1.00 91.06 185 GLU A CA 1
ATOM 1413 C C . GLU A 1 185 ? 12.864 11.915 -16.134 1.00 91.06 185 GLU A C 1
ATOM 1415 O O . GLU A 1 185 ? 13.531 12.323 -15.170 1.00 91.06 185 GLU A O 1
ATOM 1420 N N . LEU A 1 186 ? 13.217 12.103 -17.408 1.00 90.31 186 LEU A N 1
ATOM 1421 C CA . LEU A 1 186 ? 14.422 12.784 -17.875 1.00 90.31 186 LEU A CA 1
ATOM 1422 C C . LEU A 1 186 ? 14.344 14.290 -17.570 1.00 90.31 186 LEU A C 1
ATOM 1424 O O . LEU A 1 186 ? 13.266 14.894 -17.536 1.00 90.31 186 LEU A O 1
ATOM 1428 N N . LYS A 1 187 ? 15.490 14.935 -17.336 1.00 88.19 187 LYS A N 1
ATOM 1429 C CA . LYS A 1 187 ? 15.561 16.351 -16.938 1.00 88.19 187 LYS A CA 1
ATOM 1430 C C . LYS A 1 187 ? 15.025 17.274 -18.022 1.00 88.19 187 LYS A C 1
ATOM 1432 O O . LYS A 1 187 ? 14.324 18.229 -17.689 1.00 88.19 187 LYS A O 1
ATOM 1437 N N . GLU A 1 188 ? 15.316 16.995 -19.292 1.00 81.62 188 GLU A N 1
ATOM 1438 C CA . GLU A 1 188 ? 14.780 17.784 -20.406 1.00 81.62 188 GLU A CA 1
ATOM 1439 C C . GLU A 1 188 ? 13.241 17.800 -20.406 1.00 81.62 188 GLU A C 1
ATOM 1441 O O . GLU A 1 188 ? 12.634 18.853 -20.606 1.00 81.62 188 GLU A O 1
ATOM 1446 N N . TYR A 1 189 ? 12.602 16.668 -20.101 1.00 78.38 189 TYR A N 1
ATOM 1447 C CA . TYR A 1 189 ? 11.144 16.560 -20.017 1.00 78.38 189 TYR A CA 1
ATOM 1448 C C . TYR A 1 189 ? 10.579 17.278 -18.791 1.00 78.38 189 TYR A C 1
ATOM 1450 O O . TYR A 1 189 ? 9.604 18.017 -18.912 1.00 78.38 189 TYR A O 1
ATOM 1458 N N . LYS A 1 190 ? 11.230 17.166 -17.627 1.00 78.38 190 LYS A N 1
ATOM 1459 C CA . LYS A 1 190 ? 10.825 17.916 -16.423 1.00 78.38 190 LYS A CA 1
ATOM 1460 C C . LYS A 1 190 ? 10.828 19.426 -16.639 1.00 78.38 190 LYS A C 1
ATOM 1462 O O . LYS A 1 190 ? 9.941 20.108 -16.140 1.00 78.38 190 LYS A O 1
ATOM 1467 N N . ALA A 1 191 ? 11.794 19.948 -17.395 1.00 71.38 191 ALA A N 1
ATOM 1468 C CA . ALA A 1 191 ? 11.826 21.365 -17.745 1.00 71.38 191 ALA A CA 1
ATOM 1469 C C . ALA A 1 191 ? 10.636 21.769 -18.632 1.00 71.38 191 ALA A C 1
ATOM 1471 O O . ALA A 1 191 ? 10.075 22.843 -18.436 1.00 71.38 191 ALA A O 1
ATOM 1472 N N . ARG A 1 192 ? 10.215 20.898 -19.561 1.00 73.12 192 ARG A N 1
ATOM 1473 C CA . ARG A 1 192 ? 9.025 21.117 -20.400 1.00 73.12 192 ARG A CA 1
ATOM 1474 C C . ARG A 1 192 ? 7.726 21.051 -19.601 1.00 73.12 192 ARG A C 1
ATOM 1476 O O . ARG A 1 192 ? 6.838 21.836 -19.877 1.00 73.12 192 ARG A O 1
ATOM 1483 N N . LEU A 1 193 ? 7.621 20.190 -18.585 1.00 69.81 193 LEU A N 1
ATOM 1484 C CA . LEU A 1 193 ? 6.433 20.122 -17.714 1.00 69.81 193 LEU A CA 1
ATOM 1485 C C . LEU A 1 193 ? 6.170 21.422 -16.937 1.00 69.81 193 LEU A C 1
ATOM 1487 O O . LEU A 1 193 ? 5.038 21.681 -16.543 1.00 69.81 193 LEU A O 1
ATOM 1491 N N . MET A 1 194 ? 7.200 22.247 -16.728 1.00 75.62 194 MET A N 1
ATOM 1492 C CA . MET A 1 194 ? 7.055 23.569 -16.106 1.00 75.62 194 MET A CA 1
ATOM 1493 C C . MET A 1 194 ? 6.520 24.635 -17.082 1.00 75.62 194 MET A C 1
ATOM 1495 O O . MET A 1 194 ? 6.182 25.734 -16.648 1.00 75.62 194 MET A O 1
ATOM 1499 N N . ASP A 1 195 ? 6.435 24.322 -18.379 1.00 76.06 195 ASP A N 1
ATOM 1500 C CA . ASP A 1 195 ? 5.842 25.162 -19.420 1.00 76.06 195 ASP A CA 1
ATOM 1501 C C . ASP A 1 195 ? 4.654 24.422 -20.070 1.00 76.06 195 ASP A C 1
ATOM 1503 O O . ASP A 1 195 ? 4.853 23.560 -20.931 1.00 76.06 195 ASP A O 1
ATOM 1507 N N . PRO A 1 196 ? 3.401 24.761 -19.712 1.00 71.12 196 PRO A N 1
ATOM 1508 C CA . PRO A 1 196 ? 2.212 24.098 -20.247 1.00 71.12 196 PRO A CA 1
ATOM 1509 C C . PRO A 1 196 ? 2.121 24.095 -21.780 1.00 71.12 196 PRO A C 1
ATOM 1511 O O . PRO A 1 196 ? 1.464 23.227 -22.344 1.00 71.12 196 PRO A O 1
ATOM 1514 N N . ALA A 1 197 ? 2.775 25.039 -22.468 1.00 73.94 197 ALA A N 1
ATOM 1515 C CA . ALA A 1 197 ? 2.787 25.094 -23.930 1.00 73.94 197 ALA A CA 1
ATOM 1516 C C . ALA A 1 197 ? 3.744 24.073 -24.573 1.00 73.94 197 ALA A C 1
ATOM 1518 O O . ALA A 1 197 ? 3.656 23.823 -25.776 1.00 73.94 197 ALA A O 1
ATOM 1519 N N . LEU A 1 198 ? 4.670 23.508 -23.793 1.00 69.00 198 LEU A N 1
ATOM 1520 C CA . LEU A 1 198 ? 5.692 22.554 -24.233 1.00 69.00 198 LEU A CA 1
ATOM 1521 C C . LEU A 1 198 ? 5.525 21.163 -23.610 1.00 69.00 198 LEU A C 1
ATOM 1523 O O . LEU A 1 198 ? 6.292 20.257 -23.952 1.00 69.00 198 LEU A O 1
ATOM 1527 N N . ALA A 1 199 ? 4.560 20.990 -22.703 1.00 70.50 199 ALA A N 1
ATOM 1528 C CA . ALA A 1 199 ? 4.273 19.715 -22.064 1.00 70.50 199 ALA A CA 1
ATOM 1529 C C . ALA A 1 199 ? 3.829 18.682 -23.122 1.00 70.50 199 ALA A C 1
ATOM 1531 O O . ALA A 1 199 ? 2.835 18.908 -23.814 1.00 70.50 199 ALA A O 1
ATOM 1532 N N . PRO A 1 200 ? 4.561 17.568 -23.298 1.00 73.44 200 PRO A N 1
ATOM 1533 C CA . PRO A 1 200 ? 4.151 16.522 -24.225 1.00 73.44 200 PRO A CA 1
ATOM 1534 C C . PRO A 1 200 ? 2.932 15.771 -23.682 1.00 73.44 200 PRO A C 1
ATOM 1536 O O . PRO A 1 200 ? 2.815 15.571 -22.473 1.00 73.44 200 PRO A O 1
ATOM 1539 N N . ASP A 1 201 ? 2.063 15.306 -24.583 1.00 82.06 201 ASP A N 1
ATOM 1540 C CA . ASP A 1 201 ? 0.960 14.420 -24.211 1.00 82.06 201 ASP A CA 1
ATOM 1541 C C . ASP A 1 201 ? 1.526 13.119 -23.620 1.00 82.06 201 ASP A C 1
ATOM 1543 O O . ASP A 1 201 ? 2.228 12.390 -24.340 1.00 82.06 201 ASP A O 1
ATOM 1547 N N . PRO A 1 202 ? 1.210 12.772 -22.361 1.00 89.00 202 PRO A N 1
ATOM 1548 C CA . PRO A 1 202 ? 1.709 11.543 -21.768 1.00 89.00 202 PRO A CA 1
ATOM 1549 C C . PRO A 1 202 ? 1.151 10.311 -22.491 1.00 89.00 202 PRO A C 1
ATOM 1551 O O . PRO A 1 202 ? 0.156 10.366 -23.228 1.00 89.00 202 PRO A O 1
ATOM 1554 N N . VAL A 1 203 ? 1.817 9.183 -22.275 1.00 92.88 203 VAL A N 1
ATOM 1555 C CA . VAL A 1 203 ? 1.281 7.852 -22.572 1.00 92.88 203 VAL A CA 1
ATOM 1556 C C . VAL A 1 203 ? 0.974 7.182 -21.247 1.00 92.88 203 VAL A C 1
ATOM 1558 O O . VAL A 1 203 ? 1.794 7.227 -20.330 1.00 92.88 203 VAL A O 1
ATOM 1561 N N . ASN A 1 204 ? -0.199 6.572 -21.147 1.00 95.69 204 ASN A N 1
ATOM 1562 C CA . ASN A 1 204 ? -0.527 5.722 -20.016 1.00 95.69 204 ASN A CA 1
ATOM 1563 C C . ASN A 1 204 ? 0.026 4.314 -20.272 1.00 95.69 204 ASN A C 1
ATOM 1565 O O . ASN A 1 204 ? -0.097 3.793 -21.380 1.00 95.69 204 ASN A O 1
ATOM 1569 N N . ILE A 1 205 ? 0.626 3.687 -19.269 1.00 96.88 205 ILE A N 1
ATOM 1570 C CA . ILE A 1 205 ? 0.926 2.254 -19.285 1.00 96.88 205 ILE A CA 1
ATOM 1571 C C . ILE A 1 205 ? 0.111 1.603 -18.183 1.00 96.88 205 ILE A C 1
ATOM 1573 O O . ILE A 1 205 ? 0.192 2.038 -17.038 1.00 96.88 205 ILE A O 1
ATOM 1577 N N . CYS A 1 206 ? -0.639 0.567 -18.539 1.00 95.06 206 CYS A N 1
ATOM 1578 C CA . CYS A 1 206 ? -1.409 -0.252 -17.617 1.00 95.06 206 CYS A CA 1
ATOM 1579 C C . CYS A 1 206 ? -0.884 -1.686 -17.673 1.00 95.06 206 CYS A C 1
ATOM 1581 O O . CYS A 1 206 ? -0.868 -2.288 -18.746 1.00 95.06 206 CYS A O 1
ATOM 1583 N N . ILE A 1 207 ? -0.451 -2.221 -16.535 1.00 94.88 207 ILE A N 1
ATOM 1584 C CA . ILE A 1 207 ? -0.046 -3.620 -16.380 1.00 94.88 207 ILE A CA 1
ATOM 1585 C C . ILE A 1 207 ? -1.090 -4.319 -15.530 1.00 94.88 207 ILE A C 1
ATOM 1587 O O . ILE A 1 207 ? -1.314 -3.903 -14.399 1.00 94.88 207 ILE A O 1
ATOM 1591 N N . ALA A 1 208 ? -1.691 -5.378 -16.055 1.00 91.81 208 ALA A N 1
ATOM 1592 C CA . ALA A 1 208 ? -2.660 -6.197 -15.347 1.00 91.81 208 ALA A CA 1
ATOM 1593 C C . ALA A 1 208 ? -2.188 -7.653 -15.268 1.00 91.81 208 ALA A C 1
ATOM 1595 O O . ALA A 1 208 ? -1.599 -8.178 -16.217 1.00 91.81 208 ALA A O 1
ATOM 1596 N N . SER A 1 209 ? -2.439 -8.313 -14.139 1.00 89.25 209 SER A N 1
ATOM 1597 C CA . SER A 1 209 ? -2.254 -9.757 -14.043 1.00 89.25 209 SER A CA 1
ATOM 1598 C C . SER A 1 209 ? -3.341 -10.497 -14.822 1.00 89.25 209 SER A C 1
ATOM 1600 O O . SER A 1 209 ? -4.480 -10.036 -14.894 1.00 89.25 209 SER A O 1
ATOM 1602 N N . ASP A 1 210 ? -3.022 -11.681 -15.352 1.00 86.44 210 ASP A N 1
ATOM 1603 C CA . ASP A 1 210 ? -3.979 -12.505 -16.115 1.00 86.44 210 ASP A CA 1
ATOM 1604 C C . ASP A 1 210 ? -5.261 -12.853 -15.309 1.00 86.44 210 ASP A C 1
ATOM 1606 O O . ASP A 1 210 ? -6.306 -13.148 -15.886 1.00 86.44 210 ASP A O 1
ATOM 1610 N N . ASP A 1 211 ? -5.196 -12.837 -13.970 1.00 81.31 211 ASP A N 1
ATOM 1611 C CA . ASP A 1 211 ? -6.332 -13.082 -13.066 1.00 81.31 211 ASP A CA 1
ATOM 1612 C C . ASP A 1 211 ? -7.102 -11.810 -12.651 1.00 81.31 211 ASP A C 1
ATOM 1614 O O . ASP A 1 211 ? -8.081 -11.907 -11.907 1.00 81.31 211 ASP A O 1
ATOM 1618 N N . GLY A 1 212 ? -6.664 -10.632 -13.108 1.00 81.88 212 GLY A N 1
ATOM 1619 C CA . GLY A 1 212 ? -7.263 -9.328 -12.811 1.00 81.88 212 GLY A CA 1
ATOM 1620 C C . GLY A 1 212 ? -7.085 -8.836 -11.371 1.00 81.88 212 GLY A C 1
ATOM 1621 O O . GLY A 1 212 ? -7.697 -7.842 -10.996 1.00 81.88 212 GLY A O 1
ATOM 1622 N N . ARG A 1 213 ? -6.285 -9.517 -10.539 1.00 78.81 213 ARG A N 1
ATOM 1623 C CA . ARG A 1 213 ? -6.095 -9.161 -9.118 1.00 78.81 213 ARG A CA 1
ATOM 1624 C C . ARG A 1 213 ? -4.995 -8.136 -8.871 1.00 78.81 213 ARG A C 1
ATOM 1626 O O . ARG A 1 213 ? -4.894 -7.615 -7.764 1.00 78.81 213 ARG A O 1
ATOM 1633 N N . TYR A 1 214 ? -4.149 -7.891 -9.862 1.00 85.19 214 TYR A N 1
ATOM 1634 C CA . TYR A 1 214 ? -3.149 -6.839 -9.858 1.00 85.19 214 TYR A CA 1
ATOM 1635 C C . TYR A 1 214 ? -3.371 -5.975 -11.088 1.00 85.19 214 TYR A C 1
ATOM 1637 O O . TYR A 1 214 ? -3.407 -6.484 -12.204 1.00 85.19 214 TYR A O 1
ATOM 1645 N N . GLU A 1 215 ? -3.482 -4.673 -10.883 1.00 88.06 215 GLU A N 1
ATOM 1646 C CA . GLU A 1 215 ? -3.514 -3.684 -11.950 1.00 88.06 215 GLU A CA 1
ATOM 1647 C C . GLU A 1 215 ? -2.667 -2.505 -11.502 1.00 88.06 215 GLU A C 1
ATOM 1649 O O . GLU A 1 215 ? -2.885 -1.999 -10.407 1.00 88.06 215 GLU A O 1
ATOM 1654 N N . HIS A 1 216 ? -1.707 -2.070 -12.316 1.00 88.00 216 HIS A N 1
ATOM 1655 C CA . HIS A 1 216 ? -0.872 -0.897 -12.069 1.00 88.00 216 HIS A CA 1
ATOM 1656 C C . HIS A 1 216 ? -0.897 0.006 -13.294 1.00 88.00 216 HIS A C 1
ATOM 1658 O O . HIS A 1 216 ? -0.420 -0.371 -14.365 1.00 88.00 216 HIS A O 1
ATOM 1664 N N . SER A 1 217 ? -1.399 1.228 -13.120 1.00 90.12 217 SER A N 1
ATOM 1665 C CA . SER A 1 217 ? -1.429 2.255 -14.165 1.00 90.12 217 SER A CA 1
ATOM 1666 C C . SER A 1 217 ? -0.448 3.391 -13.879 1.00 90.12 217 SER A C 1
ATOM 1668 O O . SER A 1 217 ? -0.236 3.785 -12.7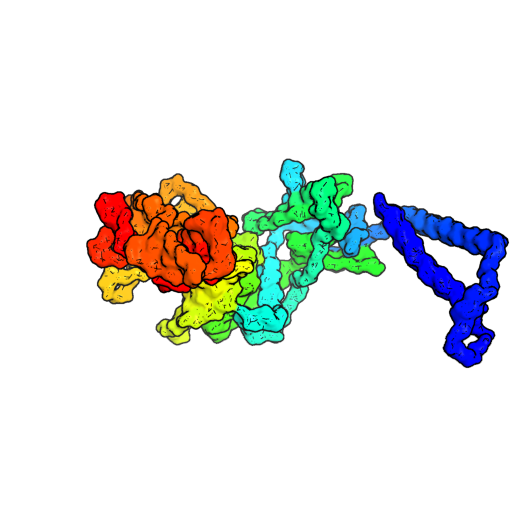31 1.00 90.12 217 SER A O 1
ATOM 1670 N N . SER A 1 218 ? 0.196 3.931 -14.913 1.00 92.44 218 SER A N 1
ATOM 1671 C CA . SER A 1 218 ? 1.166 5.023 -14.777 1.00 92.44 218 SER A CA 1
ATOM 1672 C C . SER A 1 218 ? 1.247 5.906 -16.014 1.00 92.44 218 SER A C 1
ATOM 1674 O O . SER A 1 218 ? 1.382 5.427 -17.137 1.00 92.44 218 SER A O 1
ATOM 1676 N N . LEU A 1 219 ? 1.243 7.221 -15.783 1.00 91.69 219 LEU A N 1
ATOM 1677 C CA . LEU A 1 219 ? 1.492 8.223 -16.815 1.00 91.69 219 LEU A CA 1
ATOM 1678 C C . LEU A 1 219 ? 2.993 8.419 -17.011 1.00 91.69 219 LEU A C 1
ATOM 1680 O O . LEU A 1 219 ? 3.719 8.677 -16.050 1.00 91.69 219 LEU A O 1
ATOM 1684 N N . ILE A 1 220 ? 3.431 8.346 -18.264 1.00 91.19 220 ILE A N 1
ATOM 1685 C CA . ILE A 1 220 ? 4.835 8.463 -18.652 1.00 91.19 220 ILE A CA 1
ATOM 1686 C C . ILE A 1 220 ? 5.004 9.668 -19.565 1.00 91.19 220 ILE A C 1
ATOM 1688 O O . ILE A 1 220 ? 4.395 9.734 -20.638 1.00 91.19 220 ILE A O 1
ATOM 1692 N N . TYR A 1 221 ? 5.853 10.609 -19.152 1.00 89.31 221 TYR A N 1
ATOM 1693 C CA . TYR A 1 221 ? 6.104 11.838 -19.908 1.00 89.31 221 TYR A CA 1
ATOM 1694 C C . TYR A 1 221 ? 7.378 11.754 -20.746 1.00 89.31 221 TYR A C 1
ATOM 1696 O O . TYR A 1 221 ? 7.409 12.271 -21.859 1.00 89.31 221 TYR A O 1
ATOM 1704 N N . SER A 1 222 ? 8.409 11.064 -20.254 1.00 90.38 222 SER A N 1
ATOM 1705 C CA . SER A 1 222 ? 9.693 10.864 -20.947 1.00 90.38 222 SER A CA 1
ATOM 1706 C C . SER A 1 222 ? 9.681 9.696 -21.938 1.00 90.38 222 SER A C 1
ATOM 1708 O O . SER A 1 222 ? 10.722 9.089 -22.196 1.00 90.38 222 SER A O 1
ATOM 1710 N N . ILE A 1 223 ? 8.510 9.357 -22.478 1.00 91.06 223 ILE A N 1
ATOM 1711 C CA . ILE A 1 223 ? 8.357 8.325 -23.502 1.00 91.06 223 ILE A CA 1
ATOM 1712 C C . ILE A 1 223 ? 8.554 8.934 -24.892 1.00 91.06 223 ILE A C 1
ATOM 1714 O O . ILE A 1 223 ? 8.030 10.005 -25.199 1.00 91.06 223 ILE A O 1
ATOM 1718 N N . ASP A 1 224 ? 9.304 8.247 -25.743 1.00 90.44 224 ASP A N 1
ATOM 1719 C CA . ASP A 1 224 ? 9.614 8.699 -27.096 1.00 90.44 224 ASP A CA 1
ATOM 1720 C C . ASP A 1 224 ? 8.999 7.755 -28.133 1.00 90.44 224 ASP A C 1
ATOM 1722 O O . ASP A 1 224 ? 9.139 6.537 -28.031 1.00 90.44 224 ASP A O 1
ATOM 1726 N N . ASN A 1 225 ? 8.309 8.304 -29.133 1.00 90.69 225 ASN A N 1
ATOM 1727 C CA . ASN A 1 225 ? 7.721 7.525 -30.220 1.00 90.69 225 ASN A CA 1
ATOM 1728 C C . ASN A 1 225 ? 8.620 7.606 -31.456 1.00 90.69 225 ASN A C 1
ATOM 1730 O O . ASN A 1 225 ? 8.652 8.615 -32.163 1.00 90.69 225 ASN A O 1
ATOM 1734 N N . ARG A 1 226 ? 9.306 6.502 -31.750 1.00 90.62 226 ARG A N 1
ATOM 1735 C CA . ARG A 1 226 ? 10.212 6.355 -32.888 1.00 90.62 226 ARG A CA 1
ATOM 1736 C C . ARG A 1 226 ? 9.573 5.420 -33.902 1.00 90.62 226 ARG A C 1
ATOM 1738 O O . ARG A 1 226 ? 9.562 4.207 -33.730 1.00 90.62 226 ARG A O 1
ATOM 1745 N N . GLN A 1 227 ? 9.006 5.999 -34.959 1.00 86.81 227 GLN A N 1
ATOM 1746 C CA . GLN A 1 227 ? 8.387 5.248 -36.062 1.00 86.81 227 GLN A CA 1
ATOM 1747 C C . GLN A 1 227 ? 7.280 4.267 -35.613 1.00 86.81 227 GLN A C 1
ATOM 1749 O O . GLN A 1 227 ? 7.123 3.198 -36.192 1.00 86.81 227 GLN A O 1
ATOM 1754 N N . GLY A 1 228 ? 6.495 4.623 -34.590 1.00 85.56 228 GLY A N 1
ATOM 1755 C CA . GLY A 1 228 ? 5.425 3.773 -34.052 1.00 85.56 228 GLY A CA 1
ATOM 1756 C C . GLY A 1 228 ? 5.867 2.831 -32.928 1.00 85.56 228 GLY A C 1
ATOM 1757 O O . GLY A 1 228 ? 5.041 2.084 -32.407 1.00 85.56 228 GLY A O 1
ATOM 1758 N N . HIS A 1 229 ? 7.138 2.880 -32.525 1.00 91.00 229 HIS A N 1
ATOM 1759 C CA . HIS A 1 229 ? 7.665 2.156 -31.375 1.00 91.00 229 HIS A CA 1
ATOM 1760 C C . HIS A 1 229 ? 7.903 3.121 -30.215 1.00 91.00 229 HIS A C 1
ATOM 1762 O O . HIS A 1 229 ? 8.551 4.153 -30.377 1.00 91.00 229 HIS A O 1
ATOM 1768 N N . TYR A 1 230 ? 7.378 2.780 -29.043 1.00 94.62 230 TYR A N 1
ATOM 1769 C CA . TYR A 1 230 ? 7.514 3.594 -27.841 1.00 94.62 230 TYR A CA 1
ATOM 1770 C C . TYR A 1 230 ? 8.722 3.153 -27.017 1.00 94.62 230 TYR A C 1
ATOM 1772 O O . TYR A 1 230 ? 8.822 1.982 -26.643 1.00 94.62 230 TYR A O 1
ATOM 1780 N N . TYR A 1 231 ? 9.610 4.100 -26.725 1.00 95.56 231 TYR A N 1
ATOM 1781 C CA . TYR A 1 231 ? 10.830 3.911 -25.952 1.00 95.56 231 TYR A CA 1
ATOM 1782 C C . TYR A 1 231 ? 10.744 4.679 -24.637 1.00 95.56 231 TYR A C 1
ATOM 1784 O O . TYR A 1 231 ? 10.362 5.847 -24.634 1.00 95.56 231 TYR A O 1
ATOM 1792 N N . LEU A 1 232 ? 11.133 4.051 -23.531 1.00 95.75 232 LEU A N 1
ATOM 1793 C CA . LEU A 1 232 ? 11.158 4.668 -22.204 1.00 95.75 232 LEU A CA 1
ATOM 1794 C C . LEU A 1 232 ? 12.506 4.444 -21.503 1.00 95.75 232 LEU A C 1
ATOM 1796 O O . LEU A 1 232 ? 13.210 3.487 -21.839 1.00 95.75 232 LEU A O 1
ATOM 1800 N N . PRO A 1 233 ? 12.880 5.306 -20.539 1.00 96.81 233 PRO A N 1
ATOM 1801 C CA . PRO A 1 233 ? 14.070 5.107 -19.716 1.00 96.81 233 PRO A CA 1
ATOM 1802 C C . PRO A 1 233 ? 14.090 3.723 -19.051 1.00 96.81 233 PRO A C 1
ATOM 1804 O O . PRO A 1 233 ? 13.072 3.287 -18.513 1.00 96.81 233 PRO A O 1
ATOM 1807 N N . MET A 1 234 ? 15.243 3.046 -19.058 1.00 96.81 234 MET A N 1
ATOM 1808 C CA . MET A 1 234 ? 15.407 1.682 -18.530 1.00 96.81 234 MET A CA 1
ATOM 1809 C C . MET A 1 234 ? 14.890 1.496 -17.096 1.00 96.81 234 MET A C 1
ATOM 1811 O O . MET A 1 234 ? 14.411 0.416 -16.764 1.00 96.81 234 MET A O 1
ATOM 1815 N N . ASP A 1 235 ? 14.948 2.529 -16.250 1.00 96.44 235 ASP A N 1
ATOM 1816 C CA . ASP A 1 235 ? 14.494 2.464 -14.856 1.00 96.44 235 ASP A CA 1
ATOM 1817 C C . ASP A 1 235 ? 12.992 2.166 -14.724 1.00 96.44 235 ASP A C 1
ATOM 1819 O O . ASP A 1 235 ? 12.562 1.600 -13.718 1.00 96.44 235 ASP A O 1
ATOM 1823 N N . TRP A 1 236 ? 12.194 2.467 -15.753 1.00 96.19 236 TRP A N 1
ATOM 1824 C CA . TRP A 1 236 ? 10.794 2.053 -15.790 1.00 96.19 236 TRP A CA 1
ATOM 1825 C C . TRP A 1 236 ? 10.622 0.539 -15.784 1.00 96.19 236 TRP A C 1
ATOM 1827 O O . TRP A 1 236 ? 9.598 0.064 -15.306 1.00 96.19 236 TRP A O 1
ATOM 1837 N N . LEU A 1 237 ? 11.601 -0.231 -16.268 1.00 95.75 237 LEU A N 1
ATOM 1838 C CA . LEU A 1 237 ? 11.517 -1.689 -16.224 1.00 95.75 237 LEU A CA 1
ATOM 1839 C C . LEU A 1 237 ? 11.539 -2.213 -14.785 1.00 95.75 237 LEU A C 1
ATOM 1841 O O . LEU A 1 237 ? 10.856 -3.190 -14.484 1.00 95.75 237 LEU A O 1
ATOM 1845 N N . GLU A 1 238 ? 12.264 -1.548 -13.881 1.00 93.81 238 GLU A N 1
ATOM 1846 C CA . GLU A 1 238 ? 12.212 -1.906 -12.459 1.00 93.81 238 GLU A CA 1
ATOM 1847 C C . GLU A 1 238 ? 10.893 -1.500 -11.824 1.00 93.81 238 GLU A C 1
ATOM 1849 O O . GLU A 1 238 ? 10.313 -2.260 -11.055 1.00 93.81 238 GLU A O 1
ATOM 1854 N N . TYR A 1 239 ? 10.408 -0.306 -12.156 1.00 92.31 239 TYR A N 1
ATOM 1855 C CA . TYR A 1 239 ? 9.164 0.209 -11.603 1.00 92.31 239 TYR A CA 1
ATOM 1856 C C . TYR A 1 239 ? 7.960 -0.666 -11.990 1.00 92.31 239 TYR A C 1
ATOM 1858 O O . TYR A 1 239 ? 7.189 -1.078 -11.120 1.00 92.31 239 TYR A O 1
ATOM 1866 N N . LEU A 1 240 ? 7.853 -0.979 -13.285 1.00 92.50 240 LEU A N 1
ATOM 1867 C CA . LEU A 1 240 ? 6.723 -1.668 -13.905 1.00 92.50 240 LEU A CA 1
ATOM 1868 C C . LEU A 1 240 ? 6.775 -3.190 -13.754 1.00 92.50 240 LEU A C 1
ATOM 1870 O O . LEU A 1 240 ? 5.757 -3.809 -13.480 1.00 92.50 240 LEU A O 1
ATOM 1874 N N . PHE A 1 241 ? 7.947 -3.802 -13.935 1.00 92.94 241 PHE A N 1
ATOM 1875 C CA . PHE A 1 241 ? 8.080 -5.265 -14.000 1.00 92.94 241 PHE A CA 1
ATOM 1876 C C . PHE A 1 241 ? 8.880 -5.853 -12.839 1.00 92.94 241 PHE A C 1
ATOM 1878 O O . PHE A 1 241 ? 9.163 -7.050 -12.832 1.00 92.94 241 PHE A O 1
ATOM 1885 N N . LYS A 1 242 ? 9.320 -5.016 -11.889 1.00 91.94 242 LYS A N 1
ATOM 1886 C CA . LYS A 1 242 ? 10.205 -5.410 -10.778 1.00 91.94 242 LYS A CA 1
ATOM 1887 C C . LYS A 1 242 ? 11.503 -6.083 -11.241 1.00 91.94 242 LYS A C 1
ATOM 1889 O O . LYS A 1 242 ? 12.160 -6.780 -10.470 1.00 91.94 242 LYS A O 1
ATOM 1894 N N . ALA A 1 243 ? 11.895 -5.859 -12.496 1.00 94.12 243 ALA A N 1
ATOM 1895 C CA . ALA A 1 243 ? 13.185 -6.285 -13.011 1.00 94.12 243 ALA A CA 1
ATOM 1896 C C . ALA A 1 243 ? 14.300 -5.462 -12.355 1.00 94.12 243 ALA A C 1
ATOM 1898 O O . ALA A 1 243 ? 14.081 -4.338 -11.921 1.00 94.12 243 ALA A O 1
ATOM 1899 N N . ARG A 1 244 ? 15.523 -5.983 -12.307 1.00 93.50 244 ARG A N 1
ATOM 1900 C CA . ARG A 1 244 ? 16.700 -5.173 -11.970 1.00 93.50 244 ARG A CA 1
ATOM 1901 C C . ARG A 1 244 ? 17.410 -4.781 -13.246 1.00 93.50 244 ARG A C 1
ATOM 1903 O O . ARG A 1 244 ? 17.667 -5.646 -14.082 1.00 93.50 244 ARG A O 1
ATOM 1910 N N . VAL A 1 245 ? 17.737 -3.502 -13.393 1.00 95.19 245 VAL A N 1
ATOM 1911 C CA . VAL A 1 245 ? 18.465 -3.010 -14.560 1.00 95.19 245 VAL A CA 1
ATOM 1912 C C . VAL A 1 245 ? 19.747 -2.307 -14.152 1.00 95.19 245 VAL A C 1
ATOM 1914 O O . VAL A 1 245 ? 19.803 -1.538 -13.193 1.00 95.19 245 VAL A O 1
ATOM 1917 N N . HIS A 1 246 ? 20.801 -2.565 -14.912 1.00 95.12 246 HIS A N 1
ATOM 1918 C CA . HIS A 1 246 ? 22.083 -1.905 -14.757 1.00 95.12 246 HIS A CA 1
ATOM 1919 C C . HIS A 1 246 ? 22.661 -1.605 -16.131 1.00 95.12 246 HIS A C 1
ATOM 1921 O O . HIS A 1 246 ? 22.705 -2.482 -16.989 1.00 95.12 246 HIS A O 1
ATOM 1927 N N . TYR A 1 247 ? 23.128 -0.377 -16.327 1.00 96.06 247 TYR A N 1
ATOM 1928 C CA . TYR A 1 247 ? 23.828 0.006 -17.541 1.00 96.06 247 TYR A CA 1
ATOM 1929 C C . TYR A 1 247 ? 25.297 0.291 -17.235 1.00 96.06 247 TYR A C 1
ATOM 1931 O O . TYR A 1 247 ? 25.619 1.235 -16.510 1.00 96.06 247 TYR A O 1
ATOM 1939 N N . ASP A 1 248 ? 26.181 -0.522 -17.813 1.00 95.62 248 ASP A N 1
ATOM 1940 C CA . ASP A 1 248 ? 27.622 -0.299 -17.802 1.00 95.62 248 ASP A CA 1
ATOM 1941 C C . ASP A 1 248 ? 28.005 0.555 -19.016 1.00 95.62 248 ASP A C 1
ATOM 1943 O O . ASP A 1 248 ? 28.028 0.092 -20.160 1.00 95.62 248 ASP A O 1
ATOM 1947 N N . GLN A 1 249 ? 28.338 1.819 -18.754 1.00 91.69 249 GLN A N 1
ATOM 1948 C CA . GLN A 1 249 ? 28.737 2.774 -19.783 1.00 91.69 249 GLN A CA 1
ATOM 1949 C C . GLN A 1 249 ? 30.068 2.408 -20.462 1.00 91.69 249 GLN A C 1
ATOM 1951 O O . GLN A 1 249 ? 30.251 2.727 -21.636 1.00 91.69 249 GLN A O 1
ATOM 1956 N N . ALA A 1 250 ? 31.005 1.768 -19.756 1.00 89.94 250 ALA A N 1
ATOM 1957 C CA . ALA A 1 250 ? 32.302 1.397 -20.321 1.00 89.94 250 ALA A CA 1
ATOM 1958 C C . ALA A 1 250 ? 32.175 0.196 -21.266 1.00 89.94 250 ALA A C 1
ATOM 1960 O O . ALA A 1 250 ? 32.830 0.158 -22.308 1.00 89.94 250 ALA A O 1
ATOM 1961 N N . ALA A 1 251 ? 31.310 -0.758 -20.918 1.00 90.69 251 ALA A N 1
ATOM 1962 C CA . ALA A 1 251 ? 31.005 -1.919 -21.749 1.00 90.69 251 ALA A CA 1
ATOM 1963 C C . ALA A 1 251 ? 29.905 -1.661 -22.799 1.00 90.69 251 ALA A C 1
ATOM 1965 O O . ALA A 1 251 ? 29.711 -2.497 -23.681 1.00 90.69 251 ALA A O 1
ATOM 1966 N N . ASN A 1 252 ? 29.193 -0.528 -22.716 1.00 92.62 252 ASN A N 1
ATOM 1967 C CA . ASN A 1 252 ? 27.981 -0.235 -23.493 1.00 92.62 252 ASN A CA 1
ATOM 1968 C C . ASN A 1 252 ? 26.946 -1.375 -23.382 1.00 92.62 252 ASN A C 1
ATOM 1970 O O . ASN A 1 252 ? 26.376 -1.818 -24.384 1.00 92.62 252 ASN A O 1
ATOM 1974 N N . LEU A 1 253 ? 26.766 -1.888 -22.159 1.00 95.19 253 LEU A N 1
ATOM 1975 C CA . LEU A 1 253 ? 25.990 -3.090 -21.855 1.00 95.19 253 LEU A CA 1
ATOM 1976 C C . LEU A 1 253 ? 24.846 -2.766 -20.892 1.00 95.19 253 LEU A C 1
ATOM 1978 O O . LEU A 1 253 ? 25.079 -2.349 -19.759 1.00 95.19 253 LEU A O 1
ATOM 1982 N N . LEU A 1 254 ? 23.614 -3.004 -21.337 1.00 97.44 254 LEU A N 1
ATOM 1983 C CA . LEU A 1 254 ? 22.426 -3.033 -20.494 1.00 97.44 254 LEU A CA 1
ATOM 1984 C C . LEU A 1 254 ? 22.193 -4.461 -19.989 1.00 97.44 254 LEU A C 1
ATOM 1986 O O . LEU A 1 254 ? 21.906 -5.366 -20.772 1.00 97.44 254 LEU A O 1
ATOM 1990 N N . SER A 1 255 ? 22.264 -4.646 -18.679 1.00 97.50 255 SER A N 1
ATOM 1991 C CA . SER A 1 255 ? 21.921 -5.890 -17.998 1.00 97.50 255 SER A CA 1
ATOM 1992 C C . SER A 1 255 ? 20.528 -5.780 -17.392 1.00 97.50 255 SER A C 1
ATOM 1994 O O . SER A 1 255 ? 20.265 -4.864 -16.615 1.00 97.50 255 SER A O 1
ATOM 1996 N N . ILE A 1 256 ? 19.651 -6.723 -17.730 1.00 97.19 256 ILE A N 1
ATOM 1997 C CA . ILE A 1 256 ? 18.294 -6.859 -17.198 1.00 97.19 256 ILE A CA 1
ATOM 1998 C C . ILE A 1 256 ? 18.207 -8.209 -16.484 1.00 97.19 256 ILE A C 1
ATOM 2000 O O . ILE A 1 256 ? 18.481 -9.257 -17.067 1.00 97.19 256 ILE A O 1
ATOM 2004 N N . GLN A 1 257 ? 17.827 -8.198 -15.217 1.00 95.50 257 GLN A N 1
ATOM 2005 C CA . GLN A 1 257 ? 17.607 -9.398 -14.422 1.00 95.50 257 GLN A CA 1
ATOM 2006 C C . GLN A 1 257 ? 16.123 -9.487 -14.081 1.00 95.50 257 GLN A C 1
ATOM 2008 O O . GLN A 1 257 ? 15.581 -8.604 -13.415 1.00 95.50 257 GLN A O 1
ATOM 2013 N N . THR A 1 258 ? 15.465 -10.547 -14.541 1.00 94.06 258 THR A N 1
ATOM 2014 C CA . THR A 1 258 ? 14.057 -10.804 -14.226 1.00 94.06 258 THR A CA 1
ATOM 2015 C C . THR A 1 258 ? 13.911 -11.204 -12.757 1.00 94.06 258 THR A C 1
ATOM 2017 O O . THR A 1 258 ? 14.843 -11.801 -12.199 1.00 94.06 258 THR A O 1
ATOM 2020 N N . PRO A 1 259 ? 12.767 -10.905 -12.118 1.00 93.19 259 PRO A N 1
ATOM 2021 C CA . PRO A 1 259 ? 12.495 -11.386 -10.770 1.00 93.19 259 PRO A CA 1
ATOM 2022 C C . PRO A 1 259 ? 12.464 -12.922 -10.747 1.00 93.19 259 PRO A C 1
ATOM 2024 O O . PRO A 1 259 ? 11.870 -13.559 -11.616 1.00 93.19 259 PRO A O 1
ATOM 2027 N N . ASP A 1 260 ? 13.123 -13.516 -9.753 1.00 93.69 260 ASP A N 1
ATOM 2028 C CA . ASP A 1 260 ? 13.083 -14.958 -9.501 1.00 93.69 260 ASP A CA 1
ATOM 2029 C C . ASP A 1 260 ? 11.997 -15.237 -8.456 1.00 93.69 260 ASP A C 1
ATOM 2031 O O . ASP A 1 260 ? 12.201 -15.048 -7.255 1.00 93.69 260 ASP A O 1
ATOM 2035 N N . VAL A 1 261 ? 10.809 -15.620 -8.929 1.00 92.44 261 VAL A N 1
ATOM 2036 C CA . VAL A 1 261 ? 9.612 -15.779 -8.088 1.00 92.44 261 VAL A CA 1
ATOM 2037 C C . VAL A 1 261 ? 9.795 -16.869 -7.027 1.00 92.44 261 VAL A C 1
ATOM 2039 O O . VAL A 1 261 ? 9.314 -16.711 -5.904 1.00 92.44 261 VAL A O 1
ATOM 2042 N N . ASP A 1 262 ? 10.519 -17.945 -7.338 1.00 95.12 262 ASP A N 1
ATOM 2043 C CA . ASP A 1 262 ? 10.745 -19.046 -6.398 1.00 95.12 262 ASP A CA 1
ATOM 2044 C C . ASP A 1 262 ? 11.690 -18.621 -5.268 1.00 95.12 262 ASP A C 1
ATOM 2046 O O . ASP A 1 262 ? 11.436 -18.915 -4.091 1.00 95.12 262 ASP A O 1
ATOM 2050 N N . LEU A 1 263 ? 12.745 -17.864 -5.593 1.00 95.69 263 LEU A N 1
ATOM 2051 C CA . LEU A 1 263 ? 13.616 -17.259 -4.583 1.00 95.69 263 LEU A CA 1
ATOM 2052 C C . LEU A 1 263 ? 12.876 -16.213 -3.745 1.00 95.69 263 LEU A C 1
ATOM 2054 O O . LEU A 1 263 ? 13.048 -16.190 -2.528 1.00 95.69 263 LEU A O 1
ATOM 2058 N N . ILE A 1 264 ? 12.024 -15.390 -4.362 1.00 96.50 264 ILE A N 1
ATOM 2059 C CA . ILE A 1 264 ? 11.210 -14.387 -3.658 1.00 96.50 264 ILE A CA 1
ATOM 2060 C C . ILE A 1 264 ? 10.289 -15.059 -2.636 1.00 96.50 264 ILE A C 1
ATOM 2062 O O . ILE A 1 264 ? 10.280 -14.667 -1.470 1.00 96.50 264 ILE A O 1
ATOM 2066 N N . LYS A 1 265 ? 9.557 -16.106 -3.031 1.00 96.69 265 LYS A N 1
ATOM 2067 C CA . LYS A 1 265 ? 8.668 -16.853 -2.124 1.00 96.69 265 LYS A CA 1
ATOM 2068 C C . LYS A 1 265 ? 9.432 -17.532 -0.994 1.00 96.69 265 LYS A C 1
ATOM 2070 O O . LYS A 1 265 ? 8.993 -17.500 0.154 1.00 96.69 265 LYS A O 1
ATOM 2075 N N . SER A 1 266 ? 10.588 -18.111 -1.312 1.00 96.88 266 SER A N 1
ATOM 2076 C CA . SER A 1 266 ? 11.462 -18.735 -0.316 1.00 96.88 266 SER A CA 1
ATOM 2077 C C . SER A 1 266 ? 11.972 -17.714 0.705 1.00 96.88 266 SER A C 1
ATOM 2079 O O . SER A 1 266 ? 11.999 -17.998 1.903 1.00 96.88 266 SER A O 1
ATOM 2081 N N . GLU A 1 267 ? 12.333 -16.513 0.250 1.00 96.94 267 GLU A N 1
ATOM 2082 C CA . GLU A 1 267 ? 12.782 -15.427 1.117 1.00 96.94 267 GLU A CA 1
ATOM 2083 C C . GLU A 1 267 ? 11.650 -14.889 1.996 1.00 96.94 267 GLU A C 1
ATOM 2085 O O . GLU A 1 267 ? 11.846 -14.727 3.198 1.00 96.94 267 GLU A O 1
ATOM 2090 N N . ILE A 1 268 ? 10.448 -14.694 1.443 1.00 97.44 268 ILE A N 1
ATOM 2091 C CA . ILE A 1 268 ? 9.254 -14.316 2.216 1.00 97.44 268 ILE A CA 1
ATOM 2092 C C . ILE A 1 268 ? 9.008 -15.321 3.342 1.00 97.44 268 ILE A C 1
ATOM 2094 O O . ILE A 1 268 ? 8.933 -14.931 4.505 1.00 97.44 268 ILE A O 1
ATOM 2098 N N . ALA A 1 269 ? 8.961 -16.619 3.028 1.00 95.88 269 ALA A N 1
ATOM 2099 C CA . ALA A 1 269 ? 8.739 -17.657 4.030 1.00 95.88 269 ALA A CA 1
ATOM 2100 C C . ALA A 1 269 ? 9.834 -17.664 5.111 1.00 95.88 269 ALA A C 1
ATOM 2102 O O . ALA A 1 269 ? 9.557 -17.887 6.290 1.00 95.88 269 ALA A O 1
ATOM 2103 N N . ARG A 1 270 ? 11.091 -17.399 4.737 1.00 95.75 270 ARG A N 1
ATOM 2104 C CA . ARG A 1 270 ? 12.198 -17.288 5.693 1.00 95.75 270 ARG A CA 1
ATOM 2105 C C . ARG A 1 270 ? 12.025 -16.085 6.624 1.00 95.75 270 ARG A C 1
ATOM 2107 O O . ARG A 1 270 ? 12.218 -16.242 7.829 1.00 95.75 270 ARG A O 1
ATOM 2114 N N . LEU A 1 271 ? 11.674 -14.915 6.085 1.00 95.50 271 LEU A N 1
ATOM 2115 C CA . LEU A 1 271 ? 11.441 -13.691 6.859 1.00 95.50 271 LEU A CA 1
ATOM 2116 C C . LEU A 1 271 ? 10.255 -13.861 7.815 1.00 95.50 271 LEU A C 1
ATOM 2118 O O . LEU A 1 271 ? 10.393 -13.581 9.004 1.00 95.50 271 LEU A O 1
ATOM 2122 N N . GLU A 1 272 ? 9.130 -14.383 7.323 1.00 95.19 272 GLU A N 1
ATOM 2123 C CA . GLU A 1 272 ? 7.921 -14.596 8.123 1.00 95.19 272 GLU A CA 1
ATOM 2124 C C . GLU A 1 272 ? 8.148 -15.569 9.285 1.00 95.19 272 GLU A C 1
ATOM 2126 O O . GLU A 1 272 ? 7.652 -15.322 10.381 1.00 95.19 272 GLU A O 1
ATOM 2131 N N . ASN A 1 273 ? 8.942 -16.625 9.082 1.00 93.06 273 ASN A N 1
ATOM 2132 C CA . ASN A 1 273 ? 9.307 -17.564 10.146 1.00 93.06 273 ASN A CA 1
ATOM 2133 C C . ASN A 1 273 ? 10.315 -16.972 11.144 1.00 93.06 273 ASN A C 1
ATOM 2135 O O . ASN A 1 273 ? 10.222 -17.211 12.347 1.00 93.06 273 ASN A O 1
ATOM 2139 N N . ALA A 1 274 ? 11.296 -16.201 10.666 1.00 93.31 274 ALA A N 1
ATOM 2140 C CA . ALA A 1 274 ? 12.311 -15.592 11.528 1.00 93.31 274 ALA A CA 1
ATOM 2141 C C . ALA A 1 274 ? 11.734 -14.491 12.436 1.00 93.31 274 ALA A C 1
ATOM 2143 O O . ALA A 1 274 ? 12.254 -14.255 13.528 1.00 93.31 274 ALA A O 1
ATOM 2144 N N . LEU A 1 275 ? 10.665 -13.830 11.986 1.00 94.38 275 LEU A N 1
ATOM 2145 C CA . LEU A 1 275 ? 10.055 -12.671 12.636 1.00 94.38 275 LEU A CA 1
ATOM 2146 C C . LEU A 1 275 ? 8.725 -12.982 13.331 1.00 94.38 275 LEU A C 1
ATOM 2148 O O . LEU A 1 275 ? 7.977 -12.060 13.645 1.00 94.38 275 LEU A O 1
ATOM 2152 N N . ILE A 1 276 ? 8.445 -14.257 13.624 1.00 94.44 276 ILE A N 1
ATOM 2153 C CA . ILE A 1 276 ? 7.329 -14.631 14.503 1.00 94.44 276 ILE A CA 1
ATOM 2154 C C . ILE A 1 276 ? 7.508 -13.917 15.858 1.00 94.44 276 ILE A C 1
ATOM 2156 O O . ILE A 1 276 ? 8.566 -14.095 16.484 1.00 94.44 276 ILE A O 1
ATOM 2160 N N . PRO A 1 277 ? 6.522 -13.134 16.340 1.00 95.81 277 PRO A N 1
ATOM 2161 C CA . PRO A 1 277 ? 6.657 -12.414 17.603 1.00 95.81 277 PRO A CA 1
ATOM 2162 C C . PRO A 1 277 ? 6.812 -13.360 18.801 1.00 95.81 277 PRO A C 1
ATOM 2164 O O . PRO A 1 277 ? 6.045 -14.311 18.978 1.00 95.81 277 PRO A O 1
ATOM 2167 N N . SER A 1 278 ? 7.803 -13.098 19.658 1.00 94.56 278 SER A N 1
ATOM 2168 C CA . SER A 1 278 ? 8.077 -13.898 20.863 1.00 94.56 278 SER A CA 1
ATOM 2169 C C . SER A 1 278 ? 7.234 -13.476 22.070 1.00 94.56 278 SER A C 1
ATOM 2171 O O . SER A 1 278 ? 7.193 -14.191 23.074 1.00 94.56 278 SER A O 1
ATOM 2173 N N . SER A 1 279 ? 6.592 -12.310 22.002 1.00 95.62 279 SER A N 1
ATOM 2174 C CA . SER A 1 279 ? 5.792 -11.722 23.079 1.00 95.62 279 SER A CA 1
ATOM 2175 C C . SER A 1 279 ? 4.580 -10.969 22.514 1.00 95.62 279 SER A C 1
ATOM 2177 O O . SER A 1 279 ? 4.622 -10.551 21.354 1.00 95.62 279 SER A O 1
ATOM 2179 N N . PRO A 1 280 ? 3.517 -10.765 23.310 1.00 96.75 280 PRO A N 1
ATOM 2180 C CA . PRO A 1 280 ? 2.339 -10.037 22.848 1.00 96.75 280 PRO A CA 1
ATOM 2181 C C . PRO A 1 280 ? 2.662 -8.563 22.550 1.00 96.75 280 PRO A C 1
ATOM 2183 O O . PRO A 1 280 ? 2.236 -8.035 21.527 1.00 96.75 280 PRO A O 1
ATOM 2186 N N . ASP A 1 281 ? 3.525 -7.937 23.356 1.00 96.69 281 ASP A N 1
ATOM 2187 C CA . ASP A 1 281 ? 4.041 -6.584 23.112 1.00 96.69 281 ASP A CA 1
ATOM 2188 C C . ASP A 1 281 ? 4.804 -6.466 21.787 1.00 96.69 281 ASP A C 1
ATOM 2190 O O . ASP A 1 281 ? 4.712 -5.443 21.115 1.00 96.69 281 ASP A O 1
ATOM 2194 N N . GLU A 1 282 ? 5.586 -7.483 21.414 1.00 97.00 282 GLU A N 1
ATOM 2195 C CA . GLU A 1 282 ? 6.311 -7.505 20.138 1.00 97.00 282 GLU A CA 1
ATOM 2196 C C . GLU A 1 282 ? 5.337 -7.575 18.955 1.00 97.00 282 GLU A C 1
ATOM 2198 O O . GLU A 1 282 ? 5.542 -6.863 17.975 1.00 97.00 282 GLU A O 1
ATOM 2203 N N . ALA A 1 283 ? 4.255 -8.358 19.063 1.00 97.69 283 ALA A N 1
ATOM 2204 C CA . ALA A 1 283 ? 3.222 -8.440 18.028 1.00 97.69 283 ALA A CA 1
ATOM 2205 C C . ALA A 1 283 ? 2.522 -7.086 17.825 1.00 97.69 283 ALA A C 1
ATOM 2207 O O . ALA A 1 283 ? 2.451 -6.584 16.704 1.00 97.69 283 ALA A O 1
ATOM 2208 N N . VAL A 1 284 ? 2.085 -6.452 18.917 1.00 97.88 284 VAL A N 1
ATOM 2209 C CA . VAL A 1 284 ? 1.426 -5.137 18.885 1.00 97.88 284 VAL A CA 1
ATOM 2210 C C . VAL A 1 284 ? 2.372 -4.054 18.369 1.00 97.88 284 VAL A C 1
ATOM 2212 O O . VAL A 1 284 ? 1.985 -3.247 17.527 1.00 97.88 284 VAL A O 1
ATOM 2215 N N . LYS A 1 285 ? 3.639 -4.054 18.806 1.00 97.38 285 LYS A N 1
ATOM 2216 C CA . LYS A 1 285 ? 4.635 -3.082 18.329 1.00 97.38 285 LYS A CA 1
ATOM 2217 C C . LYS A 1 285 ? 4.922 -3.217 16.842 1.00 97.38 285 LYS A C 1
ATOM 2219 O O . LYS A 1 285 ? 5.080 -2.206 16.160 1.00 97.38 285 LYS A O 1
ATOM 2224 N N . LEU A 1 286 ? 4.965 -4.448 16.339 1.00 97.31 286 LEU A N 1
ATOM 2225 C CA . LEU A 1 286 ? 5.171 -4.723 14.924 1.00 97.31 286 LEU A CA 1
ATOM 2226 C C . LEU A 1 286 ? 3.978 -4.257 14.075 1.00 97.31 286 LEU A C 1
ATOM 2228 O O . LEU A 1 286 ? 4.191 -3.627 13.039 1.00 97.31 286 LEU A O 1
ATOM 2232 N N . TRP A 1 287 ? 2.751 -4.485 14.556 1.00 97.75 287 TRP A N 1
ATOM 2233 C CA . TRP A 1 287 ? 1.522 -3.952 13.961 1.00 97.75 287 TRP A CA 1
ATOM 2234 C C . TRP A 1 287 ? 1.537 -2.422 13.892 1.00 97.75 287 TRP A C 1
ATOM 2236 O O . TRP A 1 287 ? 1.531 -1.857 12.797 1.00 97.75 287 TRP A O 1
ATOM 2246 N N . GLY A 1 288 ? 1.687 -1.751 15.037 1.00 96.69 288 GLY A N 1
ATOM 2247 C CA . GLY A 1 288 ? 1.659 -0.289 15.093 1.00 96.69 288 GLY A CA 1
ATOM 2248 C C . GLY A 1 288 ? 2.822 0.373 14.345 1.00 96.69 288 GLY A C 1
ATOM 2249 O O . GLY A 1 288 ? 2.640 1.404 13.700 1.00 96.69 288 GLY A O 1
ATOM 2250 N N . ARG A 1 289 ? 4.020 -0.238 14.315 1.00 96.56 289 ARG A N 1
ATOM 2251 C CA . ARG A 1 289 ? 5.105 0.240 13.438 1.00 96.56 289 ARG A CA 1
ATOM 2252 C C . ARG A 1 289 ? 4.697 0.147 11.968 1.00 96.56 289 ARG A C 1
ATOM 2254 O O . ARG A 1 289 ? 5.002 1.052 11.189 1.00 96.56 289 ARG A O 1
ATOM 2261 N N . GLY A 1 290 ? 4.031 -0.936 11.578 1.00 95.94 290 GLY A N 1
ATOM 2262 C CA . GLY A 1 290 ? 3.473 -1.090 10.241 1.00 95.94 290 GLY A CA 1
ATOM 2263 C C . GLY A 1 290 ? 2.512 0.045 9.885 1.00 95.94 290 GLY A C 1
ATOM 2264 O O . GLY A 1 290 ? 2.658 0.640 8.824 1.00 95.94 290 GLY A O 1
ATOM 2265 N N . GLU A 1 291 ? 1.599 0.426 10.779 1.00 94.56 291 GLU A N 1
ATOM 2266 C CA . GLU A 1 291 ? 0.715 1.590 10.586 1.00 94.56 291 GLU A CA 1
ATOM 2267 C C . GLU A 1 291 ? 1.494 2.915 10.464 1.00 94.56 291 GLU A C 1
ATOM 2269 O O . GLU A 1 291 ? 1.321 3.661 9.498 1.00 94.56 291 GLU A O 1
ATOM 2274 N N . GLN A 1 292 ? 2.432 3.182 11.380 1.00 93.94 292 GLN A N 1
ATOM 2275 C CA . GLN A 1 292 ? 3.262 4.398 11.372 1.00 93.94 292 GLN A CA 1
ATOM 2276 C C . GLN A 1 292 ? 4.136 4.539 10.121 1.00 93.94 292 GLN A C 1
ATOM 2278 O O . GLN A 1 292 ? 4.470 5.652 9.709 1.00 93.94 292 GLN A O 1
ATOM 2283 N N . THR A 1 293 ? 4.523 3.416 9.514 1.00 93.00 293 THR A N 1
ATOM 2284 C CA . THR A 1 293 ? 5.384 3.373 8.323 1.00 93.00 293 THR A CA 1
ATOM 2285 C C . THR A 1 293 ? 4.623 3.078 7.032 1.00 93.00 293 THR A C 1
ATOM 2287 O O . THR A 1 293 ? 5.255 2.960 5.980 1.00 93.00 293 THR A O 1
ATOM 2290 N N . ARG A 1 294 ? 3.284 2.994 7.088 1.00 93.31 294 ARG A N 1
ATOM 2291 C CA . ARG A 1 294 ? 2.409 2.650 5.954 1.00 93.31 294 ARG A CA 1
ATOM 2292 C C . ARG A 1 294 ? 2.809 1.343 5.267 1.00 93.31 294 ARG A C 1
ATOM 2294 O O . ARG A 1 294 ? 2.894 1.260 4.041 1.00 93.31 294 ARG A O 1
ATOM 2301 N N . ASN A 1 295 ? 3.127 0.338 6.073 1.00 95.44 295 ASN A N 1
ATOM 2302 C CA . ASN A 1 295 ? 3.687 -0.927 5.634 1.00 95.44 295 ASN A CA 1
ATOM 2303 C C . ASN A 1 295 ? 2.810 -2.103 6.068 1.00 95.44 295 ASN A C 1
ATOM 2305 O O . ASN A 1 295 ? 2.943 -2.629 7.177 1.00 95.44 295 ASN A O 1
ATOM 2309 N N . GLY A 1 296 ? 1.960 -2.562 5.153 1.00 96.31 296 GLY A N 1
ATOM 2310 C CA . GLY A 1 296 ? 1.071 -3.693 5.383 1.00 96.31 296 GLY A CA 1
ATOM 2311 C C . GLY A 1 296 ? 1.815 -5.009 5.601 1.00 96.31 296 GLY A C 1
ATOM 2312 O O . GLY A 1 296 ? 1.368 -5.841 6.380 1.00 96.31 296 GLY A O 1
ATOM 2313 N N . ALA A 1 297 ? 2.989 -5.209 4.993 1.00 96.62 297 ALA A N 1
ATOM 2314 C CA . ALA A 1 297 ? 3.746 -6.444 5.211 1.00 96.62 297 ALA A CA 1
ATOM 2315 C C . ALA A 1 297 ? 4.286 -6.557 6.651 1.00 96.62 297 ALA A C 1
ATOM 2317 O O . ALA A 1 297 ? 4.326 -7.660 7.196 1.00 96.62 297 ALA A O 1
ATOM 2318 N N . LEU A 1 298 ? 4.650 -5.441 7.300 1.00 96.56 298 LEU A N 1
ATOM 2319 C CA . LEU A 1 298 ? 4.981 -5.449 8.731 1.00 96.56 298 LEU A CA 1
ATOM 2320 C C . LEU A 1 298 ? 3.760 -5.794 9.587 1.00 96.56 298 LEU A C 1
ATOM 2322 O O . LEU A 1 298 ? 3.868 -6.650 10.460 1.00 96.56 298 LEU A O 1
ATOM 2326 N N . GLN A 1 299 ? 2.601 -5.196 9.295 1.00 97.81 299 GLN A N 1
ATOM 2327 C CA . GLN A 1 299 ? 1.347 -5.533 9.976 1.00 97.81 299 GLN A CA 1
ATOM 2328 C C . GLN A 1 299 ? 1.023 -7.030 9.833 1.00 97.81 299 GLN A C 1
ATOM 2330 O O . GLN A 1 299 ? 0.724 -7.702 10.816 1.00 97.81 299 GLN A O 1
ATOM 2335 N N . TYR A 1 300 ? 1.206 -7.586 8.632 1.00 97.81 300 TYR A N 1
ATOM 2336 C CA . TYR A 1 300 ? 0.987 -9.001 8.322 1.00 97.81 300 TYR A CA 1
ATOM 2337 C C . TYR A 1 300 ? 1.819 -9.960 9.187 1.00 97.81 300 TYR A C 1
ATOM 2339 O O . TYR A 1 300 ? 1.351 -11.045 9.534 1.00 97.81 300 TYR A O 1
ATOM 2347 N N . LEU A 1 301 ? 3.039 -9.581 9.588 1.00 96.12 301 LEU A N 1
ATOM 2348 C CA . LEU A 1 301 ? 3.871 -10.420 10.463 1.00 96.12 301 LEU A CA 1
ATOM 2349 C C . LEU A 1 301 ? 3.252 -10.625 11.848 1.00 96.12 301 LEU A C 1
ATOM 2351 O O . LEU A 1 301 ? 3.435 -11.694 12.432 1.00 96.12 301 LEU A O 1
ATOM 2355 N N . ALA A 1 302 ? 2.508 -9.636 12.346 1.00 97.12 302 ALA A N 1
ATOM 2356 C CA . ALA A 1 302 ? 1.834 -9.707 13.637 1.00 97.12 302 ALA A CA 1
ATOM 2357 C C . ALA A 1 302 ? 0.564 -10.574 13.606 1.00 97.12 302 ALA A C 1
ATOM 2359 O O . ALA A 1 302 ? 0.068 -10.958 14.662 1.00 97.12 302 ALA A O 1
ATOM 2360 N N . LEU A 1 303 ? 0.035 -10.897 12.422 1.00 96.38 303 LEU A N 1
ATOM 2361 C CA . LEU A 1 303 ? -1.237 -11.597 12.264 1.00 96.38 303 LEU A CA 1
ATOM 2362 C C . LEU A 1 303 ? -1.127 -13.110 12.455 1.00 96.38 303 LEU A C 1
ATOM 2364 O O . LEU A 1 303 ? -0.155 -13.743 12.030 1.00 96.38 303 LEU A O 1
ATOM 2368 N N . SER A 1 304 ? -2.188 -13.687 13.018 1.00 93.56 304 SER A N 1
ATOM 2369 C CA . SER A 1 304 ? -2.413 -15.134 13.077 1.00 93.56 304 SER A CA 1
ATOM 2370 C C . SER A 1 304 ? -2.554 -15.750 11.677 1.00 93.56 304 SER A C 1
ATOM 2372 O O . SER A 1 304 ? -2.918 -15.047 10.731 1.00 93.56 304 SER A O 1
ATOM 2374 N N . PRO A 1 305 ? -2.331 -17.069 11.509 1.00 86.38 305 PRO A N 1
ATOM 2375 C CA . PRO A 1 305 ? -2.524 -17.737 10.221 1.00 86.38 305 PRO A CA 1
ATOM 2376 C C . PRO A 1 305 ? -3.914 -17.522 9.606 1.00 86.38 305 PRO A C 1
ATOM 2378 O O . PRO A 1 305 ? -4.028 -17.435 8.388 1.00 86.38 305 PRO A O 1
ATOM 2381 N N . GLN A 1 306 ? -4.959 -17.420 10.432 1.00 84.56 306 GLN A N 1
ATOM 2382 C CA . GLN A 1 306 ? -6.321 -17.141 9.981 1.00 84.56 306 GLN A CA 1
ATOM 2383 C C . GLN A 1 306 ? -6.440 -15.725 9.406 1.00 84.56 306 GLN A C 1
ATOM 2385 O O . GLN A 1 306 ? -6.854 -15.576 8.261 1.00 84.56 306 GLN A O 1
ATOM 2390 N N . LEU A 1 307 ? -6.007 -14.697 10.145 1.00 89.12 307 LEU A N 1
ATOM 2391 C CA . LEU A 1 307 ? -6.057 -13.314 9.653 1.00 89.12 307 LEU A CA 1
ATOM 2392 C C . LEU A 1 307 ? -5.118 -13.086 8.460 1.00 89.12 307 LEU A C 1
ATOM 2394 O O . LEU A 1 307 ? -5.406 -12.287 7.579 1.00 89.12 307 LEU A O 1
ATOM 2398 N N . ARG A 1 308 ? -4.014 -13.829 8.360 1.00 93.62 308 ARG A N 1
ATOM 2399 C CA . ARG A 1 308 ? -3.161 -13.812 7.164 1.00 93.62 308 ARG A CA 1
ATOM 2400 C C . ARG A 1 308 ? -3.905 -14.270 5.908 1.00 93.62 308 ARG A C 1
ATOM 2402 O O . ARG A 1 308 ? -3.747 -13.646 4.865 1.00 93.62 308 ARG A O 1
ATOM 2409 N N . GLN A 1 309 ? -4.744 -15.307 6.007 1.00 85.44 309 GLN A N 1
ATOM 2410 C CA . GLN A 1 309 ? -5.579 -15.750 4.881 1.00 85.44 309 GLN A CA 1
ATOM 2411 C C . GLN A 1 309 ? -6.587 -14.675 4.463 1.00 85.44 309 GLN A C 1
ATOM 2413 O O . GLN A 1 309 ? -6.846 -14.514 3.272 1.00 85.44 309 GLN A O 1
ATOM 2418 N N . GLU A 1 310 ? -7.127 -13.933 5.428 1.00 85.31 310 GLU A N 1
ATOM 2419 C CA . GLU A 1 310 ? -8.013 -12.798 5.173 1.00 85.31 310 GLU A CA 1
ATOM 2420 C C . GLU A 1 310 ? -7.276 -11.655 4.462 1.00 85.31 310 GLU A C 1
ATOM 2422 O O . GLU A 1 310 ? -7.706 -11.220 3.394 1.00 85.31 310 GLU A O 1
ATOM 2427 N N . ALA A 1 311 ? -6.110 -11.244 4.970 1.00 90.06 311 ALA A N 1
ATOM 2428 C CA . ALA A 1 311 ? -5.264 -10.243 4.319 1.00 90.06 311 ALA A CA 1
ATOM 2429 C C . ALA A 1 311 ? -4.855 -10.663 2.895 1.00 90.06 311 ALA A C 1
ATOM 2431 O O . ALA A 1 311 ? -4.893 -9.849 1.975 1.00 90.06 311 ALA A O 1
ATOM 2432 N N . ASP A 1 312 ? -4.513 -11.939 2.684 1.00 87.50 312 ASP A N 1
ATOM 2433 C CA . ASP A 1 312 ? -4.161 -12.470 1.363 1.00 87.50 312 ASP A CA 1
ATOM 2434 C C . ASP A 1 312 ? -5.341 -12.439 0.371 1.00 87.50 312 ASP A C 1
ATOM 2436 O O . ASP A 1 312 ? -5.138 -12.384 -0.851 1.00 87.50 312 ASP A O 1
ATOM 2440 N N . ALA A 1 313 ? -6.577 -12.496 0.870 1.00 81.62 313 ALA A N 1
ATOM 2441 C CA . ALA A 1 313 ? -7.797 -12.410 0.073 1.00 81.62 313 ALA A CA 1
ATOM 2442 C C . ALA A 1 313 ? -8.279 -10.966 -0.151 1.00 81.62 313 ALA A C 1
ATOM 2444 O O . ALA A 1 313 ? -9.110 -10.754 -1.030 1.00 81.62 313 ALA A O 1
ATOM 2445 N N . SER A 1 314 ? -7.751 -9.995 0.600 1.00 81.38 314 SER A N 1
ATOM 2446 C CA . SER A 1 314 ? -8.188 -8.598 0.577 1.00 81.38 314 SER A CA 1
ATOM 2447 C C . SER A 1 314 ? -7.848 -7.888 -0.737 1.00 81.38 314 SER A C 1
ATOM 2449 O O . SER A 1 314 ? -6.684 -7.812 -1.146 1.00 81.38 314 SER A O 1
ATOM 2451 N N . ASP A 1 315 ? -8.867 -7.299 -1.372 1.00 77.75 315 ASP A N 1
ATOM 2452 C CA . ASP A 1 315 ? -8.690 -6.425 -2.536 1.00 77.75 315 ASP A CA 1
ATOM 2453 C C . ASP A 1 315 ? -7.889 -5.171 -2.171 1.00 77.75 315 ASP A C 1
ATOM 2455 O O . ASP A 1 315 ? -7.057 -4.731 -2.962 1.00 77.75 315 ASP A O 1
ATOM 2459 N N . TYR A 1 316 ? -8.062 -4.649 -0.950 1.00 80.94 316 TYR A N 1
ATOM 2460 C CA . TYR A 1 316 ? -7.297 -3.505 -0.458 1.00 80.94 316 TYR A CA 1
ATOM 2461 C C . TYR A 1 316 ? -5.794 -3.788 -0.491 1.00 80.94 316 TYR A C 1
ATOM 2463 O O . TYR A 1 316 ? -5.051 -3.054 -1.137 1.00 80.94 316 TYR A O 1
ATOM 2471 N N . VAL A 1 317 ? -5.343 -4.892 0.119 1.00 88.12 317 VAL A N 1
ATOM 2472 C CA . VAL A 1 317 ? -3.917 -5.276 0.143 1.00 88.12 317 VAL A CA 1
ATOM 2473 C C . VAL A 1 317 ? -3.368 -5.479 -1.272 1.00 88.12 317 VAL A C 1
ATOM 2475 O O . VAL A 1 317 ? -2.236 -5.084 -1.573 1.00 88.12 317 VAL A O 1
ATOM 2478 N N . ARG A 1 318 ? -4.168 -6.094 -2.150 1.00 83.38 318 ARG A N 1
ATOM 2479 C CA . ARG A 1 318 ? -3.778 -6.407 -3.530 1.00 83.38 318 ARG A CA 1
ATOM 2480 C C . ARG A 1 318 ? -3.649 -5.162 -4.403 1.00 83.38 318 ARG A C 1
ATOM 2482 O O . ARG A 1 318 ? -2.697 -5.079 -5.177 1.00 83.38 318 ARG A O 1
ATOM 2489 N N . GLN A 1 319 ? -4.555 -4.200 -4.251 1.00 82.56 319 GLN A N 1
ATOM 2490 C CA . GLN A 1 319 ? -4.582 -2.966 -5.039 1.00 82.56 319 GLN A CA 1
ATOM 2491 C C . GLN A 1 319 ? -3.686 -1.866 -4.459 1.00 82.56 319 GLN A C 1
ATOM 2493 O O . GLN A 1 319 ? -3.203 -1.017 -5.202 1.00 82.56 319 GLN A O 1
ATOM 2498 N N . SER A 1 320 ? -3.423 -1.881 -3.150 1.00 85.38 320 SER A N 1
ATOM 2499 C CA . SER A 1 320 ? -2.516 -0.928 -2.500 1.00 85.38 320 SER A CA 1
ATOM 2500 C C . SER A 1 320 ? -1.047 -1.353 -2.546 1.00 85.38 320 SER A C 1
ATOM 2502 O O . SER A 1 320 ? -0.166 -0.600 -2.125 1.00 85.38 320 SER A O 1
ATOM 2504 N N . TYR A 1 321 ? -0.763 -2.564 -3.036 1.00 90.69 321 TYR A N 1
ATOM 2505 C CA . TYR A 1 321 ? 0.580 -3.145 -3.107 1.00 90.69 321 TYR A CA 1
ATOM 2506 C C . TYR A 1 321 ? 1.294 -3.133 -1.747 1.00 90.69 321 TYR A C 1
ATOM 2508 O O . TYR A 1 321 ? 2.470 -2.766 -1.642 1.00 90.69 321 TYR A O 1
ATOM 2516 N N . TRP A 1 322 ? 0.565 -3.532 -0.699 1.00 94.44 322 TRP A N 1
ATOM 2517 C CA . TRP A 1 322 ? 1.024 -3.543 0.696 1.00 94.44 322 TRP A CA 1
ATOM 2518 C C . TRP A 1 322 ? 1.311 -2.167 1.313 1.00 94.44 322 TRP A C 1
ATOM 2520 O O . TRP A 1 322 ? 1.944 -2.090 2.370 1.00 94.44 322 TRP A O 1
ATOM 2530 N N . VAL A 1 323 ? 0.853 -1.079 0.694 1.00 90.69 323 VAL A N 1
ATOM 2531 C CA . VAL A 1 323 ? 0.898 0.263 1.288 1.00 90.69 323 VAL A CA 1
ATOM 2532 C C . VAL A 1 323 ? -0.390 0.501 2.071 1.00 90.69 323 VAL A C 1
ATOM 2534 O O . VAL A 1 323 ? -1.478 0.307 1.539 1.00 90.69 323 VAL A O 1
ATOM 2537 N N . THR A 1 324 ? -0.275 0.920 3.332 1.00 89.12 324 THR A N 1
ATOM 2538 C CA . THR A 1 324 ? -1.443 1.192 4.188 1.00 89.12 324 THR A CA 1
ATOM 2539 C C . THR A 1 324 ? -1.702 2.682 4.405 1.00 89.12 324 THR A C 1
ATOM 2541 O O . THR A 1 324 ? -0.789 3.507 4.333 1.00 89.12 324 THR A O 1
ATOM 2544 N N . GLY A 1 325 ? -2.961 3.038 4.677 1.00 74.81 325 GLY A N 1
ATOM 2545 C CA . GLY A 1 325 ? -3.410 4.419 4.883 1.00 74.81 325 GLY A CA 1
ATOM 2546 C C . GLY A 1 325 ? -3.387 5.300 3.621 1.00 74.81 325 GLY A C 1
ATOM 2547 O O . GLY A 1 325 ? -3.173 4.833 2.504 1.00 74.81 325 GLY A O 1
ATOM 2548 N N . MET A 1 326 ? -3.611 6.606 3.803 1.00 65.81 326 MET A N 1
ATOM 2549 C CA . MET A 1 326 ? -3.619 7.615 2.728 1.00 65.81 326 MET A CA 1
ATOM 2550 C C . MET A 1 326 ? -2.505 8.655 2.923 1.00 65.81 326 MET A C 1
ATOM 2552 O O . MET A 1 326 ? -1.803 8.636 3.927 1.00 65.81 326 MET A O 1
ATOM 2556 N N . SER A 1 327 ? -2.337 9.595 1.984 1.00 56.91 327 SER A N 1
ATOM 2557 C CA . SER A 1 327 ? -1.341 10.681 2.023 1.00 56.91 327 SER A CA 1
ATOM 2558 C C . SER A 1 327 ? -1.395 11.521 3.306 1.00 56.91 327 SER A C 1
ATOM 2560 O O . SER A 1 327 ? -0.348 11.927 3.818 1.00 56.91 327 SER A O 1
ATOM 2562 N N . SER A 1 328 ? -2.592 11.767 3.836 1.00 60.84 328 SER A N 1
ATOM 2563 C CA . SER A 1 328 ? -2.893 12.388 5.133 1.00 60.84 328 SER A CA 1
ATOM 2564 C C . SER A 1 328 ? -4.358 12.071 5.481 1.00 60.84 328 SER A C 1
ATOM 2566 O O . SER A 1 328 ? -5.154 11.994 4.544 1.00 60.84 328 SER A O 1
ATOM 2568 N N . PRO A 1 329 ? -4.738 11.936 6.761 1.00 73.06 329 PRO A N 1
ATOM 2569 C CA . PRO A 1 329 ? -3.878 11.905 7.950 1.00 73.06 329 PRO A CA 1
ATOM 2570 C C . PRO A 1 329 ? -2.895 10.716 7.996 1.00 73.06 329 PRO A C 1
ATOM 2572 O O . PRO A 1 329 ? -2.948 9.805 7.169 1.00 73.06 329 PRO A O 1
ATOM 2575 N N . TRP A 1 330 ? -1.918 10.765 8.906 1.00 82.19 330 TRP A N 1
ATOM 2576 C CA . TRP A 1 330 ? -0.985 9.662 9.170 1.00 82.19 330 TRP A CA 1
ATOM 2577 C C . TRP A 1 330 ? -0.873 9.345 10.657 1.00 82.19 330 TRP A C 1
ATOM 2579 O O . TRP A 1 330 ? -1.050 10.216 11.505 1.00 82.19 330 TRP A O 1
ATOM 2589 N N . VAL A 1 331 ? -0.528 8.097 10.969 1.00 90.12 331 VAL A N 1
ATOM 2590 C CA . VAL A 1 331 ? -0.416 7.620 12.349 1.00 90.12 331 VAL A CA 1
ATOM 2591 C C . VAL A 1 331 ? 0.739 8.316 13.067 1.00 90.12 331 VAL A C 1
ATOM 2593 O O . VAL A 1 331 ? 1.897 8.263 12.640 1.00 90.12 331 VAL A O 1
ATOM 2596 N N . GLY A 1 332 ? 0.411 9.013 14.153 1.00 90.38 332 GLY A N 1
ATOM 2597 C CA . GLY A 1 332 ? 1.373 9.641 15.049 1.00 90.38 332 GLY A CA 1
ATOM 2598 C C . GLY A 1 332 ? 1.978 8.666 16.068 1.00 90.38 332 GLY A C 1
ATOM 2599 O O . GLY A 1 332 ? 1.959 7.451 15.877 1.00 90.38 332 GLY A O 1
ATOM 2600 N N . PRO A 1 333 ? 2.565 9.177 17.164 1.00 92.75 333 PRO A N 1
ATOM 2601 C CA . PRO A 1 333 ? 3.079 8.334 18.240 1.00 92.75 333 PRO A CA 1
ATOM 2602 C C . PRO A 1 333 ? 1.969 7.491 18.882 1.00 92.75 333 PRO A C 1
ATOM 2604 O O . PRO A 1 333 ? 0.983 8.041 19.372 1.00 92.75 333 PRO A O 1
ATOM 2607 N N . ILE A 1 334 ? 2.148 6.168 18.902 1.00 96.00 334 ILE A N 1
ATOM 2608 C CA . ILE A 1 334 ? 1.165 5.231 19.458 1.00 96.00 334 ILE A CA 1
ATOM 2609 C C . ILE A 1 334 ? 1.389 5.028 20.957 1.00 96.00 334 ILE A C 1
ATOM 2611 O O . ILE A 1 334 ? 2.514 4.805 21.416 1.00 96.00 334 ILE A O 1
ATOM 2615 N N . THR A 1 335 ? 0.289 5.065 21.709 1.00 95.25 335 THR A N 1
ATOM 2616 C CA . THR A 1 335 ? 0.226 4.796 23.147 1.00 95.25 335 THR A CA 1
ATOM 2617 C C . THR A 1 335 ? -0.616 3.552 23.413 1.00 95.25 335 THR A C 1
ATOM 2619 O O . THR A 1 335 ? -1.719 3.429 22.892 1.00 95.25 335 THR A O 1
ATOM 2622 N N . ILE A 1 336 ? -0.124 2.646 24.263 1.00 97.19 336 ILE A N 1
ATOM 2623 C CA . ILE A 1 336 ? -0.944 1.563 24.825 1.00 97.19 336 ILE A CA 1
ATOM 2624 C C . ILE A 1 336 ? -1.749 2.162 25.982 1.00 97.19 336 ILE A C 1
ATOM 2626 O O . ILE A 1 336 ? -1.183 2.511 27.018 1.00 97.19 336 ILE A O 1
ATOM 2630 N N . VAL A 1 337 ? -3.057 2.316 25.788 1.00 94.38 337 VAL A N 1
ATOM 2631 C CA . VAL A 1 337 ? -3.992 2.875 26.774 1.00 94.38 337 VAL A CA 1
ATOM 2632 C C . VAL A 1 337 ? -4.358 1.831 27.826 1.00 94.38 337 VAL A C 1
ATOM 2634 O O . VAL A 1 337 ? -4.394 2.138 29.017 1.00 94.38 337 VAL A O 1
ATOM 2637 N N . SER A 1 338 ? -4.599 0.588 27.403 1.00 90.31 338 SER A N 1
ATOM 2638 C CA . SER A 1 338 ? -4.873 -0.529 28.307 1.00 90.31 338 SER A CA 1
ATOM 2639 C C . SER A 1 338 ? -4.277 -1.835 27.790 1.00 90.31 338 SER A C 1
ATOM 2641 O O . SER A 1 338 ? -4.134 -2.038 26.585 1.00 90.31 338 SER A O 1
ATOM 2643 N N . GLN A 1 339 ? -3.956 -2.721 28.732 1.00 95.06 339 GLN A N 1
ATOM 2644 C CA . GLN A 1 339 ? -3.531 -4.095 28.491 1.00 95.06 339 GLN A CA 1
ATOM 2645 C C . GLN A 1 339 ? -4.252 -4.984 29.511 1.00 95.06 339 GLN A C 1
ATOM 2647 O O . GLN A 1 339 ? -3.893 -4.999 30.690 1.00 95.06 339 GLN A O 1
ATOM 2652 N N . GLU A 1 340 ? -5.299 -5.677 29.077 1.00 89.62 340 GLU A N 1
ATOM 2653 C CA . GLU A 1 340 ? -6.112 -6.542 29.929 1.00 89.62 340 GLU A CA 1
ATOM 2654 C C . GLU A 1 340 ? -5.756 -8.006 29.673 1.00 89.62 340 GLU A C 1
ATOM 2656 O O . GLU A 1 340 ? -5.965 -8.546 28.587 1.00 89.62 340 GLU A O 1
ATOM 2661 N N . GLN A 1 341 ? -5.182 -8.660 30.680 1.00 90.75 341 GLN A N 1
ATOM 2662 C CA . GLN A 1 341 ? -4.847 -10.074 30.592 1.00 90.75 341 GLN A CA 1
ATOM 2663 C C . GLN A 1 341 ? -6.095 -10.921 30.870 1.00 90.75 341 GLN A C 1
ATOM 2665 O O . GLN A 1 341 ? -6.541 -11.011 32.014 1.00 90.75 341 GLN A O 1
ATOM 2670 N N . LEU A 1 342 ? -6.630 -11.565 29.830 1.00 81.75 342 LEU A N 1
ATOM 2671 C CA . LEU A 1 342 ? -7.810 -12.430 29.930 1.00 81.75 342 LEU A CA 1
ATOM 2672 C C . LEU A 1 342 ? -7.429 -13.855 30.364 1.00 81.75 342 LEU A C 1
ATOM 2674 O O . LEU A 1 342 ? -8.171 -14.509 31.098 1.00 81.75 342 LEU A O 1
ATOM 2678 N N . SER A 1 343 ? -6.248 -14.331 29.954 1.00 84.69 343 SER A N 1
ATOM 2679 C CA . SER A 1 343 ? -5.673 -15.612 30.386 1.00 84.69 343 SER A CA 1
ATOM 2680 C C . SER A 1 343 ? -4.138 -15.624 30.278 1.00 84.69 343 SER A C 1
ATOM 2682 O O . SER A 1 343 ? -3.511 -14.620 29.944 1.00 84.69 343 SER A O 1
ATOM 2684 N N . ASP A 1 344 ? -3.494 -16.766 30.540 1.00 86.31 344 ASP A N 1
ATOM 2685 C CA . ASP A 1 344 ? -2.044 -16.941 30.321 1.00 86.31 344 ASP A CA 1
ATOM 2686 C C . ASP A 1 344 ? -1.644 -16.883 28.832 1.00 86.31 344 ASP A C 1
ATOM 2688 O O . ASP A 1 344 ? -0.458 -16.785 28.504 1.00 86.31 344 ASP A O 1
ATOM 2692 N N . THR A 1 345 ? -2.619 -16.973 27.926 1.00 89.44 345 THR A N 1
ATOM 2693 C CA . THR A 1 345 ? -2.409 -17.058 26.476 1.00 89.44 345 THR A CA 1
ATOM 2694 C C . THR A 1 345 ? -3.216 -16.034 25.688 1.00 89.44 345 THR A C 1
ATOM 2696 O O . THR A 1 345 ? -3.193 -16.104 24.468 1.00 89.44 345 THR A O 1
ATOM 2699 N N . GLU A 1 346 ? -3.918 -15.108 26.342 1.00 90.44 346 GLU A N 1
ATOM 2700 C CA . GLU A 1 346 ? -4.829 -14.156 25.694 1.00 90.44 346 GLU A CA 1
ATOM 2701 C C . GLU A 1 346 ? -4.782 -12.803 26.414 1.00 90.44 346 GLU A C 1
ATOM 2703 O O . GLU A 1 346 ? -4.974 -12.728 27.634 1.00 90.44 346 GLU A O 1
ATOM 2708 N N . ILE A 1 347 ? -4.499 -11.742 25.657 1.00 94.88 347 ILE A N 1
ATOM 2709 C CA . ILE A 1 347 ? -4.367 -10.370 26.156 1.00 94.88 347 ILE A CA 1
ATOM 2710 C C . ILE A 1 347 ? -5.051 -9.402 25.194 1.00 94.88 347 ILE A C 1
ATOM 2712 O O . ILE A 1 347 ? -4.777 -9.409 23.993 1.00 94.88 347 ILE A O 1
ATOM 2716 N N . GLU A 1 348 ? -5.916 -8.548 25.731 1.00 94.25 348 GLU A N 1
ATOM 2717 C CA . GLU A 1 348 ? -6.564 -7.461 25.002 1.00 94.25 348 GLU A CA 1
ATOM 2718 C C . GLU A 1 348 ? -5.750 -6.174 25.146 1.00 94.25 348 GLU A C 1
ATOM 2720 O O . GLU A 1 348 ? -5.403 -5.767 26.256 1.00 94.25 348 GLU A O 1
ATOM 2725 N N . TYR A 1 349 ? -5.453 -5.521 24.025 1.00 97.25 349 TYR A N 1
ATOM 2726 C CA . TYR A 1 349 ? -4.776 -4.228 23.983 1.00 97.25 349 TYR A CA 1
ATOM 2727 C C . TYR A 1 349 ? -5.727 -3.158 23.466 1.00 97.25 349 TYR A C 1
ATOM 2729 O O . TYR A 1 349 ? -6.391 -3.368 22.455 1.00 97.25 349 TYR A O 1
ATOM 2737 N N . THR A 1 350 ? -5.722 -1.991 24.110 1.00 92.94 350 THR A N 1
ATOM 2738 C CA . THR A 1 350 ? -6.307 -0.763 23.555 1.00 92.94 350 THR A CA 1
ATOM 2739 C C . THR A 1 350 ? -5.180 0.202 23.231 1.00 92.94 350 THR A C 1
ATOM 2741 O O . THR A 1 350 ? -4.391 0.557 24.112 1.00 92.94 350 THR A O 1
ATOM 2744 N N . LEU A 1 351 ? -5.097 0.625 21.977 1.00 95.94 351 LEU A N 1
ATOM 2745 C CA . LEU A 1 351 ? -4.121 1.575 21.461 1.00 95.94 351 LEU A CA 1
ATOM 2746 C C . LEU A 1 351 ? -4.795 2.908 21.172 1.00 95.94 351 LEU A C 1
ATOM 2748 O O . LEU A 1 351 ? -5.971 2.954 20.826 1.00 95.94 351 LEU A O 1
ATOM 2752 N N . SER A 1 352 ? -4.037 3.992 21.274 1.00 91.00 352 SER A N 1
ATOM 2753 C CA . SER A 1 352 ? -4.485 5.313 20.851 1.00 91.00 352 SER A CA 1
ATOM 2754 C C . SER A 1 352 ? -3.340 6.107 20.242 1.00 91.00 352 SER A C 1
ATOM 2756 O O . SER A 1 352 ? -2.194 6.016 20.699 1.00 91.00 352 SER A O 1
ATOM 2758 N N . PHE A 1 353 ? -3.646 6.882 19.205 1.00 90.69 353 PHE A N 1
ATOM 2759 C CA . PHE A 1 353 ? -2.675 7.731 18.527 1.00 90.69 353 PHE A CA 1
ATOM 2760 C C . PHE A 1 353 ? -3.325 8.957 17.878 1.00 90.69 353 PHE A C 1
ATOM 2762 O O . PHE A 1 353 ? -4.471 8.888 17.431 1.00 90.69 353 PHE A O 1
ATOM 2769 N N . PRO A 1 354 ? -2.596 10.084 17.785 1.00 84.31 354 PRO A N 1
ATOM 2770 C CA . PRO A 1 354 ? -3.063 11.243 17.043 1.00 84.31 354 PRO A CA 1
ATOM 2771 C C . PRO A 1 354 ? -2.953 11.003 15.533 1.00 84.31 354 PRO A C 1
ATOM 2773 O O . PRO A 1 354 ? -1.950 10.481 15.038 1.00 84.31 354 PRO A O 1
ATOM 2776 N N . GLU A 1 355 ? -3.966 11.448 14.801 1.00 81.56 355 GLU A N 1
ATOM 2777 C CA . GLU A 1 355 ? -4.028 11.446 13.343 1.00 81.56 355 GLU A CA 1
ATOM 2778 C C . GLU A 1 355 ? -3.397 12.729 12.801 1.00 81.56 355 GLU A C 1
ATOM 2780 O O . GLU A 1 355 ? -3.992 13.809 12.741 1.00 81.56 355 GLU A O 1
ATOM 2785 N N . MET A 1 356 ? -2.123 12.622 12.452 1.00 79.00 356 MET A N 1
ATOM 2786 C CA . MET A 1 356 ? -1.298 13.759 12.092 1.00 79.00 356 MET A CA 1
ATOM 2787 C C . MET A 1 356 ? -1.658 14.273 10.695 1.00 79.00 356 MET A C 1
ATOM 2789 O O . MET A 1 356 ? -1.756 13.514 9.733 1.00 79.00 356 MET A O 1
ATOM 2793 N N . THR A 1 357 ? -1.801 15.587 10.574 1.00 75.44 357 THR A N 1
ATOM 2794 C CA . THR A 1 357 ? -2.065 16.314 9.324 1.00 75.44 357 THR A CA 1
ATOM 2795 C C . THR A 1 357 ? -1.084 17.482 9.194 1.00 75.44 357 THR A C 1
ATOM 2797 O O . THR A 1 357 ? -0.308 17.772 10.108 1.00 75.44 357 THR A O 1
ATOM 2800 N N . SER A 1 358 ? -1.102 18.195 8.064 1.00 69.62 358 SER A N 1
ATOM 2801 C CA . SER A 1 358 ? -0.244 19.371 7.862 1.00 69.62 358 SER A CA 1
ATOM 2802 C C . SER A 1 358 ? -0.548 20.535 8.813 1.00 69.62 358 SER A C 1
ATOM 2804 O O . SER A 1 358 ? 0.247 21.472 8.895 1.00 69.62 358 SER A O 1
ATOM 2806 N N . SER A 1 359 ? -1.697 20.539 9.496 1.00 55.03 359 SER A N 1
ATOM 2807 C CA . SER A 1 359 ? -2.085 21.607 10.422 1.00 55.03 359 SER A CA 1
ATOM 2808 C C . SER A 1 359 ? -3.032 21.080 11.510 1.00 55.03 359 SER A C 1
ATOM 2810 O O . SER A 1 359 ? -3.992 20.399 11.165 1.00 55.03 359 SER A O 1
ATOM 2812 N N . PRO A 1 360 ? -2.793 21.388 12.799 1.00 58.16 360 PRO A N 1
ATOM 2813 C CA . PRO A 1 360 ? -3.693 21.003 13.891 1.00 58.16 360 PRO A CA 1
ATOM 2814 C C . PRO A 1 360 ? -5.082 21.671 13.757 1.00 58.16 360 PRO A C 1
ATOM 2816 O O . PRO A 1 360 ? -5.179 22.715 13.103 1.00 58.16 360 PRO A O 1
ATOM 2819 N N . PRO A 1 361 ? -6.138 21.140 14.410 1.00 51.88 361 PRO A N 1
ATOM 2820 C CA . PRO A 1 361 ? -6.126 20.049 15.392 1.00 51.88 361 PRO A CA 1
ATOM 2821 C C . PRO A 1 361 ? -6.000 18.655 14.762 1.00 51.88 361 PRO A C 1
ATOM 2823 O O . PRO A 1 361 ? -6.400 18.431 13.624 1.00 51.88 361 PRO A O 1
ATOM 2826 N N . HIS A 1 362 ? -5.426 17.722 15.521 1.00 65.06 362 HIS A N 1
ATOM 2827 C CA . HIS A 1 362 ? -5.351 16.308 15.153 1.00 65.06 362 HIS A CA 1
ATOM 2828 C C . HIS A 1 362 ? -6.453 15.556 15.897 1.00 65.06 362 HIS A C 1
ATOM 2830 O O . HIS A 1 362 ? -6.566 15.691 17.118 1.00 65.06 362 HIS A O 1
ATOM 2836 N N . THR A 1 363 ? -7.259 14.781 15.175 1.00 72.88 363 THR A N 1
ATOM 2837 C CA . THR A 1 363 ? -8.162 13.796 15.780 1.00 72.88 363 THR A CA 1
ATOM 2838 C C . THR A 1 363 ? -7.343 12.679 16.425 1.00 72.88 363 THR A C 1
ATOM 2840 O O . THR A 1 363 ? -6.129 12.576 16.227 1.00 72.88 363 THR A O 1
ATOM 2843 N N . THR A 1 364 ? -7.979 11.878 17.275 1.00 75.88 364 THR A N 1
ATOM 2844 C CA . THR A 1 364 ? -7.334 10.739 17.934 1.00 75.88 364 THR A CA 1
ATOM 2845 C C . THR A 1 364 ? -8.052 9.471 17.517 1.00 75.88 364 THR A C 1
ATOM 2847 O O . THR A 1 364 ? -9.252 9.345 17.747 1.00 75.88 364 THR A O 1
ATOM 2850 N N . ALA A 1 365 ? -7.310 8.533 16.940 1.00 78.00 365 ALA A N 1
ATOM 2851 C CA . ALA A 1 365 ? -7.813 7.204 16.644 1.00 78.00 365 ALA A CA 1
ATOM 2852 C C . ALA A 1 365 ? -7.593 6.278 17.847 1.00 78.00 365 ALA A C 1
ATOM 2854 O O . ALA A 1 365 ? -6.653 6.453 18.633 1.00 78.00 365 ALA A O 1
ATOM 2855 N N . THR A 1 366 ? -8.478 5.292 17.978 1.00 81.00 366 THR A N 1
ATOM 2856 C CA . THR A 1 366 ? -8.391 4.221 18.975 1.00 81.00 366 THR A CA 1
ATOM 2857 C C . THR A 1 366 ? -8.516 2.884 18.265 1.00 81.00 366 THR A C 1
ATOM 2859 O O . THR A 1 366 ? -9.373 2.722 17.400 1.00 81.00 366 THR A O 1
ATOM 2862 N N . GLU A 1 367 ? -7.680 1.930 18.650 1.00 87.25 367 GLU A N 1
ATOM 2863 C CA . GLU A 1 367 ? -7.698 0.570 18.123 1.00 87.25 367 GLU A CA 1
ATOM 2864 C C . GLU A 1 367 ? -7.771 -0.421 19.281 1.00 87.25 367 GLU A C 1
ATOM 2866 O O . GLU A 1 367 ? -7.158 -0.204 20.329 1.00 87.25 367 GLU A O 1
ATOM 2871 N N . LYS A 1 368 ? -8.496 -1.525 19.105 1.00 89.06 368 LYS A N 1
ATOM 2872 C CA . LYS A 1 368 ? -8.546 -2.604 20.092 1.00 89.06 368 LYS A CA 1
ATOM 2873 C C . LYS A 1 368 ? -8.189 -3.926 19.437 1.00 89.06 368 LYS A C 1
ATOM 2875 O O . LYS A 1 368 ? -8.810 -4.323 18.455 1.00 89.06 368 LYS A O 1
ATOM 2880 N N . LEU A 1 369 ? -7.208 -4.620 20.003 1.00 93.94 369 LEU A N 1
ATOM 2881 C CA . LEU A 1 369 ? -6.608 -5.823 19.436 1.00 93.94 369 LEU A CA 1
ATOM 2882 C C . LEU A 1 369 ? -6.666 -6.974 20.436 1.00 93.94 369 LEU A C 1
ATOM 2884 O O . LEU A 1 369 ? -6.333 -6.809 21.611 1.00 93.94 369 LEU A O 1
ATOM 2888 N N . MET A 1 370 ? -7.022 -8.158 19.947 1.00 90.00 370 MET A N 1
ATOM 2889 C CA . MET A 1 370 ? -6.863 -9.407 20.675 1.00 90.00 370 MET A CA 1
ATOM 2890 C C . MET A 1 370 ? -5.566 -10.085 20.261 1.00 90.00 370 MET A C 1
ATOM 2892 O O . MET A 1 370 ? -5.380 -10.404 19.085 1.00 90.00 370 MET A O 1
ATOM 2896 N N . VAL A 1 371 ? -4.692 -10.332 21.235 1.00 96.81 371 VAL A N 1
ATOM 2897 C CA . VAL A 1 371 ? -3.407 -10.994 21.020 1.00 96.81 371 VAL A CA 1
ATOM 2898 C C . VAL A 1 371 ? -3.390 -12.316 21.768 1.00 96.81 371 VAL A C 1
ATOM 2900 O O . VAL A 1 371 ? -3.528 -12.356 22.992 1.00 96.81 371 VAL A O 1
ATOM 2903 N N . GLU A 1 372 ? -3.185 -13.404 21.034 1.00 93.00 372 GLU A N 1
ATOM 2904 C CA . GLU A 1 372 ? -3.184 -14.755 21.580 1.00 93.00 372 GLU A CA 1
ATOM 2905 C C . GLU A 1 372 ? -1.872 -15.480 21.285 1.00 93.00 372 GLU A C 1
ATOM 2907 O O . GLU A 1 372 ? -1.212 -15.276 20.260 1.00 93.00 372 GLU A O 1
ATOM 2912 N N . LYS A 1 373 ? -1.495 -16.366 22.205 1.00 93.75 373 LYS A N 1
ATOM 2913 C CA . LYS A 1 373 ? -0.381 -17.284 22.014 1.00 93.75 373 LYS A CA 1
ATOM 2914 C C . LYS A 1 373 ? -0.867 -18.518 21.266 1.00 93.75 373 LYS A C 1
ATOM 2916 O O . LYS A 1 373 ? -1.582 -19.344 21.832 1.00 93.75 373 LYS A O 1
ATOM 2921 N N . LEU A 1 374 ? -0.413 -18.683 20.030 1.00 90.38 374 LEU A N 1
ATOM 2922 C CA . LEU A 1 374 ? -0.705 -19.860 19.216 1.00 90.38 374 LEU A CA 1
ATOM 2923 C C . LEU A 1 374 ? 0.507 -20.794 19.195 1.00 90.38 374 LEU A C 1
ATOM 2925 O O . LEU A 1 374 ? 1.656 -20.346 19.211 1.00 90.38 374 LEU A O 1
ATOM 2929 N N . ILE A 1 375 ? 0.248 -22.101 19.191 1.00 84.69 375 ILE A N 1
ATOM 2930 C CA . ILE A 1 375 ? 1.275 -23.145 19.110 1.00 84.69 375 ILE A CA 1
ATOM 2931 C C . ILE A 1 375 ? 1.040 -23.929 17.822 1.00 84.69 375 ILE A C 1
ATOM 2933 O O . ILE A 1 375 ? -0.057 -24.452 17.626 1.00 84.69 375 ILE A O 1
ATOM 2937 N N . ASP A 1 376 ? 2.067 -24.034 16.983 1.00 65.12 376 ASP A N 1
ATOM 2938 C CA . ASP A 1 376 ? 2.083 -24.889 15.800 1.00 65.12 376 ASP A CA 1
ATOM 2939 C C . ASP A 1 376 ? 3.271 -25.874 15.816 1.00 65.12 376 ASP A C 1
ATOM 2941 O O . ASP A 1 376 ? 4.084 -25.904 16.747 1.00 65.12 376 ASP A O 1
ATOM 2945 N N . ASP A 1 377 ? 3.351 -26.710 14.778 1.00 51.47 377 ASP A N 1
ATOM 2946 C CA . ASP A 1 377 ? 4.381 -27.743 14.611 1.00 51.47 377 ASP A CA 1
ATOM 2947 C C . ASP A 1 377 ? 5.808 -27.173 14.399 1.00 51.47 377 ASP A C 1
ATOM 2949 O O . ASP A 1 377 ? 6.788 -27.920 14.475 1.00 51.47 377 ASP A O 1
ATOM 2953 N N . GLY A 1 378 ? 5.943 -25.867 14.137 1.00 53.16 378 GLY A N 1
ATOM 2954 C CA . GLY A 1 378 ? 7.194 -25.121 13.953 1.00 53.16 378 GLY A CA 1
ATOM 2955 C C . GLY A 1 378 ? 7.611 -24.263 15.158 1.00 53.16 378 GLY A C 1
ATOM 2956 O O . GLY A 1 378 ? 8.746 -23.782 15.195 1.00 53.16 378 GLY A O 1
ATOM 2957 N N . GLY A 1 379 ? 6.744 -24.103 16.161 1.00 64.50 379 GLY A N 1
ATOM 2958 C CA . GLY A 1 379 ? 7.001 -23.339 17.379 1.00 64.50 379 GLY A CA 1
ATOM 2959 C C . GLY A 1 379 ? 5.748 -22.649 17.925 1.00 64.50 379 GLY A C 1
ATOM 2960 O O . GLY A 1 379 ? 4.660 -22.740 17.373 1.00 64.50 379 GLY A O 1
ATOM 2961 N N . GLY A 1 380 ? 5.886 -21.957 19.057 1.00 84.81 380 GLY A N 1
ATOM 2962 C CA . GLY A 1 380 ? 4.831 -21.085 19.582 1.00 84.81 380 GLY A CA 1
ATOM 2963 C C . GLY A 1 380 ? 5.168 -19.617 19.343 1.00 84.81 380 GLY A C 1
ATOM 2964 O O . GLY A 1 380 ? 6.321 -19.228 19.525 1.00 84.81 380 GLY A O 1
ATOM 2965 N N . GLY A 1 381 ? 4.171 -18.810 18.993 1.00 93.44 381 GLY A N 1
ATOM 2966 C CA . GLY A 1 381 ? 4.300 -17.368 18.778 1.00 93.44 381 GLY A CA 1
ATOM 2967 C C . GLY A 1 381 ? 3.116 -16.599 19.353 1.00 93.44 381 GLY A C 1
ATOM 2968 O O . GLY A 1 381 ? 2.107 -17.195 19.734 1.00 93.44 381 GLY A O 1
ATOM 2969 N N . TRP A 1 382 ? 3.250 -15.279 19.435 1.00 96.75 382 TRP A N 1
ATOM 2970 C CA . TRP A 1 382 ? 2.148 -14.384 19.784 1.00 96.75 382 TRP A CA 1
ATOM 2971 C C . TRP A 1 382 ? 1.649 -13.670 18.540 1.00 96.75 382 TRP A C 1
ATOM 2973 O O . TRP A 1 382 ? 2.444 -13.145 17.763 1.00 96.75 382 TRP A O 1
ATOM 2983 N N . PHE A 1 383 ? 0.335 -13.656 18.366 1.00 96.50 383 PHE A N 1
ATOM 2984 C CA . PHE A 1 383 ? -0.294 -13.155 17.158 1.00 96.50 383 PHE A CA 1
ATOM 2985 C C . PHE A 1 383 ? -1.536 -12.350 17.493 1.00 96.50 383 PHE A C 1
ATOM 2987 O O . PHE A 1 383 ? -2.267 -12.689 18.421 1.00 96.50 383 PHE A O 1
ATOM 2994 N N . ILE A 1 384 ? -1.814 -11.334 16.687 1.00 97.19 384 ILE A N 1
ATOM 2995 C CA . ILE A 1 384 ? -3.132 -10.717 16.630 1.00 97.19 384 ILE A CA 1
ATOM 2996 C C . ILE A 1 384 ? -4.079 -11.748 16.007 1.00 97.19 384 ILE A C 1
ATOM 2998 O O . ILE A 1 384 ? -3.875 -12.203 14.876 1.00 97.19 384 ILE A O 1
ATOM 3002 N N . THR A 1 385 ? -5.089 -12.160 16.769 1.00 89.81 385 THR A N 1
ATOM 3003 C CA . THR A 1 385 ? -6.117 -13.119 16.338 1.00 89.81 385 THR A CA 1
ATOM 3004 C C . THR A 1 385 ? -7.421 -12.440 15.972 1.00 89.81 385 THR A C 1
ATOM 3006 O O . THR A 1 385 ? -8.155 -12.974 15.144 1.00 89.81 385 THR A O 1
ATOM 3009 N N . ARG A 1 386 ? -7.706 -11.267 16.552 1.00 85.06 386 ARG A N 1
ATOM 3010 C CA . ARG A 1 386 ? -8.875 -10.441 16.230 1.00 85.06 386 ARG A CA 1
ATOM 3011 C C . ARG A 1 386 ? -8.516 -8.960 16.319 1.00 85.06 386 ARG A C 1
ATOM 3013 O O . ARG A 1 386 ? -7.877 -8.535 17.280 1.00 85.06 386 ARG A O 1
ATOM 3020 N N . VAL A 1 387 ? -8.993 -8.178 15.359 1.00 85.81 387 VAL A N 1
ATOM 3021 C CA . VAL A 1 387 ? -9.108 -6.720 15.484 1.00 85.81 387 VAL A CA 1
ATOM 3022 C C . VAL A 1 387 ? -10.509 -6.461 16.033 1.00 85.81 387 VAL A C 1
ATOM 3024 O O . VAL A 1 387 ? -11.492 -6.750 15.367 1.00 85.81 387 VAL A O 1
ATOM 3027 N N . LEU A 1 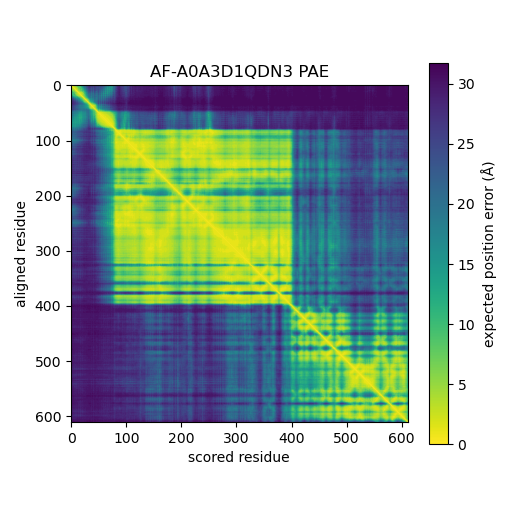388 ? -10.622 -6.029 17.287 1.00 78.50 388 LEU A N 1
ATOM 3028 C CA . LEU A 1 388 ? -11.903 -5.810 17.974 1.00 78.50 388 LEU A CA 1
ATOM 3029 C C . LEU A 1 388 ? -12.476 -4.413 17.690 1.00 78.50 388 LEU A C 1
ATOM 3031 O O . LEU A 1 388 ? -13.689 -4.224 17.728 1.00 78.50 388 LEU A O 1
ATOM 3035 N N . GLN A 1 389 ? -11.604 -3.448 17.401 1.00 78.19 389 GLN A N 1
ATOM 3036 C CA . GLN A 1 389 ? -11.935 -2.103 16.935 1.00 78.19 389 GLN A CA 1
ATOM 3037 C C . GLN A 1 389 ? -10.829 -1.663 15.977 1.00 78.19 389 GLN A C 1
ATOM 3039 O O . GLN A 1 389 ? -9.680 -1.588 16.402 1.00 78.19 389 GLN A O 1
ATOM 3044 N N . SER A 1 390 ? -11.176 -1.408 14.713 1.00 82.94 390 SER A N 1
ATOM 3045 C CA . SER A 1 390 ? -10.243 -0.941 13.677 1.00 82.94 390 SER A CA 1
ATOM 3046 C C . SER A 1 390 ? -9.960 0.554 13.810 1.00 82.94 390 SER A C 1
ATOM 3048 O O . SER A 1 390 ? -10.851 1.325 14.167 1.00 82.94 390 SER A O 1
ATOM 3050 N N . SER A 1 391 ? -8.735 0.947 13.465 1.00 79.88 391 SER A N 1
ATOM 3051 C CA . SER A 1 391 ? -8.318 2.339 13.276 1.00 79.88 391 SER A CA 1
ATOM 3052 C C . SER A 1 391 ? -8.450 2.830 11.822 1.00 79.88 391 SER A C 1
ATOM 3054 O O . SER A 1 391 ? -8.216 4.005 11.560 1.00 79.88 391 SER A O 1
ATOM 3056 N N . ASP A 1 392 ? -8.763 1.931 10.880 1.00 79.19 392 ASP A N 1
ATOM 3057 C CA . ASP A 1 392 ? -8.682 2.093 9.414 1.00 79.19 392 ASP A CA 1
ATOM 3058 C C . ASP A 1 392 ? -7.254 2.255 8.842 1.00 79.19 392 ASP A C 1
ATOM 3060 O O . ASP A 1 392 ? -7.081 2.449 7.636 1.00 79.19 392 ASP A O 1
ATOM 3064 N N . TYR A 1 393 ? -6.206 2.143 9.669 1.00 87.38 393 TYR A N 1
ATOM 3065 C CA . TYR A 1 393 ? -4.801 2.135 9.221 1.00 87.38 393 TYR A CA 1
ATOM 3066 C C . TYR A 1 393 ? -4.216 0.715 9.078 1.00 87.38 393 TYR A C 1
ATOM 3068 O O . TYR A 1 393 ? -3.086 0.547 8.591 1.00 87.38 393 TYR A O 1
ATOM 3076 N N . GLY A 1 394 ? -4.989 -0.298 9.479 1.00 88.56 394 GLY A N 1
ATOM 3077 C CA . GLY A 1 394 ? -4.678 -1.723 9.391 1.00 88.56 394 GLY A CA 1
ATOM 3078 C C . GLY A 1 394 ? -4.911 -2.345 8.002 1.00 88.56 394 GLY A C 1
ATOM 3079 O O . GLY A 1 394 ? -5.629 -1.800 7.172 1.00 88.56 394 GLY A O 1
ATOM 3080 N N . ILE A 1 395 ? -4.322 -3.520 7.750 1.00 89.94 395 ILE A N 1
ATOM 3081 C CA . ILE A 1 395 ? -4.600 -4.377 6.573 1.00 89.94 395 ILE A CA 1
ATOM 3082 C C . ILE A 1 395 ? -5.745 -5.368 6.789 1.00 89.94 395 ILE A C 1
ATOM 3084 O O . ILE A 1 395 ? -6.169 -6.032 5.844 1.00 89.94 395 ILE A O 1
ATOM 3088 N N . ILE A 1 396 ? -6.166 -5.531 8.040 1.00 87.38 396 ILE A N 1
ATOM 3089 C CA . ILE A 1 396 ? -7.345 -6.304 8.397 1.00 87.38 396 ILE A CA 1
ATOM 3090 C C . ILE A 1 396 ? -8.438 -5.294 8.624 1.00 87.38 396 ILE A C 1
ATOM 3092 O O . IL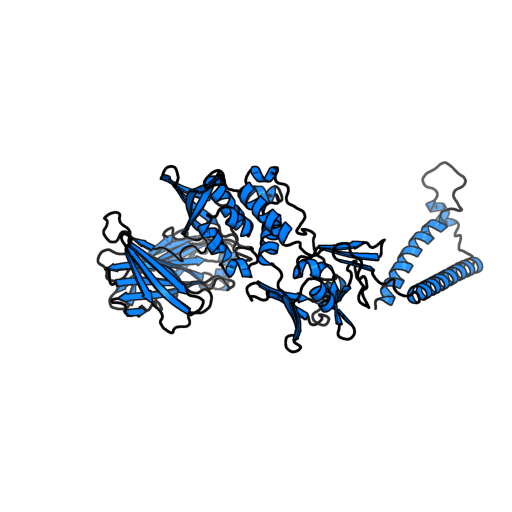E A 1 396 ? -8.322 -4.452 9.518 1.00 87.38 396 ILE A O 1
ATOM 3096 N N . ASP A 1 397 ? -9.484 -5.412 7.820 1.00 67.56 397 ASP A N 1
ATOM 3097 C CA . ASP A 1 397 ? -10.734 -4.764 8.138 1.00 67.56 397 ASP A CA 1
ATOM 3098 C C . ASP A 1 397 ? -11.176 -5.375 9.459 1.00 67.56 397 ASP A C 1
ATOM 3100 O O . ASP A 1 397 ? -11.559 -6.543 9.547 1.00 67.56 397 ASP A O 1
ATOM 3104 N N . GLY A 1 398 ? -11.085 -4.591 10.532 1.00 53.12 398 GLY A N 1
ATOM 3105 C CA . GLY A 1 398 ? -11.829 -4.953 11.715 1.00 53.12 398 GLY A CA 1
ATOM 3106 C C . GLY A 1 398 ? -13.302 -5.146 11.323 1.00 53.12 398 GLY A C 1
ATOM 3107 O O . GLY A 1 398 ? -13.771 -4.606 10.314 1.00 53.12 398 GLY A O 1
ATOM 3108 N N . PRO A 1 399 ? -14.068 -5.883 12.127 1.00 48.44 399 PRO A N 1
ATOM 3109 C CA . PRO A 1 399 ? -15.515 -5.837 12.032 1.00 48.44 399 PRO A CA 1
ATOM 3110 C C . PRO A 1 399 ? -15.890 -4.361 11.997 1.00 48.44 399 PRO A C 1
ATOM 3112 O O . PRO A 1 399 ? -15.460 -3.605 12.874 1.00 48.44 399 PRO A O 1
ATOM 3115 N N . LYS A 1 400 ? -16.583 -3.949 10.926 1.00 45.72 400 LYS A N 1
ATOM 3116 C CA . LYS A 1 400 ? -17.015 -2.566 10.700 1.00 45.72 400 LYS A CA 1
ATOM 3117 C C . LYS A 1 400 ? -18.002 -2.205 11.821 1.00 45.72 400 LYS A C 1
ATOM 3119 O O . LYS A 1 400 ? -19.209 -2.347 11.680 1.00 45.72 400 LYS A O 1
ATOM 3124 N N . HIS A 1 401 ? -17.404 -1.841 12.953 1.00 44.88 401 HIS A N 1
ATOM 3125 C CA . HIS A 1 401 ? -17.901 -1.599 14.304 1.00 44.88 401 HIS A CA 1
ATOM 3126 C C . HIS A 1 401 ? -18.733 -2.716 14.957 1.00 44.88 401 HIS A C 1
ATOM 3128 O O . HIS A 1 401 ? -19.793 -3.114 14.482 1.00 44.88 401 HIS A O 1
ATOM 3134 N N . TYR A 1 402 ? -18.268 -3.165 16.130 1.00 43.41 402 TYR A N 1
ATOM 3135 C CA . TYR A 1 402 ? -19.098 -3.846 17.120 1.00 43.41 402 TYR A CA 1
ATOM 3136 C C . TYR A 1 402 ? -19.682 -2.819 18.077 1.00 43.41 402 TYR A C 1
ATOM 3138 O O . TYR A 1 402 ? -18.942 -2.133 18.780 1.00 43.41 402 TYR A O 1
ATOM 3146 N N . ILE A 1 403 ? -21.004 -2.781 18.195 1.00 49.50 403 ILE A N 1
ATOM 3147 C CA . ILE A 1 403 ? -21.640 -2.127 19.339 1.00 49.50 403 ILE A CA 1
ATOM 3148 C C . ILE A 1 403 ? -21.936 -3.208 20.356 1.00 49.50 403 ILE A C 1
ATOM 3150 O O . ILE A 1 403 ? -22.759 -4.086 20.116 1.00 49.50 403 ILE A O 1
ATOM 3154 N N . ARG A 1 404 ? -21.214 -3.167 21.474 1.00 41.09 404 ARG A N 1
ATOM 3155 C CA . ARG A 1 404 ? -21.341 -4.118 22.575 1.00 41.09 404 ARG A CA 1
ATOM 3156 C C . ARG A 1 404 ? -22.187 -3.466 23.671 1.00 41.09 404 ARG A C 1
ATOM 3158 O O . ARG A 1 404 ? -21.674 -2.639 24.418 1.00 41.09 404 ARG A O 1
ATOM 3165 N N . HIS A 1 405 ? -23.466 -3.832 23.783 1.00 46.44 405 HIS A N 1
ATOM 3166 C CA . HIS A 1 405 ? -24.365 -3.286 24.811 1.00 46.44 405 HIS A CA 1
ATOM 3167 C C . HIS A 1 405 ? -24.882 -4.391 25.745 1.00 46.44 405 HIS A C 1
ATOM 3169 O O . HIS A 1 405 ? -25.303 -5.456 25.289 1.00 46.44 405 HIS A O 1
ATOM 3175 N N . ASP A 1 406 ? -24.829 -4.159 27.059 1.00 44.78 406 ASP A N 1
ATOM 3176 C CA . ASP A 1 406 ? -25.406 -5.051 28.077 1.00 44.78 406 ASP A CA 1
ATOM 3177 C C . ASP A 1 406 ? -26.889 -4.704 28.264 1.00 44.78 406 ASP A C 1
ATOM 3179 O O . ASP A 1 406 ? -27.264 -3.937 29.146 1.00 44.78 406 ASP A O 1
ATOM 3183 N N . VAL A 1 407 ? -27.726 -5.230 27.367 1.00 46.75 407 VAL A N 1
ATOM 3184 C CA . VAL A 1 407 ? -29.155 -4.878 27.251 1.00 46.75 407 VAL A CA 1
ATOM 3185 C C . VAL A 1 407 ? -29.970 -5.275 28.494 1.00 46.75 407 VAL A C 1
ATOM 3187 O O . VAL A 1 407 ? -31.053 -4.739 28.711 1.00 46.75 407 VAL A O 1
ATOM 3190 N N . ASP A 1 408 ? -29.491 -6.218 29.313 1.00 43.69 408 ASP A N 1
ATOM 3191 C CA . ASP A 1 408 ? -30.225 -6.723 30.483 1.00 43.69 408 ASP A CA 1
ATOM 3192 C C . ASP A 1 408 ? -29.536 -6.473 31.838 1.00 43.69 408 ASP A C 1
ATOM 3194 O O . ASP A 1 408 ? -30.067 -6.879 32.878 1.00 43.69 408 ASP A O 1
ATOM 3198 N N . GLY A 1 409 ? -28.397 -5.767 31.853 1.00 41.44 409 GLY A N 1
ATOM 3199 C CA . GLY A 1 409 ? -27.626 -5.475 33.068 1.00 41.44 409 GLY A CA 1
ATOM 3200 C C . GLY A 1 409 ? -27.070 -6.728 33.754 1.00 41.44 409 GLY A C 1
ATOM 3201 O O . GLY A 1 409 ? -26.724 -6.696 34.940 1.00 41.44 409 GLY A O 1
ATOM 3202 N N . GLY A 1 410 ? -27.046 -7.856 33.039 1.00 41.88 410 GLY A N 1
ATOM 3203 C CA . GLY A 1 410 ? -26.615 -9.161 33.524 1.00 41.88 410 GLY A CA 1
ATOM 3204 C C . GLY A 1 410 ? -25.130 -9.444 33.299 1.00 41.88 410 GLY A C 1
ATOM 3205 O O . GLY A 1 410 ? -24.670 -10.533 33.650 1.00 41.88 410 GLY A O 1
ATOM 3206 N N . GLY A 1 411 ? -24.381 -8.506 32.710 1.00 46.31 411 GLY A N 1
ATOM 3207 C CA . GLY A 1 411 ? -22.988 -8.690 32.301 1.00 46.31 411 GLY A CA 1
ATOM 3208 C C . GLY A 1 411 ? -22.827 -9.503 31.011 1.00 46.31 411 GLY A C 1
ATOM 3209 O O . GLY A 1 411 ? -21.724 -9.969 30.719 1.00 46.31 411 GLY A O 1
ATOM 3210 N N . LYS A 1 412 ? -23.912 -9.704 30.248 1.00 54.31 412 LYS A N 1
ATOM 3211 C CA . LYS A 1 412 ? -23.931 -10.449 28.981 1.00 54.31 412 LYS A CA 1
ATOM 3212 C C . LYS A 1 412 ? -24.285 -9.512 27.837 1.00 54.31 412 LYS A C 1
ATOM 3214 O O . LYS A 1 412 ? -25.343 -8.900 27.811 1.00 54.31 412 LYS A O 1
ATOM 3219 N N . TYR A 1 413 ? -23.396 -9.430 26.861 1.00 56.81 413 TYR A N 1
ATOM 3220 C CA . TYR A 1 413 ? -23.486 -8.413 25.826 1.00 56.81 413 TYR A CA 1
ATOM 3221 C C . TYR A 1 413 ? -24.221 -8.925 24.591 1.00 56.81 413 TYR A C 1
ATOM 3223 O O . TYR A 1 413 ? -24.012 -10.059 24.161 1.00 56.81 413 TYR A O 1
ATOM 3231 N N . VAL A 1 414 ? -25.053 -8.063 24.014 1.00 59.06 414 VAL A N 1
ATOM 3232 C CA . VAL A 1 414 ? -25.580 -8.216 22.657 1.00 59.06 414 VAL A CA 1
ATOM 3233 C C . VAL A 1 414 ? -24.698 -7.388 21.732 1.00 59.06 414 VAL A C 1
ATOM 3235 O O . VAL A 1 414 ? -24.374 -6.242 22.058 1.00 59.06 414 VAL A O 1
ATOM 3238 N N . THR A 1 415 ? -24.291 -7.967 20.605 1.00 57.91 415 THR A N 1
ATOM 3239 C CA . THR A 1 415 ? -23.506 -7.277 19.577 1.00 57.91 415 THR A CA 1
ATOM 3240 C C . THR A 1 415 ? -24.326 -7.086 18.315 1.00 57.91 415 THR A C 1
ATOM 3242 O O . THR A 1 415 ? -24.988 -8.024 17.887 1.00 57.91 415 THR A O 1
ATOM 3245 N N . ALA A 1 416 ? -24.261 -5.905 17.703 1.00 60.94 416 ALA A N 1
ATOM 3246 C CA . ALA A 1 416 ? -24.817 -5.640 16.376 1.00 60.94 416 ALA A CA 1
ATOM 3247 C C . ALA A 1 416 ? -23.711 -5.148 15.424 1.00 60.94 416 ALA A C 1
ATOM 3249 O O . ALA A 1 416 ? -22.847 -4.381 15.852 1.00 60.94 416 ALA A O 1
ATOM 3250 N N . GLN A 1 417 ? -23.740 -5.591 14.164 1.00 63.22 417 GLN A N 1
ATOM 3251 C CA . GLN A 1 417 ? -22.764 -5.272 13.113 1.00 63.22 417 GLN A CA 1
ATOM 3252 C C . GLN A 1 417 ? -23.46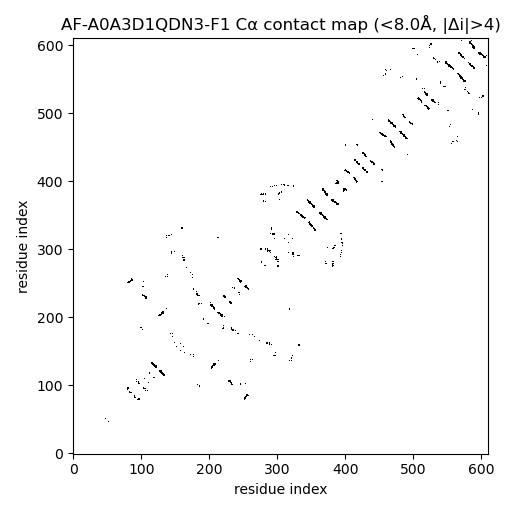6 -5.128 11.757 1.00 63.22 417 GLN A C 1
ATOM 3254 O O . GLN A 1 417 ? -24.359 -5.914 11.459 1.00 63.22 417 GLN A O 1
ATOM 3259 N N . ILE A 1 418 ? -23.028 -4.189 10.909 1.00 63.16 418 ILE A N 1
ATOM 3260 C CA . ILE A 1 418 ? -23.408 -4.158 9.487 1.00 63.16 418 ILE A CA 1
ATOM 3261 C C . ILE A 1 418 ? -22.243 -4.660 8.631 1.00 63.16 418 ILE A C 1
ATOM 3263 O O . ILE A 1 418 ? -21.109 -4.208 8.781 1.00 63.16 418 ILE A O 1
ATOM 3267 N N . THR A 1 419 ? -22.520 -5.585 7.717 1.00 59.56 419 THR A N 1
ATOM 3268 C CA . THR A 1 419 ? -21.572 -6.064 6.707 1.00 59.56 419 THR A CA 1
ATOM 3269 C C . THR A 1 419 ? -22.054 -5.714 5.305 1.00 59.56 419 THR A C 1
ATOM 3271 O O . THR A 1 419 ? -23.253 -5.582 5.044 1.00 59.56 419 THR A O 1
ATOM 3274 N N . VAL A 1 420 ? -21.096 -5.544 4.392 1.00 55.41 420 VAL A N 1
ATOM 3275 C CA . VAL A 1 420 ? -21.356 -5.286 2.975 1.00 55.41 420 VAL A CA 1
ATOM 3276 C C . VAL A 1 420 ? -20.668 -6.359 2.160 1.00 55.41 420 VAL A C 1
ATOM 3278 O O . VAL A 1 420 ? -19.458 -6.553 2.260 1.00 55.41 420 VAL A O 1
ATOM 3281 N N . ASN A 1 421 ? -21.430 -7.036 1.314 1.00 58.75 421 ASN A N 1
ATOM 3282 C CA . ASN A 1 421 ? -20.867 -7.885 0.283 1.00 58.75 421 ASN A CA 1
ATOM 3283 C C . ASN A 1 421 ? -20.635 -7.051 -0.984 1.00 58.75 421 ASN A C 1
ATOM 3285 O O . ASN A 1 421 ? -21.563 -6.723 -1.724 1.00 58.75 421 ASN A O 1
ATOM 3289 N N . HIS A 1 422 ? -19.369 -6.720 -1.236 1.00 54.16 422 HIS A N 1
ATOM 3290 C CA . HIS A 1 422 ? -18.955 -5.863 -2.349 1.00 54.16 422 HIS A CA 1
ATOM 3291 C C . HIS A 1 422 ? -19.153 -6.496 -3.739 1.00 54.16 422 HIS A C 1
ATOM 3293 O O . HIS A 1 422 ? -19.165 -5.784 -4.739 1.00 54.16 422 HIS A O 1
ATOM 3299 N N . LEU A 1 423 ? -19.360 -7.815 -3.832 1.00 50.38 423 LEU A N 1
ATOM 3300 C CA . LEU A 1 423 ? -19.593 -8.494 -5.114 1.00 50.38 423 LEU A CA 1
ATOM 3301 C C . LEU A 1 423 ? -21.023 -8.301 -5.631 1.00 50.38 423 LEU A C 1
ATOM 3303 O O . LEU A 1 423 ? -21.269 -8.421 -6.832 1.00 50.38 423 LEU A O 1
ATOM 3307 N N . ASN A 1 424 ? -21.979 -8.050 -4.735 1.00 60.22 424 ASN A N 1
ATOM 3308 C CA . ASN A 1 424 ? -23.400 -7.961 -5.070 1.00 60.22 424 ASN A CA 1
ATOM 3309 C C . ASN A 1 424 ? -24.127 -6.771 -4.413 1.00 60.22 424 ASN A C 1
ATOM 3311 O O . ASN A 1 424 ? -25.347 -6.688 -4.539 1.00 60.22 424 ASN A O 1
ATOM 3315 N N . ASN A 1 425 ? -23.398 -5.859 -3.757 1.00 61.09 425 ASN A N 1
ATOM 3316 C CA . ASN A 1 425 ? -23.922 -4.709 -3.007 1.00 61.09 425 ASN A CA 1
ATOM 3317 C C . ASN A 1 425 ? -24.995 -5.087 -1.973 1.00 61.09 425 ASN A C 1
ATOM 3319 O O . ASN A 1 425 ? -25.940 -4.334 -1.743 1.00 61.09 425 ASN A O 1
ATOM 3323 N N . GLN A 1 426 ? -24.873 -6.264 -1.359 1.00 69.12 426 GLN A N 1
ATOM 3324 C CA . GLN A 1 426 ? -25.808 -6.710 -0.334 1.00 69.12 426 GLN A CA 1
ATOM 3325 C C . GLN A 1 426 ? -25.359 -6.211 1.041 1.00 69.12 426 GLN A C 1
ATOM 3327 O O . GLN A 1 426 ? -24.231 -6.470 1.456 1.00 69.12 426 GLN A O 1
ATOM 3332 N N . TRP A 1 427 ? -26.258 -5.519 1.739 1.00 72.81 427 TRP A N 1
ATOM 3333 C CA . TRP A 1 427 ? -26.042 -4.995 3.085 1.00 72.81 427 TRP A CA 1
ATOM 3334 C C . TRP A 1 427 ? -26.772 -5.861 4.102 1.00 72.81 427 TRP A C 1
ATOM 3336 O O . TRP A 1 427 ? -27.959 -6.139 3.933 1.00 72.81 427 TRP A O 1
ATOM 3346 N N . GLU A 1 428 ? -26.099 -6.260 5.172 1.00 74.00 428 GLU A N 1
ATOM 3347 C CA . GLU A 1 428 ? -26.669 -7.148 6.183 1.00 74.00 428 GLU A CA 1
ATOM 3348 C C . GLU A 1 428 ? -26.395 -6.617 7.588 1.00 74.00 428 GLU A C 1
ATOM 3350 O O . GLU A 1 428 ? -25.265 -6.270 7.907 1.00 74.00 428 GLU A O 1
ATOM 3355 N N . LEU A 1 429 ? -27.438 -6.528 8.420 1.00 74.75 429 LEU A N 1
ATOM 3356 C CA . LEU A 1 429 ? -27.317 -6.275 9.853 1.00 74.75 429 LEU A CA 1
ATOM 3357 C C . LEU A 1 429 ? -27.337 -7.616 10.586 1.00 74.75 429 LEU A C 1
ATOM 3359 O O . LEU A 1 429 ? -28.345 -8.324 10.555 1.00 74.75 429 LEU A O 1
ATOM 3363 N N . THR A 1 430 ? -26.253 -7.924 11.283 1.00 71.44 430 THR A N 1
ATOM 3364 C CA . THR A 1 430 ? -26.080 -9.122 12.101 1.00 71.44 430 THR A CA 1
ATOM 3365 C C . THR A 1 430 ? -26.155 -8.757 13.578 1.00 71.44 430 THR A C 1
ATOM 3367 O O . THR A 1 430 ? -25.461 -7.850 14.031 1.00 71.44 430 THR A O 1
ATOM 3370 N N . VAL A 1 431 ? -26.980 -9.475 14.341 1.00 71.25 431 VAL A N 1
ATOM 3371 C CA . VAL A 1 431 ? -27.095 -9.358 15.798 1.00 71.25 431 VAL A CA 1
ATOM 3372 C C . VAL A 1 431 ? -26.723 -10.689 16.446 1.00 71.25 431 VAL A C 1
ATOM 3374 O O . VAL A 1 431 ? -27.282 -11.731 16.099 1.00 71.25 431 VAL A O 1
ATOM 3377 N N . THR A 1 432 ? -25.822 -10.654 17.425 1.00 66.00 432 THR A N 1
ATOM 3378 C CA . THR A 1 432 ? -25.334 -11.837 18.146 1.00 66.00 432 THR A CA 1
ATOM 3379 C C . THR A 1 432 ? -25.607 -11.704 19.644 1.00 66.00 432 THR A C 1
ATOM 3381 O O . THR A 1 432 ? -25.290 -10.685 20.261 1.00 66.00 432 THR A O 1
ATOM 3384 N N . LYS A 1 433 ? -26.190 -12.745 20.250 1.00 66.12 433 LYS A N 1
ATOM 3385 C CA . LYS A 1 433 ? -26.390 -12.882 21.704 1.00 66.12 433 LYS A CA 1
ATOM 3386 C C . LYS A 1 433 ? -26.136 -14.330 22.118 1.00 66.12 433 LYS A C 1
ATOM 3388 O O . LYS A 1 433 ? -26.752 -15.229 21.557 1.00 66.12 433 LYS A O 1
ATOM 3393 N N . ASP A 1 434 ? -25.293 -14.552 23.131 1.00 64.06 434 ASP A N 1
ATOM 3394 C CA . ASP A 1 434 ? -25.052 -15.883 23.725 1.00 64.06 434 ASP A CA 1
ATOM 3395 C C . ASP A 1 434 ? -24.781 -16.983 22.665 1.00 64.06 434 ASP A C 1
ATOM 3397 O O . ASP A 1 434 ? -25.462 -18.009 22.632 1.00 64.06 434 ASP A O 1
ATOM 3401 N N . ASP A 1 435 ? -23.834 -16.732 21.751 1.00 62.16 435 ASP A N 1
ATOM 3402 C CA . ASP A 1 435 ? -23.448 -17.616 20.629 1.00 62.16 435 ASP A CA 1
ATOM 3403 C C . ASP A 1 435 ? -24.544 -17.887 19.577 1.00 62.16 435 ASP A C 1
ATOM 3405 O O . ASP A 1 435 ? -24.363 -18.701 18.670 1.00 62.16 435 ASP A O 1
ATOM 3409 N N . SER A 1 436 ? -25.689 -17.207 19.674 1.00 58.94 436 SER A N 1
ATOM 3410 C CA . SER A 1 436 ? -26.754 -17.231 18.671 1.00 58.94 436 SER A CA 1
ATOM 3411 C C . SER A 1 436 ? -26.683 -15.980 17.806 1.00 58.94 436 SER A C 1
ATOM 3413 O O . SER A 1 436 ? -26.636 -14.867 18.326 1.00 58.94 436 SER A O 1
ATOM 3415 N N . GLU A 1 437 ? -26.706 -16.170 16.491 1.00 71.44 437 GLU A N 1
ATOM 3416 C CA . GLU A 1 437 ? -26.611 -15.107 15.493 1.00 71.44 437 GLU A CA 1
ATOM 3417 C C . GLU A 1 437 ? -27.900 -15.035 14.666 1.00 71.44 437 GLU A C 1
ATOM 3419 O O . GLU A 1 437 ? -28.454 -16.062 14.261 1.00 71.44 437 GLU A O 1
ATOM 3424 N N . ALA A 1 438 ? -28.380 -13.819 14.421 1.00 71.38 438 ALA A N 1
ATOM 3425 C CA . ALA A 1 438 ? -29.470 -13.534 13.501 1.00 71.38 438 ALA A CA 1
ATOM 3426 C C . ALA A 1 438 ? -29.047 -12.407 12.560 1.00 71.38 438 ALA A C 1
ATOM 3428 O O . ALA A 1 438 ? -28.529 -11.390 13.012 1.00 71.38 438 ALA A O 1
ATOM 3429 N N . ALA A 1 439 ? -29.295 -12.578 11.265 1.00 76.88 439 ALA A N 1
ATOM 3430 C CA . ALA A 1 439 ? -28.894 -11.619 10.250 1.00 76.88 439 ALA A CA 1
ATOM 3431 C C . ALA A 1 439 ? -30.081 -11.238 9.355 1.00 76.88 439 ALA A C 1
ATOM 3433 O O . ALA A 1 439 ? -30.962 -12.059 9.070 1.00 76.88 439 ALA A O 1
ATOM 3434 N N . VAL A 1 440 ? -30.144 -9.965 8.968 1.00 80.06 440 VAL A N 1
ATOM 3435 C CA . VAL A 1 440 ? -31.210 -9.418 8.128 1.00 80.06 440 VAL A CA 1
ATOM 3436 C C . VAL A 1 440 ? -30.638 -8.469 7.088 1.00 80.06 440 VAL A C 1
ATOM 3438 O O . VAL A 1 440 ? -29.923 -7.520 7.395 1.00 80.06 440 VAL A O 1
ATOM 3441 N N . GLU A 1 441 ? -30.997 -8.714 5.833 1.00 82.69 441 GLU A N 1
ATOM 3442 C CA . GLU A 1 441 ? -30.627 -7.837 4.730 1.00 82.69 441 GLU A CA 1
ATOM 3443 C C . GLU A 1 441 ? -31.365 -6.492 4.838 1.00 82.69 441 GLU A C 1
ATOM 3445 O O . GLU A 1 441 ? -32.603 -6.441 4.875 1.00 82.69 441 GLU A O 1
ATOM 3450 N N . ILE A 1 442 ? -30.594 -5.410 4.842 1.00 78.62 442 ILE A N 1
ATOM 3451 C CA . ILE A 1 442 ? -31.041 -4.014 4.890 1.00 78.62 442 ILE A CA 1
ATOM 3452 C C . ILE A 1 442 ? -30.748 -3.326 3.544 1.00 78.62 442 ILE A C 1
ATOM 3454 O O . ILE A 1 442 ? -30.053 -3.878 2.699 1.00 78.62 442 ILE A O 1
ATOM 3458 N N . PHE A 1 443 ? -31.331 -2.147 3.293 1.00 77.00 443 PHE A N 1
ATOM 3459 C CA . PHE A 1 443 ? -31.109 -1.365 2.056 1.00 77.00 443 PHE A CA 1
ATOM 3460 C C . PHE A 1 443 ? -31.350 -2.117 0.732 1.00 77.00 443 PHE A C 1
ATOM 3462 O O . PHE A 1 443 ? -30.701 -1.858 -0.280 1.00 77.00 443 PHE A O 1
ATOM 3469 N N . LYS A 1 444 ? -32.315 -3.044 0.712 1.00 75.31 444 LYS A N 1
ATOM 3470 C CA . LYS A 1 444 ? -32.620 -3.875 -0.464 1.00 75.31 444 LYS A CA 1
ATOM 3471 C C . LYS A 1 444 ? -32.849 -3.041 -1.728 1.00 75.31 444 LYS A C 1
ATOM 3473 O O . LYS A 1 444 ? -33.849 -2.332 -1.834 1.00 75.31 444 LYS A O 1
ATOM 3478 N N . GLY A 1 445 ? -31.966 -3.212 -2.713 1.00 63.84 445 GLY A N 1
ATOM 3479 C CA . GLY A 1 445 ? -32.052 -2.549 -4.016 1.00 63.84 445 GLY A CA 1
ATOM 3480 C C . GLY A 1 445 ? -31.562 -1.098 -4.040 1.00 63.84 445 GLY A C 1
ATOM 3481 O O . GLY A 1 445 ? -31.764 -0.427 -5.053 1.00 63.84 445 GLY A O 1
ATOM 3482 N N . ASP A 1 446 ? -30.941 -0.618 -2.962 1.00 61.38 446 ASP A N 1
ATOM 3483 C CA . ASP A 1 446 ? -30.282 0.685 -2.912 1.00 61.38 446 ASP A CA 1
ATOM 3484 C C . ASP A 1 446 ? -28.792 0.551 -3.278 1.00 61.38 446 ASP A C 1
ATOM 3486 O O . ASP A 1 446 ? -28.116 -0.390 -2.867 1.00 61.38 446 ASP A O 1
ATOM 3490 N N . ASN A 1 447 ? -28.275 1.501 -4.057 1.00 55.69 447 ASN A N 1
ATOM 3491 C CA . ASN A 1 447 ? -26.866 1.573 -4.449 1.00 55.69 447 ASN A CA 1
ATOM 3492 C C . ASN A 1 447 ? -26.190 2.687 -3.642 1.00 55.69 447 ASN A C 1
ATOM 3494 O O . ASN A 1 447 ? -25.802 3.721 -4.195 1.00 55.69 447 ASN A O 1
ATOM 3498 N N . LYS A 1 448 ? -26.060 2.494 -2.328 1.00 57.81 448 LYS A N 1
ATOM 3499 C CA . LYS A 1 448 ? -25.163 3.323 -1.512 1.00 57.81 448 LYS A CA 1
ATOM 3500 C C . LYS A 1 448 ? -23.731 3.076 -2.043 1.00 57.81 448 LYS A C 1
ATOM 3502 O O . LYS A 1 448 ? -23.307 1.929 -2.125 1.00 57.81 448 LYS A O 1
ATOM 3507 N N . GLY A 1 449 ? -23.077 4.123 -2.566 1.00 46.41 449 GLY A N 1
ATOM 3508 C CA . GLY A 1 449 ? -21.834 4.063 -3.364 1.00 46.41 449 GLY A CA 1
ATOM 3509 C C . GLY A 1 449 ? -20.546 3.729 -2.583 1.00 46.41 449 GLY A C 1
ATOM 3510 O O . GLY A 1 449 ? -20.610 3.128 -1.521 1.00 46.41 449 GLY A O 1
ATOM 3511 N N . PHE A 1 450 ? -19.377 4.093 -3.136 1.00 39.28 450 PHE A N 1
ATOM 3512 C CA . PHE A 1 450 ? -18.026 3.779 -2.615 1.00 39.28 450 PHE A CA 1
ATOM 3513 C C . PHE A 1 450 ? -17.797 4.181 -1.144 1.00 39.28 450 PHE A C 1
ATOM 3515 O O . PHE A 1 450 ? -18.078 5.322 -0.788 1.00 39.28 450 PHE A O 1
ATOM 3522 N N . ASP A 1 451 ? -17.234 3.256 -0.349 1.00 49.25 451 ASP A N 1
ATOM 3523 C CA . ASP A 1 451 ? -16.775 3.419 1.052 1.00 49.25 451 ASP A CA 1
ATOM 3524 C C . ASP A 1 451 ? -17.772 4.072 2.024 1.00 49.25 451 ASP A C 1
ATOM 3526 O O . ASP A 1 451 ? -17.412 4.688 3.026 1.00 49.25 451 ASP A O 1
ATOM 3530 N N . VAL A 1 452 ? -19.065 3.924 1.752 1.00 42.41 452 VAL A N 1
ATOM 3531 C CA . VAL A 1 452 ? -20.121 4.468 2.605 1.00 42.41 452 VAL A CA 1
ATOM 3532 C C . VAL A 1 452 ? -20.310 3.535 3.811 1.00 42.41 452 VAL A C 1
ATOM 3534 O O . VAL A 1 452 ? -20.302 2.319 3.660 1.00 42.41 452 VAL A O 1
ATOM 3537 N N . SER A 1 453 ? -20.648 4.102 4.970 1.00 50.59 453 SER A N 1
ATOM 3538 C CA . SER A 1 453 ? -21.539 3.515 5.986 1.00 50.59 453 SER A CA 1
ATOM 3539 C C . SER A 1 453 ? -20.956 2.583 7.055 1.00 50.59 453 SER A C 1
ATOM 3541 O O . SER A 1 453 ? -21.241 1.388 7.100 1.00 50.59 453 SER A O 1
ATOM 3543 N N . THR A 1 454 ? -20.240 3.167 8.012 1.00 54.75 454 THR A N 1
ATOM 3544 C CA . THR A 1 454 ? -20.053 2.590 9.352 1.00 54.75 454 THR A CA 1
ATOM 3545 C C . THR A 1 454 ? -21.291 2.855 10.219 1.00 54.75 454 THR A C 1
ATOM 3547 O O . THR A 1 454 ? -21.916 3.908 10.102 1.00 54.75 454 THR A O 1
ATOM 3550 N N . ILE A 1 455 ? -21.694 1.922 11.094 1.00 54.59 455 ILE A N 1
ATOM 3551 C CA . ILE A 1 455 ? -22.592 2.300 12.198 1.00 54.59 455 ILE A CA 1
ATOM 3552 C C . ILE A 1 455 ? -21.748 3.127 13.172 1.00 54.59 455 ILE A C 1
ATOM 3554 O O . ILE A 1 455 ? -20.811 2.583 13.748 1.00 54.59 455 ILE A O 1
ATOM 3558 N N . ALA A 1 456 ? -22.074 4.404 13.382 1.00 54.72 456 ALA A N 1
ATOM 3559 C CA . ALA A 1 456 ? -21.451 5.182 14.459 1.00 54.72 456 ALA A CA 1
ATOM 3560 C C . ALA A 1 456 ? -21.934 4.724 15.830 1.00 54.72 456 ALA A C 1
ATOM 3562 O O . ALA A 1 456 ? -21.148 4.619 16.762 1.00 54.72 456 ALA A O 1
ATOM 3563 N N . ALA A 1 457 ? -23.233 4.451 15.956 1.00 57.69 457 ALA A N 1
ATOM 3564 C CA . ALA A 1 457 ? -23.837 4.002 17.201 1.00 57.69 457 ALA A CA 1
ATOM 3565 C C . ALA A 1 457 ? -25.164 3.272 16.945 1.00 57.69 457 ALA A C 1
ATOM 3567 O O . ALA A 1 457 ? -25.803 3.465 15.912 1.00 57.69 457 ALA A O 1
ATOM 3568 N N . ALA A 1 458 ? -25.611 2.454 17.898 1.00 63.75 458 ALA A N 1
ATOM 3569 C CA . ALA A 1 458 ? -26.900 1.769 17.852 1.00 63.75 458 ALA A CA 1
ATOM 3570 C C . ALA A 1 458 ? -27.481 1.622 19.255 1.00 63.75 458 ALA A C 1
ATOM 3572 O O . ALA A 1 458 ? -26.757 1.460 20.237 1.00 63.75 458 ALA A O 1
ATOM 3573 N N . HIS A 1 459 ? -28.805 1.650 19.323 1.00 67.12 459 HIS A N 1
ATOM 3574 C CA . HIS A 1 459 ? -29.605 1.497 20.519 1.00 67.12 459 HIS A CA 1
ATOM 3575 C C . HIS A 1 459 ? -30.552 0.305 20.338 1.00 67.12 459 HIS A C 1
ATOM 3577 O O . HIS A 1 459 ? -31.451 0.319 19.496 1.00 67.12 459 HIS A O 1
ATOM 3583 N N . ILE A 1 460 ? -30.331 -0.760 21.111 1.00 65.38 460 ILE A N 1
ATOM 3584 C CA . ILE A 1 460 ? -31.156 -1.972 21.064 1.00 65.38 460 ILE A CA 1
ATOM 3585 C C . ILE A 1 460 ? -32.310 -1.802 22.057 1.00 65.38 460 ILE A C 1
ATOM 3587 O O . ILE A 1 460 ? -32.112 -1.910 23.263 1.00 65.38 460 ILE A O 1
ATOM 3591 N N . ILE A 1 461 ? -33.517 -1.556 21.543 1.00 63.97 461 ILE A N 1
ATOM 3592 C CA . ILE A 1 461 ? -34.730 -1.313 22.345 1.00 63.97 461 ILE A CA 1
ATOM 3593 C C . ILE A 1 461 ? -35.352 -2.634 22.816 1.00 63.97 461 ILE A C 1
ATOM 3595 O O . ILE A 1 461 ? -35.886 -2.743 23.920 1.00 63.97 461 ILE A O 1
ATOM 3599 N N . SER A 1 462 ? -35.337 -3.652 21.955 1.00 64.19 462 SER A N 1
ATOM 3600 C CA . SER A 1 462 ? -35.858 -4.991 22.246 1.00 64.19 462 SER A CA 1
ATOM 3601 C C . SER A 1 462 ? -35.244 -6.016 21.282 1.00 64.19 462 SER A C 1
ATOM 3603 O O . SER A 1 462 ? -34.595 -5.607 20.319 1.00 64.19 462 SER A O 1
ATOM 3605 N N . PRO A 1 463 ? -35.458 -7.334 21.473 1.00 63.19 463 PRO A N 1
ATOM 3606 C CA . PRO A 1 463 ? -34.960 -8.351 20.540 1.00 63.19 463 PRO A CA 1
ATOM 3607 C C . PRO A 1 463 ? -35.361 -8.122 19.072 1.00 63.19 463 PRO A C 1
ATOM 3609 O O . PRO A 1 463 ? -34.634 -8.543 18.179 1.00 63.19 463 PRO A O 1
ATOM 3612 N N . ASP A 1 464 ? -36.480 -7.429 18.835 1.00 70.56 464 ASP A N 1
ATOM 3613 C CA . ASP A 1 464 ? -37.052 -7.193 17.506 1.00 70.56 464 ASP A CA 1
ATOM 3614 C C . ASP A 1 464 ? -36.990 -5.710 17.086 1.00 70.56 464 ASP A C 1
ATOM 3616 O O . ASP A 1 464 ? -37.652 -5.305 16.125 1.00 70.56 464 ASP A O 1
ATOM 3620 N N . THR A 1 465 ? -36.279 -4.854 17.832 1.00 74.31 465 THR A N 1
ATOM 3621 C CA . THR A 1 465 ? -36.188 -3.415 17.535 1.00 74.31 465 THR A CA 1
ATOM 3622 C C . THR A 1 465 ? -34.812 -2.850 17.857 1.00 74.31 465 THR A C 1
ATOM 3624 O O . THR A 1 465 ? -34.393 -2.855 19.016 1.00 74.31 465 THR A O 1
ATOM 3627 N N . VAL A 1 466 ? -34.148 -2.310 16.837 1.00 76.94 466 VAL A N 1
ATOM 3628 C CA . VAL A 1 466 ? -32.843 -1.655 16.947 1.00 76.94 466 VAL A CA 1
ATOM 3629 C C . VAL A 1 466 ? -32.845 -0.354 16.162 1.00 76.94 466 VAL A C 1
ATOM 3631 O O . VAL A 1 466 ? -33.213 -0.332 14.988 1.00 76.94 466 VAL A O 1
ATOM 3634 N N . ASP A 1 467 ? -32.403 0.715 16.807 1.00 78.25 467 ASP A N 1
ATOM 3635 C CA . ASP A 1 467 ? -32.109 1.976 16.141 1.00 78.25 467 ASP A CA 1
ATOM 3636 C C . ASP A 1 467 ? -30.608 2.072 15.906 1.00 78.25 467 ASP A C 1
ATOM 3638 O O . ASP A 1 467 ? -29.827 1.699 16.776 1.00 78.25 467 ASP A O 1
ATOM 3642 N N . PHE A 1 468 ? -30.177 2.558 14.749 1.00 74.94 468 PHE A N 1
ATOM 3643 C CA . PHE A 1 468 ? -28.759 2.695 14.437 1.00 74.94 468 PHE A CA 1
ATOM 3644 C C . PHE A 1 468 ? -28.478 3.926 13.582 1.00 74.94 468 PHE A C 1
ATOM 3646 O O . PHE A 1 468 ? -29.217 4.257 12.653 1.00 74.94 468 PHE A O 1
ATOM 3653 N N . LEU A 1 469 ? -27.389 4.605 13.923 1.00 73.56 469 LEU A N 1
ATOM 3654 C CA . LEU A 1 469 ? -26.869 5.776 13.246 1.00 73.56 469 LEU A CA 1
ATOM 3655 C C . LEU A 1 469 ? -25.804 5.340 12.245 1.00 73.56 469 LEU A C 1
ATOM 3657 O O . LEU A 1 469 ? -24.772 4.787 12.615 1.00 73.56 469 LEU A O 1
ATOM 3661 N N . LEU A 1 470 ? -26.063 5.604 10.976 1.00 75.50 470 LEU A N 1
ATOM 3662 C CA . LEU A 1 470 ? -25.193 5.310 9.855 1.00 75.50 470 LEU A CA 1
ATOM 3663 C C . LEU A 1 470 ? -24.337 6.533 9.520 1.00 75.50 470 LEU A C 1
ATOM 3665 O O . LEU A 1 470 ? -24.873 7.635 9.383 1.00 75.50 470 LEU A O 1
ATOM 3669 N N . VAL A 1 471 ? -23.035 6.331 9.328 1.00 69.88 471 VAL A N 1
ATOM 3670 C CA . VAL A 1 471 ? -22.077 7.381 8.975 1.00 69.88 471 VAL A CA 1
ATOM 3671 C C . VAL A 1 471 ? -21.443 7.121 7.628 1.00 69.88 471 VAL A C 1
ATOM 3673 O O . VAL A 1 471 ? -20.759 6.130 7.407 1.00 69.88 471 VAL A O 1
ATOM 3676 N N . THR A 1 472 ? -21.648 8.058 6.716 1.00 66.19 472 THR A N 1
ATOM 3677 C CA . THR A 1 472 ? -20.955 8.110 5.435 1.00 66.19 472 THR A CA 1
ATOM 3678 C C . THR A 1 472 ? -19.740 8.997 5.568 1.00 66.19 472 THR A C 1
ATOM 3680 O O . THR A 1 472 ? -19.887 10.200 5.777 1.00 66.19 472 THR A O 1
ATOM 3683 N N . ASP A 1 473 ? -18.557 8.423 5.423 1.00 57.09 473 ASP A N 1
ATOM 3684 C CA . ASP A 1 473 ? -17.327 9.184 5.516 1.00 57.09 473 ASP A CA 1
ATOM 3685 C C . ASP A 1 473 ? -16.949 9.805 4.163 1.00 57.09 473 ASP A C 1
ATOM 3687 O O . ASP A 1 473 ? -16.702 9.107 3.180 1.00 57.09 473 ASP A O 1
ATOM 3691 N N . TYR A 1 474 ? -16.897 11.135 4.097 1.00 55.41 474 TYR A N 1
ATOM 3692 C CA . TYR A 1 474 ? -16.450 11.882 2.922 1.00 55.41 474 TYR A CA 1
ATOM 3693 C C . TYR A 1 474 ? -14.977 12.318 3.039 1.00 55.41 474 TYR A C 1
ATOM 3695 O O . TYR A 1 474 ? -14.603 13.357 2.488 1.00 55.41 474 TYR A O 1
ATOM 3703 N N . ARG A 1 475 ? -14.121 11.525 3.709 1.00 48.12 475 ARG A N 1
ATOM 3704 C CA . ARG A 1 475 ? -12.655 11.696 3.881 1.00 48.12 475 ARG A CA 1
ATOM 3705 C C . ARG A 1 475 ? -11.867 12.084 2.608 1.00 48.12 475 ARG A C 1
ATOM 3707 O O . ARG A 1 475 ? -10.744 12.565 2.712 1.00 48.12 475 ARG A O 1
ATOM 3714 N N . SER A 1 476 ? -12.438 11.944 1.407 1.00 40.66 476 SER A N 1
ATOM 3715 C CA . SER A 1 476 ? -11.870 12.430 0.134 1.00 40.66 476 SER A CA 1
ATOM 3716 C C . SER A 1 476 ? -12.009 13.948 -0.106 1.00 40.66 476 SER A C 1
ATOM 3718 O O . SER A 1 476 ? -11.443 14.468 -1.072 1.00 40.66 476 SER A O 1
ATOM 3720 N N . MET A 1 477 ? -12.731 14.687 0.746 1.00 35.69 477 MET A N 1
ATOM 3721 C CA . MET A 1 477 ? -12.922 16.137 0.619 1.00 35.69 477 MET A CA 1
ATOM 3722 C C . MET A 1 477 ? -11.925 16.934 1.481 1.00 35.69 477 MET A C 1
ATOM 3724 O O . MET A 1 477 ? -11.643 16.546 2.612 1.00 35.69 477 MET A O 1
ATOM 3728 N N . PRO A 1 478 ? -11.428 18.093 0.999 1.00 34.91 478 PRO A N 1
ATOM 3729 C CA . PRO A 1 478 ? -10.318 18.844 1.606 1.00 34.91 478 PRO A CA 1
ATOM 3730 C C . PRO A 1 478 ? -10.545 19.371 3.036 1.00 34.91 478 PRO A C 1
ATOM 3732 O O . PRO A 1 478 ? -9.616 19.930 3.613 1.00 34.91 478 PRO A O 1
ATOM 3735 N N . PHE A 1 479 ? -11.738 19.202 3.611 1.00 44.09 479 PHE A N 1
ATOM 3736 C CA . PHE A 1 479 ? -12.072 19.647 4.968 1.00 44.09 479 PHE A CA 1
ATOM 3737 C C . PHE A 1 479 ? -12.576 18.524 5.884 1.00 44.09 479 PHE A C 1
ATOM 3739 O O . PHE A 1 479 ? -12.875 18.800 7.042 1.00 44.09 479 PHE A O 1
ATOM 3746 N N . GLY A 1 480 ? -12.647 17.276 5.394 1.00 49.62 480 GLY A N 1
ATOM 3747 C CA . GLY A 1 480 ? -13.334 16.190 6.095 1.00 49.62 480 GLY A CA 1
ATOM 3748 C C . GLY A 1 480 ? -14.839 16.459 6.222 1.00 49.62 480 GLY A C 1
ATOM 3749 O O . GLY A 1 480 ? -15.305 17.597 6.204 1.00 49.62 480 GLY A O 1
ATOM 3750 N N . GLY A 1 481 ? -15.645 15.410 6.288 1.00 52.81 481 GLY A N 1
ATOM 3751 C CA . GLY A 1 481 ? -17.081 15.559 6.482 1.00 52.81 481 GLY A CA 1
ATOM 3752 C C . GLY A 1 481 ? -17.747 14.204 6.567 1.00 52.81 481 GLY A C 1
ATOM 3753 O O . GLY A 1 481 ? -17.365 13.289 5.846 1.00 52.81 481 GLY A O 1
ATOM 3754 N N . CYS A 1 482 ? -18.749 14.090 7.429 1.00 61.69 482 CYS A N 1
ATOM 3755 C CA . CYS A 1 482 ? -19.508 12.864 7.623 1.00 61.69 482 CYS A CA 1
ATOM 3756 C C . CYS A 1 482 ? -20.989 13.131 7.337 1.00 61.69 482 CYS A C 1
ATOM 3758 O O . CYS A 1 482 ? -21.547 14.130 7.792 1.00 61.69 482 CYS A O 1
ATOM 3760 N N . GLY A 1 483 ? -21.629 12.259 6.563 1.00 69.12 483 GLY A N 1
ATOM 3761 C CA . GLY A 1 483 ? -23.081 12.232 6.403 1.00 69.12 483 GLY A CA 1
ATOM 3762 C C . GLY A 1 483 ? -23.696 11.298 7.432 1.00 69.12 483 GLY A C 1
ATOM 3763 O O . GLY A 1 483 ? -23.233 10.172 7.558 1.00 69.12 483 GLY A O 1
ATOM 3764 N N . TYR A 1 484 ? -24.735 11.740 8.134 1.00 76.69 484 TYR A N 1
ATOM 3765 C CA . TYR A 1 484 ? -25.401 10.945 9.165 1.00 76.69 484 TYR A CA 1
ATOM 3766 C C . TYR A 1 484 ? -26.822 10.587 8.732 1.00 76.69 484 TYR A C 1
ATOM 3768 O O . TYR A 1 484 ? -27.590 11.458 8.321 1.00 76.69 484 TYR A O 1
ATOM 3776 N N . GLU A 1 485 ? -27.187 9.314 8.847 1.00 82.56 485 GLU A N 1
ATOM 3777 C CA . GLU A 1 485 ? -28.549 8.826 8.625 1.00 82.56 485 GLU A CA 1
ATOM 3778 C C . GLU A 1 485 ? -28.972 7.959 9.816 1.00 82.56 485 GLU A C 1
ATOM 3780 O O . GLU A 1 485 ? -28.283 7.004 10.155 1.00 82.56 485 GLU A O 1
ATOM 3785 N N . LEU A 1 486 ? -30.102 8.259 10.457 1.00 83.50 486 LEU A N 1
ATOM 3786 C CA . LEU A 1 486 ? -30.633 7.429 11.541 1.00 83.50 486 LEU A CA 1
ATOM 3787 C C . LEU A 1 486 ? -31.703 6.487 10.997 1.00 83.50 486 LEU A C 1
ATOM 3789 O O . LEU A 1 486 ? -32.605 6.908 10.270 1.00 83.50 486 LEU A O 1
ATOM 3793 N N . TYR A 1 487 ? -31.632 5.223 11.393 1.00 84.31 487 TYR A N 1
ATOM 3794 C CA . TYR A 1 487 ? -32.604 4.207 11.027 1.00 84.31 487 TYR A CA 1
ATOM 3795 C C . TYR A 1 487 ? -33.160 3.507 12.258 1.00 84.31 487 TYR A C 1
ATOM 3797 O O . TYR A 1 487 ? -32.456 3.315 13.241 1.00 84.31 487 TYR A O 1
ATOM 3805 N N . SER A 1 488 ? -34.418 3.088 12.162 1.00 84.06 488 SER A N 1
ATOM 3806 C CA . SER A 1 488 ? -35.064 2.164 13.085 1.00 84.06 488 SER A CA 1
ATOM 3807 C C . SER A 1 488 ? -35.437 0.903 12.323 1.00 84.06 488 SER A C 1
ATOM 3809 O O . SER A 1 488 ? -36.130 0.959 11.302 1.00 84.06 488 SER A O 1
ATOM 3811 N N . LEU A 1 489 ? -34.963 -0.242 12.796 1.00 82.25 489 LEU A N 1
ATOM 3812 C CA . LEU A 1 489 ? -35.351 -1.550 12.302 1.00 82.25 489 LEU A CA 1
ATOM 3813 C C . LEU A 1 489 ? -36.286 -2.189 13.320 1.00 82.25 489 LEU A C 1
ATOM 3815 O O . LEU A 1 489 ? -35.869 -2.499 14.432 1.00 82.25 489 LEU A O 1
ATOM 3819 N N . LYS A 1 490 ? -37.534 -2.435 12.918 1.00 83.62 490 LYS A N 1
ATOM 3820 C CA . LYS A 1 490 ? -38.552 -3.076 13.753 1.00 83.62 490 LYS A CA 1
ATOM 3821 C C . LYS A 1 490 ? -39.257 -4.185 12.989 1.00 83.62 490 LYS A C 1
ATOM 3823 O O . LYS A 1 490 ? -39.765 -3.931 11.901 1.00 83.62 490 LYS A O 1
ATOM 3828 N N . ASP A 1 491 ? -39.312 -5.395 13.544 1.00 80.81 491 ASP A N 1
ATOM 3829 C CA . ASP A 1 491 ? -39.977 -6.549 12.910 1.00 80.81 491 ASP A CA 1
ATOM 3830 C C . ASP A 1 491 ? -39.492 -6.792 11.456 1.00 80.81 491 ASP A C 1
ATOM 3832 O O . ASP A 1 491 ? -40.283 -7.050 10.547 1.00 80.81 491 ASP A O 1
ATOM 3836 N N . ALA A 1 492 ? -38.179 -6.650 11.222 1.00 74.06 492 ALA A N 1
ATOM 3837 C CA . ALA A 1 492 ? -37.523 -6.691 9.904 1.00 74.06 492 ALA A CA 1
ATOM 3838 C C . ALA A 1 492 ? -37.952 -5.595 8.897 1.00 74.06 492 ALA A C 1
ATOM 3840 O O . ALA A 1 492 ? -37.597 -5.663 7.718 1.00 74.06 492 ALA A O 1
ATOM 3841 N N . ALA A 1 493 ? -38.682 -4.569 9.340 1.00 82.00 493 ALA A N 1
ATOM 3842 C CA . ALA A 1 493 ? -38.993 -3.381 8.555 1.00 82.00 493 ALA A CA 1
ATOM 3843 C C . ALA A 1 493 ? -38.046 -2.232 8.924 1.00 82.00 493 ALA A C 1
ATOM 3845 O O . ALA A 1 493 ? -37.989 -1.808 10.078 1.00 82.00 493 ALA A O 1
ATOM 3846 N N . LEU A 1 494 ? -37.309 -1.733 7.932 1.00 86.31 494 LEU A N 1
ATOM 3847 C CA . LEU A 1 494 ? -36.384 -0.613 8.081 1.00 86.31 494 LEU A CA 1
ATOM 3848 C C . LEU A 1 494 ? -37.103 0.711 7.793 1.00 86.31 494 LEU A C 1
ATOM 3850 O O . LEU A 1 494 ? -37.732 0.859 6.743 1.00 86.31 494 LEU A O 1
ATOM 3854 N N . ALA A 1 495 ? -36.983 1.678 8.696 1.00 87.69 495 ALA A N 1
ATOM 3855 C CA . ALA A 1 495 ? -37.503 3.030 8.539 1.00 87.69 495 ALA A CA 1
ATOM 3856 C C . ALA A 1 495 ? -36.401 4.058 8.813 1.00 87.69 495 ALA A C 1
ATOM 3858 O O . ALA A 1 495 ? -35.696 3.960 9.811 1.00 87.69 495 ALA A O 1
ATOM 3859 N N . GLN A 1 496 ? -36.265 5.060 7.943 1.00 87.19 496 GLN A N 1
ATOM 3860 C CA . GLN A 1 496 ? -35.364 6.187 8.178 1.00 87.19 496 GLN A CA 1
ATOM 3861 C C . GLN A 1 496 ? -36.033 7.208 9.103 1.00 87.19 496 GLN A C 1
ATOM 3863 O O . GLN A 1 496 ? -37.196 7.569 8.899 1.00 87.19 496 GLN A O 1
ATOM 3868 N N . ILE A 1 497 ? -35.294 7.687 10.098 1.00 87.00 497 ILE A N 1
ATOM 3869 C CA . ILE A 1 497 ? -35.691 8.780 10.981 1.00 87.00 497 ILE A CA 1
ATOM 3870 C C . ILE A 1 497 ? -35.029 10.058 10.467 1.00 87.00 497 ILE A C 1
ATOM 3872 O O . ILE A 1 497 ? -33.824 10.106 10.227 1.00 87.00 497 ILE A O 1
ATOM 3876 N N . ASP A 1 498 ? -35.833 11.100 10.274 1.00 85.88 498 ASP A N 1
ATOM 3877 C CA . ASP A 1 498 ? -35.364 12.373 9.734 1.00 85.88 498 ASP A CA 1
ATOM 3878 C C . ASP A 1 498 ? -34.445 13.099 10.732 1.00 85.88 498 ASP A C 1
ATOM 3880 O O . ASP A 1 498 ? -34.854 13.414 11.852 1.00 85.88 498 ASP A O 1
ATOM 3884 N N . LEU A 1 499 ? -33.209 13.370 10.307 1.00 85.44 499 LEU A N 1
ATOM 3885 C CA . LEU A 1 499 ? -32.206 14.145 11.045 1.00 85.44 499 LEU A CA 1
ATOM 3886 C C . LEU A 1 499 ? -32.025 15.567 10.491 1.00 85.44 499 LEU A C 1
ATOM 3888 O O . LEU A 1 499 ? -31.238 16.339 11.035 1.00 85.44 499 LEU A O 1
ATOM 3892 N N . SER A 1 500 ? -32.738 15.950 9.427 1.00 81.81 500 SER A N 1
ATOM 3893 C CA . SER A 1 500 ? -32.483 17.195 8.687 1.00 81.81 500 SER A CA 1
ATOM 3894 C C . SER A 1 500 ? -32.536 18.458 9.555 1.00 81.81 500 SER A C 1
ATOM 3896 O O . SER A 1 500 ? -31.865 19.448 9.263 1.00 81.81 500 SER A O 1
ATOM 3898 N N . THR A 1 501 ? -33.294 18.436 10.653 1.00 80.12 501 THR A N 1
ATOM 3899 C CA . THR A 1 501 ? -33.405 19.567 11.582 1.00 80.12 501 THR A CA 1
ATOM 3900 C C . THR A 1 501 ? -32.184 19.760 12.479 1.00 80.12 501 THR A C 1
ATOM 3902 O O . THR A 1 501 ? -32.045 20.843 13.038 1.00 80.12 501 THR A O 1
ATOM 3905 N N . ILE A 1 502 ? -31.325 18.746 12.639 1.00 81.19 502 ILE A N 1
ATOM 3906 C CA . ILE A 1 502 ? -30.168 18.779 13.554 1.00 81.19 502 ILE A CA 1
ATOM 3907 C C . ILE A 1 502 ? -28.815 18.691 12.832 1.00 81.19 502 ILE A C 1
ATOM 3909 O O . ILE A 1 502 ? -27.777 18.940 13.429 1.00 81.19 502 ILE A O 1
ATOM 3913 N N . THR A 1 503 ? -28.805 18.409 11.526 1.00 73.50 503 THR A N 1
ATOM 3914 C CA . THR A 1 503 ? -27.576 18.334 10.711 1.00 73.50 503 THR A CA 1
ATOM 3915 C C . THR A 1 503 ? -27.071 19.691 10.208 1.00 73.50 503 THR A C 1
ATOM 3917 O O . THR A 1 503 ? -26.018 19.757 9.583 1.00 73.50 503 THR A O 1
ATOM 3920 N N . HIS A 1 504 ? -27.809 20.782 10.443 1.00 71.75 504 HIS A N 1
ATOM 3921 C CA . HIS A 1 504 ? -27.413 22.143 10.041 1.00 71.75 504 HIS A CA 1
ATOM 3922 C C . HIS A 1 504 ? -26.591 22.880 11.114 1.00 71.75 504 HIS A C 1
ATOM 3924 O O . HIS A 1 504 ? -26.226 24.040 10.919 1.00 71.75 504 HIS A O 1
ATOM 3930 N N . GLY A 1 505 ? -26.290 22.206 12.226 1.00 72.94 505 GLY A N 1
ATOM 3931 C CA . GLY A 1 505 ? -25.590 22.771 13.370 1.00 72.94 505 GLY A CA 1
ATOM 3932 C C . GLY A 1 505 ? -26.510 23.524 14.331 1.00 72.94 505 GLY A C 1
ATOM 3933 O O . GLY A 1 505 ? -27.571 24.043 13.971 1.00 72.94 505 GLY A O 1
ATOM 3934 N N . THR A 1 506 ? -26.074 23.580 15.580 1.00 81.75 506 THR A N 1
ATOM 3935 C CA . THR A 1 506 ? -26.805 24.188 16.686 1.00 81.75 506 THR A CA 1
ATOM 3936 C C . THR A 1 506 ? -26.677 25.714 16.637 1.00 81.75 506 THR A C 1
ATOM 3938 O O . THR A 1 506 ? -25.560 26.235 16.570 1.00 81.75 506 THR A O 1
ATOM 3941 N N . PRO A 1 507 ? -27.792 26.470 16.674 1.00 84.44 507 PRO A N 1
ATOM 3942 C CA . PRO A 1 507 ? -27.738 27.927 16.684 1.00 84.44 507 PRO A CA 1
ATOM 3943 C C . PRO A 1 507 ? -26.967 28.467 17.893 1.00 84.44 507 PRO A C 1
ATOM 3945 O O . PRO A 1 507 ? -27.209 28.062 19.031 1.00 84.44 507 PRO A O 1
ATOM 3948 N N . PHE A 1 508 ? -26.095 29.443 17.660 1.00 87.62 508 PHE A N 1
ATOM 3949 C CA . PHE A 1 508 ? -25.375 30.169 18.703 1.00 87.62 508 PHE A CA 1
ATOM 3950 C C . PHE A 1 508 ? -25.358 31.669 18.396 1.00 87.62 508 PHE A C 1
ATOM 3952 O O . PHE A 1 508 ? -25.648 32.111 17.282 1.00 87.62 508 PHE A O 1
ATOM 3959 N N . SER A 1 509 ? -25.033 32.465 19.405 1.00 89.12 509 SER A N 1
ATOM 3960 C CA . SER A 1 509 ? -24.840 33.907 19.301 1.00 89.12 509 SER A CA 1
ATOM 3961 C C . SER A 1 509 ? -23.495 34.297 19.893 1.00 89.12 509 SER A C 1
ATOM 3963 O O . SER A 1 509 ? -22.958 33.588 20.740 1.00 89.12 509 SER A O 1
ATOM 3965 N N . ILE A 1 510 ? -22.938 35.411 19.422 1.00 88.88 510 ILE A N 1
ATOM 3966 C CA . ILE A 1 510 ? -21.632 35.900 19.853 1.00 88.88 510 ILE A CA 1
ATOM 3967 C C . ILE A 1 510 ? -21.716 37.370 20.260 1.00 88.88 510 ILE A C 1
ATOM 3969 O O . ILE A 1 510 ? -22.322 38.193 19.564 1.00 88.88 510 ILE A O 1
ATOM 3973 N N . HIS A 1 511 ? -21.090 37.694 21.387 1.00 91.00 511 HIS A N 1
ATOM 3974 C CA . HIS A 1 511 ? -20.937 39.044 21.905 1.00 91.00 511 HIS A CA 1
ATOM 3975 C C . HIS A 1 511 ? -19.455 39.359 22.127 1.00 91.00 511 HIS A C 1
ATOM 3977 O O . HIS A 1 511 ? -18.797 38.731 22.952 1.00 91.00 511 HIS A O 1
ATOM 3983 N N . VAL A 1 512 ? -18.922 40.336 21.392 1.00 90.50 512 VAL A N 1
ATOM 3984 C CA . VAL A 1 512 ? -17.502 40.712 21.460 1.00 90.50 512 VAL A CA 1
ATOM 3985 C C . VAL A 1 512 ? -17.301 41.916 22.380 1.00 90.50 512 VAL A C 1
ATOM 3987 O O . VAL A 1 512 ? -17.860 42.988 22.149 1.00 90.50 512 VAL A O 1
ATOM 3990 N N . ASP A 1 513 ? -16.440 41.758 23.386 1.00 91.00 513 ASP A N 1
ATOM 3991 C CA . ASP A 1 513 ? -15.900 42.852 24.193 1.00 91.00 513 ASP A CA 1
ATOM 3992 C C . ASP A 1 513 ? -14.548 43.282 23.604 1.00 91.00 513 ASP A C 1
ATOM 3994 O O . ASP A 1 513 ? -13.498 42.695 23.886 1.00 91.00 513 ASP A O 1
ATOM 3998 N N . GLU A 1 514 ? -14.567 44.329 22.774 1.00 89.44 514 GLU A N 1
ATOM 3999 C CA . GLU A 1 514 ? -13.362 44.852 22.116 1.00 89.44 514 GLU A CA 1
ATOM 4000 C C . GLU A 1 514 ? -12.307 45.364 23.112 1.00 89.44 514 GLU A C 1
ATOM 4002 O O . GLU A 1 514 ? -11.113 45.362 22.811 1.00 89.44 514 GLU A O 1
ATOM 4007 N N . VAL A 1 515 ? -12.727 45.803 24.306 1.00 89.62 515 VAL A N 1
ATOM 4008 C CA . VAL A 1 515 ? -11.826 46.361 25.326 1.00 89.62 515 VAL A CA 1
ATOM 4009 C C . VAL A 1 515 ? -11.101 45.244 26.063 1.00 89.62 515 VAL A C 1
ATOM 4011 O O . VAL A 1 515 ? -9.897 45.343 26.307 1.00 89.62 515 VAL A O 1
ATOM 4014 N N . ARG A 1 516 ? -11.825 44.181 26.426 1.00 88.88 516 ARG A N 1
ATOM 4015 C CA . ARG A 1 516 ? -11.254 43.001 27.093 1.00 88.88 516 ARG A CA 1
ATOM 4016 C C . ARG A 1 516 ? -10.633 42.001 26.128 1.00 88.88 516 ARG A C 1
ATOM 4018 O O . ARG A 1 516 ? -9.912 41.120 26.588 1.00 88.88 516 ARG A O 1
ATOM 4025 N N . ARG A 1 517 ? -10.857 42.175 24.823 1.00 89.38 517 ARG A N 1
ATOM 4026 C CA . ARG A 1 517 ? -10.404 41.271 23.761 1.00 89.38 517 ARG A CA 1
ATOM 4027 C C . ARG A 1 517 ? -10.893 39.846 23.997 1.00 89.38 517 ARG A C 1
ATOM 4029 O O . ARG A 1 517 ? -10.109 38.900 24.028 1.00 89.38 517 ARG A O 1
ATOM 4036 N N . SER A 1 518 ? -12.195 39.708 24.196 1.00 89.62 518 SER A N 1
ATOM 4037 C CA . SER A 1 518 ? -12.852 38.424 24.427 1.00 89.62 518 SER A CA 1
ATOM 4038 C C . SER A 1 518 ? -14.194 38.370 23.711 1.00 89.62 518 SER A C 1
ATOM 4040 O O . SER A 1 518 ? -14.843 39.402 23.539 1.00 89.62 518 SER A O 1
ATOM 4042 N N . ALA A 1 519 ? -14.621 37.170 23.340 1.00 88.94 519 ALA A N 1
ATOM 4043 C CA . ALA A 1 519 ? -15.969 36.900 22.869 1.00 88.94 519 ALA A CA 1
ATOM 4044 C C . ALA A 1 519 ? -16.699 35.991 23.859 1.00 88.94 519 ALA A C 1
ATOM 4046 O O . ALA A 1 519 ? -16.143 34.991 24.307 1.00 88.94 519 ALA A O 1
ATOM 4047 N N . GLU A 1 520 ? -17.942 36.333 24.170 1.00 91.06 520 GLU A N 1
ATOM 4048 C CA . GLU A 1 520 ? -18.893 35.443 24.830 1.00 91.06 520 GLU A CA 1
ATOM 4049 C C . GLU A 1 520 ? -19.753 34.775 23.759 1.00 91.06 520 GLU A C 1
ATOM 4051 O O . GLU A 1 520 ? -20.337 35.449 22.909 1.00 91.06 520 GLU A O 1
ATOM 4056 N N . ILE A 1 521 ? -19.795 33.450 23.784 1.00 89.44 521 ILE A N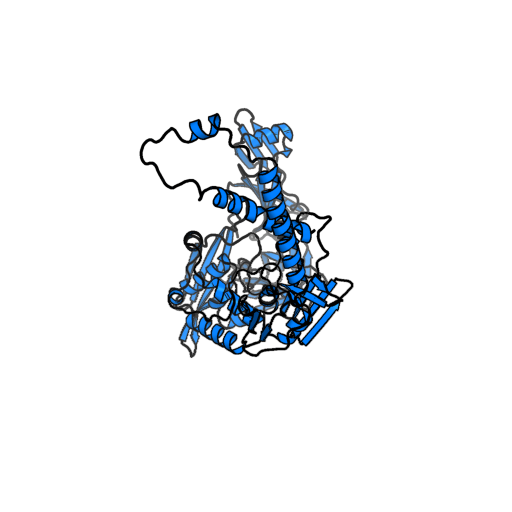 1
ATOM 4057 C CA . ILE A 1 521 ? -20.544 32.607 22.862 1.00 89.44 521 ILE A CA 1
ATOM 4058 C C . ILE A 1 521 ? -21.672 31.968 23.657 1.00 89.44 521 ILE A C 1
ATOM 4060 O O . ILE A 1 521 ? -21.410 31.297 24.652 1.00 89.44 521 ILE A O 1
ATOM 4064 N N . GLU A 1 522 ? -22.914 32.178 23.232 1.00 90.50 522 GLU A N 1
ATOM 4065 C CA . GLU A 1 522 ? -24.101 31.655 23.906 1.00 90.50 522 GLU A CA 1
ATOM 4066 C C . GLU A 1 522 ? -24.910 30.757 22.969 1.00 90.50 522 GLU A C 1
ATOM 4068 O O . GLU A 1 522 ? -25.261 31.164 21.858 1.00 90.50 522 GLU A O 1
ATOM 4073 N N . SER A 1 523 ? -25.259 29.559 23.434 1.00 89.19 523 SER A N 1
ATOM 4074 C CA . SER A 1 523 ? -26.194 28.649 22.767 1.00 89.19 523 SER A CA 1
ATOM 4075 C C . SER A 1 523 ? -27.112 28.024 23.809 1.00 89.19 523 SER A C 1
ATOM 4077 O O . SER A 1 523 ? -26.633 27.560 24.835 1.00 89.19 523 SER A O 1
ATOM 4079 N N . ASN A 1 524 ? -28.430 28.088 23.586 1.00 89.19 524 ASN A N 1
ATOM 4080 C CA . ASN A 1 524 ? -29.474 27.539 24.468 1.00 89.19 524 ASN A CA 1
ATOM 4081 C C . ASN A 1 524 ? -29.235 27.758 25.989 1.00 89.19 524 ASN A C 1
ATOM 4083 O O . ASN A 1 524 ? -29.523 26.897 26.818 1.00 89.19 524 ASN A O 1
ATOM 4087 N N . GLY A 1 525 ? -28.722 28.937 26.366 1.00 86.50 525 GLY A N 1
ATOM 4088 C CA . GLY A 1 525 ? -28.443 29.328 27.754 1.00 86.50 525 GLY A CA 1
ATOM 4089 C C . GLY A 1 525 ? -27.081 28.890 28.314 1.00 86.50 525 GLY A C 1
ATOM 4090 O O . GLY A 1 525 ? -26.713 29.347 29.396 1.00 86.50 525 GLY A O 1
ATOM 4091 N N . ALA A 1 526 ? -26.320 28.057 27.600 1.00 88.50 526 ALA A N 1
ATOM 4092 C CA . ALA A 1 526 ? -24.913 27.794 27.892 1.00 88.50 526 ALA A CA 1
ATOM 4093 C C . ALA A 1 526 ? -24.040 28.927 27.347 1.00 88.50 526 ALA A C 1
ATOM 4095 O O . ALA A 1 526 ? -24.313 29.448 26.266 1.00 88.50 526 ALA A O 1
ATOM 4096 N N . VAL A 1 527 ? -22.988 29.297 28.084 1.00 90.19 527 VAL A N 1
ATOM 4097 C CA . VAL A 1 527 ? -22.093 30.410 27.734 1.00 90.19 527 VAL A CA 1
ATOM 4098 C C . VAL A 1 527 ? -20.636 29.975 27.847 1.00 90.19 527 VAL A C 1
ATOM 4100 O O . VAL A 1 527 ? -20.228 29.450 28.882 1.00 90.19 527 VAL A O 1
ATOM 4103 N N . ALA A 1 528 ? -19.841 30.263 26.819 1.00 88.94 528 ALA A N 1
ATOM 4104 C CA . ALA A 1 528 ? -18.387 30.140 26.832 1.00 88.94 528 ALA A CA 1
ATOM 4105 C C . ALA A 1 528 ? -17.724 31.487 26.547 1.00 88.94 528 ALA A C 1
ATOM 4107 O O . ALA A 1 528 ? -18.164 32.234 25.678 1.00 88.94 528 ALA A O 1
ATOM 4108 N N . ALA A 1 529 ? -16.641 31.792 27.260 1.00 88.06 529 ALA A N 1
ATOM 4109 C CA . ALA A 1 529 ? -15.836 32.982 27.012 1.00 88.06 529 ALA A CA 1
ATOM 4110 C C . ALA A 1 529 ? -14.499 32.578 26.389 1.00 88.06 529 ALA A C 1
ATOM 4112 O O . ALA A 1 529 ? -13.720 31.855 27.010 1.00 88.06 529 ALA A O 1
ATOM 4113 N N . VAL A 1 530 ? -14.214 33.079 25.187 1.00 86.19 530 VAL A N 1
ATOM 4114 C CA . VAL A 1 530 ? -12.961 32.817 24.473 1.00 86.19 530 VAL A CA 1
ATOM 4115 C C . VAL A 1 530 ? -12.137 34.103 24.339 1.00 86.19 530 VAL A C 1
ATOM 4117 O O . VAL A 1 530 ? -12.686 35.162 24.014 1.00 86.19 530 VAL A O 1
ATOM 4120 N N . PRO A 1 531 ? -10.821 34.070 24.607 1.00 86.12 531 PRO A N 1
ATOM 4121 C CA . PRO A 1 531 ? -9.950 35.209 24.340 1.00 86.12 531 PRO A CA 1
ATOM 4122 C C . PRO A 1 531 ? -9.745 35.398 22.828 1.00 86.12 531 PRO A C 1
ATOM 4124 O O . PRO A 1 531 ? -9.682 34.425 22.080 1.00 86.12 531 PRO A O 1
ATOM 4127 N N . LEU A 1 532 ? -9.615 36.654 22.388 1.00 85.88 532 LEU A N 1
ATOM 4128 C CA . LEU A 1 532 ? -9.451 37.034 20.981 1.00 85.88 532 LEU A CA 1
ATOM 4129 C C . LEU A 1 532 ? -8.045 37.584 20.696 1.00 85.88 532 LEU A C 1
ATOM 4131 O O . LEU A 1 532 ? -7.584 38.556 21.310 1.00 85.88 532 LEU A O 1
ATOM 4135 N N . SER A 1 533 ? -7.382 36.993 19.705 1.00 83.75 533 SER A N 1
ATOM 4136 C CA . SER A 1 533 ? -6.089 37.415 19.165 1.00 83.75 533 SER A CA 1
ATOM 4137 C C . SER A 1 533 ? -6.180 38.717 18.351 1.00 83.75 533 SER A C 1
ATOM 4139 O O . SER A 1 533 ? -7.254 39.286 18.154 1.00 83.75 533 SER A O 1
ATOM 4141 N N . ASP A 1 534 ? -5.045 39.246 17.874 1.00 83.00 534 ASP A N 1
ATOM 4142 C CA . ASP A 1 534 ? -5.044 40.396 16.947 1.00 83.00 534 ASP A CA 1
ATOM 4143 C C . ASP A 1 534 ? -5.719 40.054 15.613 1.00 83.00 534 ASP A C 1
ATOM 4145 O O . ASP A 1 534 ? -6.406 40.898 15.037 1.00 83.00 534 ASP A O 1
ATOM 4149 N N . TRP A 1 535 ? -5.569 38.810 15.155 1.00 80.06 535 TRP A N 1
ATOM 4150 C CA . TRP A 1 535 ? -6.199 38.320 13.933 1.00 80.06 535 TRP A CA 1
ATOM 4151 C C . TRP A 1 535 ? -7.708 38.177 14.091 1.00 80.06 535 TRP A C 1
ATOM 4153 O O . TRP A 1 535 ? -8.443 38.621 13.214 1.00 80.06 535 TRP A O 1
ATOM 4163 N N . ASP A 1 536 ? -8.167 37.653 15.228 1.00 83.06 536 ASP A N 1
ATOM 4164 C CA . ASP A 1 536 ? -9.595 37.452 15.496 1.00 83.06 536 ASP A CA 1
ATOM 4165 C C . ASP A 1 536 ? -10.307 38.808 15.603 1.00 83.06 536 ASP A C 1
ATOM 4167 O O . ASP A 1 536 ? -11.375 39.014 15.030 1.00 83.06 536 ASP A O 1
ATOM 4171 N N . MET A 1 537 ? -9.665 39.785 16.256 1.00 84.88 537 MET A N 1
ATOM 4172 C CA . MET A 1 537 ? -10.167 41.159 16.321 1.00 84.88 537 MET A CA 1
ATOM 4173 C C . MET A 1 537 ? -10.238 41.818 14.939 1.00 84.88 537 MET A C 1
ATOM 4175 O O . MET A 1 537 ? -11.196 42.537 14.654 1.00 84.88 537 MET A O 1
ATOM 4179 N N . HIS A 1 538 ? -9.251 41.578 14.069 1.00 83.19 538 HIS A N 1
ATOM 4180 C CA . HIS A 1 538 ? -9.289 42.066 12.691 1.00 83.19 538 HIS A CA 1
ATOM 4181 C C . HIS A 1 538 ? -10.411 41.399 11.884 1.00 83.19 538 HIS A C 1
ATOM 4183 O O . HIS A 1 538 ? -11.146 42.085 11.174 1.00 83.19 538 HIS A O 1
ATOM 4189 N N . GLY A 1 539 ? -10.581 40.084 12.045 1.00 81.31 539 GLY A N 1
ATOM 4190 C CA . GLY A 1 539 ? -11.674 39.320 11.453 1.00 81.31 539 GLY A CA 1
ATOM 4191 C C . GLY A 1 539 ? -13.035 39.873 11.869 1.00 81.31 539 GLY A C 1
ATOM 4192 O O . GLY A 1 539 ? -13.849 40.188 11.005 1.00 81.31 539 GLY A O 1
ATOM 4193 N N . TYR A 1 540 ? -13.251 40.098 13.166 1.00 86.31 540 TYR A N 1
ATOM 4194 C CA . TYR A 1 540 ? -14.479 40.705 13.681 1.00 86.31 540 TYR A CA 1
ATOM 4195 C C . TYR A 1 540 ? -14.730 42.110 13.111 1.00 86.31 540 TYR A C 1
ATOM 4197 O O . TYR A 1 540 ? -15.838 42.421 12.683 1.00 86.31 540 TYR A O 1
ATOM 4205 N N . GLN A 1 541 ? -13.706 42.965 13.028 1.00 85.94 541 GLN A N 1
ATOM 4206 C CA . GLN A 1 541 ? -13.845 44.301 12.430 1.00 85.94 541 GLN A CA 1
ATOM 4207 C C . GLN A 1 541 ? -14.213 44.257 10.941 1.00 85.94 541 GLN A C 1
ATOM 4209 O O . GLN A 1 541 ? -14.875 45.169 10.442 1.00 85.94 541 GLN A O 1
ATOM 4214 N N . GLN A 1 542 ? -13.763 43.225 10.227 1.00 85.12 542 GLN A N 1
ATOM 4215 C CA . GLN A 1 542 ? -13.994 43.072 8.796 1.00 85.12 542 GLN A CA 1
ATOM 4216 C C . GLN A 1 542 ? -15.335 42.396 8.477 1.00 85.12 542 GLN A C 1
ATOM 4218 O O . GLN A 1 542 ? -16.012 42.814 7.537 1.00 85.12 542 GLN A O 1
ATOM 4223 N N . TYR A 1 543 ? -15.712 41.369 9.242 1.00 82.38 543 TYR A N 1
ATOM 4224 C CA . TYR A 1 543 ? -16.834 40.472 8.940 1.00 82.38 543 TYR A CA 1
ATOM 4225 C C . TYR A 1 543 ? -17.967 40.528 9.980 1.00 82.38 543 TYR A C 1
ATOM 4227 O O . TYR A 1 543 ? -18.979 39.845 9.836 1.00 82.38 543 TYR A O 1
ATOM 4235 N N . GLY A 1 544 ? -17.840 41.344 11.030 1.00 85.38 544 GLY A N 1
ATOM 4236 C CA . GLY A 1 544 ? -18.781 41.339 12.148 1.00 85.38 544 GLY A CA 1
ATOM 4237 C C . GLY A 1 544 ? -18.840 39.954 12.787 1.00 85.38 544 GLY A C 1
ATOM 4238 O O . GLY A 1 544 ? -17.824 39.274 12.874 1.00 85.38 544 GLY A O 1
ATOM 4239 N N . ASN A 1 545 ? -20.031 39.505 13.184 1.00 81.94 545 ASN A N 1
ATOM 4240 C CA . ASN A 1 545 ? -20.225 38.195 13.817 1.00 81.94 545 ASN A CA 1
ATOM 4241 C C . ASN A 1 545 ? -19.899 36.999 12.900 1.00 81.94 545 ASN A C 1
ATOM 4243 O O . ASN A 1 545 ? -19.678 35.908 13.415 1.00 81.94 545 ASN A O 1
ATOM 4247 N N . GLU A 1 546 ? -19.817 37.189 11.577 1.00 79.12 546 GLU A N 1
ATOM 4248 C CA . GLU A 1 546 ? -19.501 36.118 10.615 1.00 79.12 546 GLU A CA 1
ATOM 4249 C C . GLU A 1 546 ? -18.027 35.679 10.649 1.00 79.12 546 GLU A C 1
ATOM 4251 O O . GLU A 1 546 ? -17.661 34.691 10.012 1.00 79.12 546 GLU A O 1
ATOM 4256 N N . PHE A 1 547 ? -17.171 36.388 11.399 1.00 79.81 547 PHE A N 1
ATOM 4257 C CA . PHE A 1 547 ? -15.798 35.943 11.656 1.00 79.81 547 PHE A CA 1
ATOM 4258 C C . PHE A 1 547 ? -15.755 34.615 12.425 1.00 79.81 547 PHE A C 1
ATOM 4260 O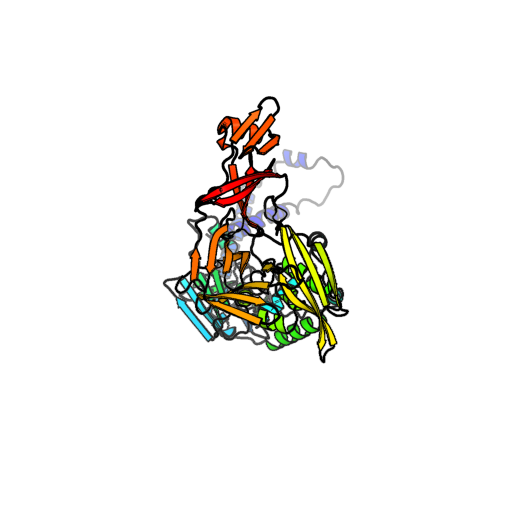 O . PHE A 1 547 ? -14.829 33.829 12.242 1.00 79.81 547 PHE A O 1
ATOM 4267 N N . CYS A 1 548 ? -16.784 34.359 13.241 1.00 77.38 548 CYS A N 1
ATOM 4268 C CA . CYS A 1 548 ? -16.923 33.142 14.011 1.00 77.38 548 CYS A CA 1
ATOM 4269 C C . CYS A 1 548 ? -17.799 32.140 13.258 1.00 77.38 548 CYS A C 1
ATOM 4271 O O . CYS A 1 548 ? -18.936 32.442 12.893 1.00 77.38 548 CYS A O 1
ATOM 4273 N N . GLN A 1 549 ? -17.265 30.944 13.027 1.00 73.81 549 GLN A N 1
ATOM 4274 C CA . GLN A 1 549 ? -17.935 29.875 12.292 1.00 73.81 549 GLN A CA 1
ATOM 4275 C C . GLN A 1 549 ? -18.024 28.623 13.158 1.00 73.81 549 GLN A C 1
ATOM 4277 O O . GLN A 1 549 ? -17.134 28.359 13.972 1.00 73.81 549 GLN A O 1
ATOM 4282 N N . ASN A 1 550 ? -19.093 27.853 12.970 1.00 75.00 550 ASN A N 1
ATOM 4283 C CA . ASN A 1 550 ? -19.216 26.517 13.528 1.00 75.00 550 ASN A CA 1
ATOM 4284 C C . ASN A 1 550 ? -18.970 25.449 12.459 1.00 75.00 550 ASN A C 1
ATOM 4286 O O . ASN A 1 550 ? -19.346 25.602 11.298 1.00 75.00 550 ASN A O 1
ATOM 4290 N N . PHE A 1 551 ? -18.381 24.340 12.884 1.00 69.75 551 PHE A N 1
ATOM 4291 C CA . PHE A 1 551 ? -18.138 23.167 12.060 1.00 69.75 551 PHE A CA 1
ATOM 4292 C C . PHE A 1 551 ? -18.684 21.946 12.784 1.00 69.75 551 PHE A C 1
ATOM 4294 O O . PHE A 1 551 ? -18.304 21.670 13.918 1.00 69.75 551 PHE A O 1
ATOM 4301 N N . PHE A 1 552 ? -19.585 21.220 12.137 1.00 70.12 552 PHE A N 1
ATOM 4302 C CA . PHE A 1 552 ? -20.111 19.968 12.667 1.00 70.12 552 PHE A CA 1
ATOM 4303 C C . PHE A 1 552 ? -19.033 18.879 12.589 1.00 70.12 552 PHE A C 1
ATOM 4305 O O . PHE A 1 552 ? -18.488 18.672 11.505 1.00 70.12 552 PHE A O 1
ATOM 4312 N N . ILE A 1 553 ? -18.725 18.192 13.696 1.00 63.69 553 ILE A N 1
ATOM 4313 C CA . ILE A 1 553 ? -17.637 17.195 13.726 1.00 63.69 553 ILE A CA 1
ATOM 4314 C C . ILE A 1 553 ? -18.069 15.785 14.138 1.00 63.69 553 ILE A C 1
ATOM 4316 O O . ILE A 1 553 ? -17.496 14.832 13.619 1.00 63.69 553 ILE A O 1
ATOM 4320 N N . SER A 1 554 ? -19.079 15.617 14.999 1.00 68.94 554 SER A N 1
ATOM 4321 C CA . SER A 1 554 ? -19.574 14.281 15.376 1.00 68.94 554 SER A CA 1
ATOM 4322 C C . SER A 1 554 ? -21.070 14.256 15.694 1.00 68.94 554 SER A C 1
ATOM 4324 O O . SER A 1 554 ? -21.659 15.278 16.059 1.00 68.94 554 SER A O 1
ATOM 4326 N N . MET A 1 555 ? -21.676 13.072 15.555 1.00 73.06 555 MET A N 1
ATOM 4327 C CA . MET A 1 555 ? -23.019 12.746 16.038 1.00 73.06 555 MET A CA 1
ATOM 4328 C C . MET A 1 555 ? -22.999 11.362 16.689 1.00 73.06 555 MET A C 1
ATOM 4330 O O . MET A 1 555 ? -22.609 10.394 16.041 1.00 73.06 555 MET A O 1
ATOM 4334 N N . ASP A 1 556 ? -23.486 11.279 17.923 1.00 68.81 556 ASP A N 1
ATOM 4335 C CA . ASP A 1 556 ? -23.433 10.094 18.778 1.00 68.81 556 ASP A CA 1
ATOM 4336 C C . ASP A 1 556 ? -24.832 9.781 19.351 1.00 68.81 556 ASP A C 1
ATOM 4338 O O . ASP A 1 556 ? -25.646 10.687 19.553 1.00 68.81 556 ASP A O 1
ATOM 4342 N N . LEU A 1 557 ? -25.135 8.503 19.621 1.00 67.62 557 LEU A N 1
ATOM 4343 C CA . LEU A 1 557 ? -26.392 8.088 20.267 1.00 67.62 557 LEU A CA 1
ATOM 4344 C C . LEU A 1 557 ? -26.182 7.836 21.764 1.00 67.62 557 LEU A C 1
ATOM 4346 O O . LEU A 1 557 ? -25.335 7.035 22.152 1.00 67.62 557 LEU A O 1
ATOM 4350 N N . GLN A 1 558 ? -27.020 8.440 22.602 1.00 65.88 558 GLN A N 1
ATOM 4351 C CA . GLN A 1 558 ? -27.104 8.171 24.034 1.00 65.88 558 GLN A CA 1
ATOM 4352 C C . GLN A 1 558 ? -28.389 7.406 24.355 1.00 65.88 558 GLN A C 1
ATOM 4354 O O . GLN A 1 558 ? -29.506 7.847 24.086 1.00 65.88 558 GLN A O 1
ATOM 4359 N N . SER A 1 559 ? -28.219 6.216 24.927 1.00 59.62 559 SER A N 1
ATOM 4360 C CA . SER A 1 559 ? -29.334 5.365 25.347 1.00 59.62 559 SER A CA 1
ATOM 4361 C C . SER A 1 559 ? -29.962 5.918 26.625 1.00 59.62 559 SER A C 1
ATOM 4363 O O . SER A 1 559 ? -29.247 6.166 27.594 1.00 59.62 559 SER A O 1
ATOM 4365 N N . VAL A 1 560 ? -31.289 6.060 26.647 1.00 59.25 560 VAL A N 1
ATOM 4366 C CA . VAL A 1 560 ? -32.035 6.510 27.830 1.00 59.25 560 VAL A CA 1
ATOM 4367 C C . VAL A 1 560 ? -33.035 5.438 28.234 1.00 59.25 560 VAL A C 1
ATOM 4369 O O . VAL A 1 560 ? -33.928 5.081 27.465 1.00 59.25 560 VAL A O 1
ATOM 4372 N N . ASP A 1 561 ? -32.892 4.926 29.455 1.00 52.25 561 ASP A N 1
ATOM 4373 C CA . ASP A 1 561 ? -33.750 3.867 29.982 1.00 52.25 561 ASP A CA 1
ATOM 4374 C C . ASP A 1 561 ? -35.238 4.249 29.910 1.00 52.25 561 ASP A C 1
ATOM 4376 O O . ASP A 1 561 ? -35.695 5.208 30.536 1.00 52.25 561 ASP A O 1
ATOM 4380 N N . GLY A 1 562 ? -36.016 3.444 29.182 1.00 55.25 562 GLY A N 1
ATOM 4381 C CA . GLY A 1 562 ? -37.469 3.585 29.074 1.00 55.25 562 GLY A CA 1
ATOM 4382 C C . GLY A 1 562 ? -37.966 4.565 28.005 1.00 55.25 562 GLY A C 1
ATOM 4383 O O . GLY A 1 562 ? -39.182 4.721 27.876 1.00 55.25 562 GLY A O 1
ATOM 4384 N N . GLU A 1 563 ? -37.076 5.187 27.230 1.00 60.72 563 GLU A N 1
ATOM 4385 C CA . GLU A 1 563 ? -37.437 6.015 26.075 1.00 60.72 563 GLU A CA 1
ATOM 4386 C C . GLU A 1 563 ? -37.442 5.193 24.778 1.00 60.72 563 GLU A C 1
ATOM 4388 O O . GLU A 1 563 ? -36.713 4.217 24.624 1.00 60.72 563 GLU A O 1
ATOM 4393 N N . ALA A 1 564 ? -38.314 5.566 23.838 1.00 58.44 564 ALA A N 1
ATOM 4394 C CA . ALA A 1 564 ? -38.497 4.825 22.586 1.00 58.44 564 ALA A CA 1
ATOM 4395 C C . ALA A 1 564 ? -37.467 5.170 21.497 1.00 58.44 564 ALA A C 1
ATOM 4397 O O . ALA A 1 564 ? -37.469 4.515 20.461 1.00 58.44 564 ALA A O 1
ATOM 4398 N N . LEU A 1 565 ? -36.662 6.216 21.701 1.00 67.44 565 LEU A N 1
ATOM 4399 C CA . LEU A 1 565 ? -35.593 6.664 20.811 1.00 67.44 565 LEU A CA 1
ATOM 4400 C C . LEU A 1 565 ? -34.410 7.145 21.663 1.00 67.44 565 LEU A C 1
ATOM 4402 O O . LEU A 1 565 ? -34.650 7.735 22.723 1.00 67.44 565 LEU A O 1
ATOM 4406 N N . PRO A 1 566 ? -33.165 6.948 21.201 1.00 66.50 566 PRO A N 1
ATOM 4407 C CA . PRO A 1 566 ? -31.990 7.495 21.867 1.00 66.50 566 PRO A CA 1
ATOM 4408 C C . PRO A 1 566 ? -31.994 9.031 21.836 1.00 66.50 566 PRO A C 1
ATOM 4410 O O . PRO A 1 566 ? -32.523 9.656 20.909 1.00 66.50 566 PRO A O 1
ATOM 4413 N N . GLU A 1 567 ? -31.366 9.641 22.837 1.00 76.50 567 GLU A N 1
ATOM 4414 C CA . GLU A 1 567 ? -30.921 11.028 22.733 1.00 76.50 567 GLU A CA 1
ATOM 4415 C C . GLU A 1 567 ? -29.779 11.091 21.712 1.00 76.50 567 GLU A C 1
ATOM 4417 O O . GLU A 1 567 ? -28.933 10.200 21.651 1.00 76.50 567 GLU A O 1
ATOM 4422 N N . ILE A 1 568 ? -29.766 12.123 20.872 1.00 77.56 568 ILE A N 1
ATOM 4423 C CA . ILE A 1 568 ? -28.667 12.355 19.932 1.00 77.56 568 ILE A CA 1
ATOM 4424 C C . ILE A 1 568 ? -27.794 13.450 20.502 1.00 77.56 568 ILE A C 1
ATOM 4426 O O . ILE A 1 568 ? -28.281 14.550 20.747 1.00 77.56 568 ILE A O 1
ATOM 4430 N N . VAL A 1 569 ? -26.505 13.180 20.648 1.00 74.75 569 VAL A N 1
ATOM 4431 C CA . VAL A 1 569 ? -25.529 14.210 20.984 1.00 74.75 569 VAL A CA 1
ATOM 4432 C C . VAL A 1 569 ? -24.766 14.588 19.733 1.00 74.75 569 VAL A C 1
ATOM 4434 O O . VAL A 1 569 ? -24.173 13.738 19.078 1.00 74.75 569 VAL A O 1
ATOM 4437 N N . THR A 1 570 ? -24.783 15.868 19.385 1.00 76.38 570 THR A N 1
ATOM 4438 C CA . THR A 1 570 ? -23.908 16.412 18.348 1.00 76.38 570 THR A CA 1
ATOM 4439 C C . THR A 1 570 ? -22.748 17.143 18.991 1.00 76.38 570 THR A C 1
ATOM 4441 O O . THR A 1 570 ? -22.910 17.767 20.042 1.00 76.38 570 THR A O 1
ATOM 4444 N N . THR A 1 571 ? -21.588 17.100 18.341 1.00 72.12 571 THR A N 1
ATOM 4445 C CA . THR A 1 571 ? -20.458 17.957 18.694 1.00 72.12 571 THR A CA 1
ATOM 4446 C C . THR A 1 571 ? -20.122 18.864 17.521 1.00 72.12 571 THR A C 1
ATOM 4448 O O . THR A 1 571 ? -19.842 18.404 16.409 1.00 72.12 571 THR A O 1
ATOM 4451 N N . GLU A 1 572 ? -20.115 20.168 17.781 1.00 75.12 572 GLU A N 1
ATOM 4452 C CA . GLU A 1 572 ? -19.722 21.204 16.836 1.00 75.12 572 GLU A CA 1
ATOM 4453 C C . GLU A 1 572 ? -18.522 21.997 17.364 1.00 75.12 572 GLU A C 1
ATOM 4455 O O . GLU A 1 572 ? -18.489 22.424 18.514 1.00 75.12 572 GLU A O 1
ATOM 4460 N N . VAL A 1 573 ? -17.526 22.242 16.517 1.00 74.06 573 VAL A N 1
ATOM 4461 C CA . VAL A 1 573 ? -16.417 23.152 16.824 1.00 74.06 573 VAL A CA 1
ATOM 4462 C C . VAL A 1 573 ? -16.864 24.569 16.529 1.00 74.06 573 VAL A C 1
ATOM 4464 O O . VAL A 1 573 ? -17.230 24.856 15.393 1.00 74.06 573 VAL A O 1
ATOM 4467 N N . ILE A 1 574 ? -16.768 25.472 17.500 1.00 74.25 574 ILE A N 1
ATOM 4468 C CA . ILE A 1 574 ? -16.945 26.907 17.280 1.00 74.25 574 ILE A CA 1
ATOM 4469 C C . ILE A 1 574 ? -15.573 27.580 17.285 1.00 74.25 574 ILE A C 1
ATOM 4471 O O . ILE A 1 574 ? -14.823 27.506 18.262 1.00 74.25 574 ILE A O 1
ATOM 4475 N N . ALA A 1 575 ? -15.239 28.239 16.175 1.00 65.31 575 ALA A N 1
ATOM 4476 C CA . ALA A 1 575 ? -13.959 28.906 15.974 1.00 65.31 575 ALA A CA 1
ATOM 4477 C C . ALA A 1 575 ? -14.168 30.390 15.665 1.00 65.31 575 ALA A C 1
ATOM 4479 O O . ALA A 1 575 ? -14.889 30.735 14.731 1.00 65.31 575 ALA A O 1
ATOM 4480 N N . ALA A 1 576 ? -13.511 31.269 16.426 1.00 55.16 576 ALA A N 1
ATOM 4481 C CA . ALA A 1 576 ? -13.512 32.715 16.180 1.00 55.16 576 ALA A CA 1
ATOM 4482 C C . ALA A 1 576 ? -12.564 33.119 15.030 1.00 55.16 576 ALA A C 1
ATOM 4484 O O . ALA A 1 576 ? -12.805 34.123 14.379 1.00 55.16 576 ALA A O 1
ATOM 4485 N N . THR A 1 577 ? -11.537 32.306 14.757 1.00 56.06 577 THR A N 1
ATOM 4486 C CA . THR A 1 577 ? -10.761 32.199 13.507 1.00 56.06 577 THR A CA 1
ATOM 4487 C C . THR A 1 577 ? -9.764 31.050 13.697 1.00 56.06 577 THR A C 1
ATOM 4489 O O . THR A 1 577 ? -9.115 30.954 14.743 1.00 56.06 577 THR A O 1
ATOM 4492 N N . LEU A 1 578 ? -9.638 30.135 12.730 1.00 51.91 578 LEU A N 1
ATOM 4493 C CA . LEU A 1 578 ? -8.646 29.055 12.832 1.00 51.91 578 LEU A CA 1
ATOM 4494 C C . LEU A 1 578 ? -7.224 29.657 12.851 1.00 51.91 578 LEU A C 1
ATOM 4496 O O . LEU A 1 578 ? -6.944 30.503 11.998 1.00 51.91 578 LEU A O 1
ATOM 4500 N N . PRO A 1 579 ? -6.300 29.231 13.742 1.00 50.03 579 PRO A N 1
ATOM 4501 C CA . PRO A 1 579 ? -6.382 28.120 14.702 1.00 50.03 579 PRO A CA 1
ATOM 4502 C C . PRO A 1 579 ? -6.210 28.540 16.185 1.00 50.03 579 PRO A C 1
ATOM 4504 O O . PRO A 1 579 ? -5.662 27.769 16.969 1.00 50.03 579 PRO A O 1
ATOM 4507 N N . HIS A 1 580 ? -6.550 29.772 16.588 1.00 58.44 580 HIS A N 1
ATOM 4508 C CA . HIS A 1 580 ? -6.037 30.318 17.860 1.00 58.44 580 HIS A CA 1
ATOM 4509 C C . HIS A 1 580 ? -6.787 29.879 19.126 1.00 58.44 580 HIS A C 1
ATOM 4511 O O . HIS A 1 580 ? -6.134 29.447 20.074 1.00 58.44 580 HIS A O 1
ATOM 4517 N N . HIS A 1 581 ? -8.120 29.928 19.149 1.00 67.88 581 HIS A N 1
ATOM 4518 C CA . HIS A 1 581 ? -8.922 29.426 20.271 1.00 67.88 581 HIS A CA 1
ATOM 4519 C C . HIS A 1 581 ? -10.172 28.710 19.750 1.00 67.88 581 HIS A C 1
ATOM 4521 O O . HIS A 1 581 ? -10.943 29.281 18.979 1.00 67.88 581 HIS A O 1
ATOM 4527 N N . LEU A 1 582 ? -10.337 27.449 20.160 1.00 73.12 582 LEU A N 1
ATOM 4528 C CA . LEU A 1 582 ? -11.465 26.584 19.815 1.00 73.12 582 LEU A CA 1
ATOM 4529 C C . LEU A 1 582 ? -12.269 26.294 21.080 1.00 73.12 582 LEU A C 1
ATOM 4531 O O . LEU A 1 582 ? -11.680 26.050 22.131 1.00 73.12 582 LEU A O 1
ATOM 4535 N N . THR A 1 583 ? -13.591 26.277 20.958 1.00 79.56 583 THR A N 1
ATOM 4536 C CA . THR A 1 583 ? -14.480 25.675 21.956 1.00 79.56 583 THR A CA 1
ATOM 4537 C C . THR A 1 583 ? -15.408 24.694 21.254 1.00 79.56 583 THR A C 1
ATOM 4539 O O . THR A 1 583 ? -15.746 24.885 20.083 1.00 79.56 583 THR A O 1
ATOM 4542 N N . TYR A 1 584 ? -15.783 23.624 21.941 1.00 81.31 584 TYR A N 1
ATOM 4543 C CA . TYR A 1 584 ? -16.661 22.591 21.410 1.00 81.31 584 TYR A CA 1
ATOM 4544 C C . TYR A 1 584 ? -18.037 22.765 22.041 1.00 81.31 584 TYR A C 1
ATOM 4546 O O . TYR A 1 584 ? -18.160 22.792 23.263 1.00 81.31 584 TYR A O 1
ATOM 4554 N N . LEU A 1 585 ? -19.054 22.923 21.201 1.00 82.94 585 LEU A N 1
ATOM 4555 C CA . LEU A 1 585 ? -20.452 22.925 21.594 1.00 82.94 585 LEU A CA 1
ATOM 4556 C C . LEU A 1 585 ? -20.965 21.488 21.504 1.00 82.94 585 LEU A C 1
ATOM 4558 O O . LEU A 1 585 ? -20.986 20.902 20.425 1.00 82.94 585 LEU A O 1
ATOM 4562 N N . HIS A 1 586 ? -21.362 20.931 22.641 1.00 84.00 586 HIS A N 1
ATOM 4563 C CA . HIS A 1 586 ? -22.094 19.676 22.710 1.00 84.00 586 HIS A CA 1
ATOM 4564 C C . HIS A 1 586 ? -23.578 19.984 22.818 1.00 84.00 586 HIS A C 1
ATOM 4566 O O . HIS A 1 586 ? -23.979 20.742 23.703 1.00 84.00 586 HIS A O 1
ATOM 4572 N N . THR A 1 587 ? -24.389 19.379 21.957 1.00 84.38 587 THR A N 1
ATOM 4573 C CA . THR A 1 587 ? -25.838 19.586 21.961 1.00 84.38 587 THR A CA 1
ATOM 4574 C C . THR A 1 587 ? -26.559 18.258 22.067 1.00 84.38 587 THR A C 1
ATOM 4576 O O . THR A 1 587 ? -26.457 17.420 21.175 1.00 84.38 587 THR A O 1
ATOM 4579 N N . THR A 1 588 ? -27.319 18.083 23.146 1.00 85.50 588 THR A N 1
ATOM 4580 C CA . THR A 1 588 ? -28.184 16.922 23.351 1.00 85.50 588 THR A CA 1
ATOM 4581 C C . THR A 1 588 ? -29.567 17.219 22.790 1.00 85.50 588 THR A C 1
ATOM 4583 O O . THR A 1 588 ? -30.250 18.159 23.210 1.00 85.50 588 THR A O 1
ATOM 4586 N N . TYR A 1 589 ? -29.987 16.399 21.837 1.00 86.69 589 TYR A N 1
ATOM 4587 C CA . TYR A 1 589 ? -31.287 16.437 21.199 1.00 86.69 589 TYR A CA 1
ATOM 4588 C C . TYR A 1 589 ? -32.149 15.270 21.659 1.00 86.69 589 TYR A C 1
ATOM 4590 O O . TYR A 1 589 ? -31.741 14.111 21.603 1.00 86.69 589 TYR A O 1
ATOM 4598 N N . LYS A 1 590 ? -33.404 15.574 21.985 1.00 84.56 590 LYS A N 1
ATOM 4599 C CA . LYS A 1 590 ? -34.426 14.581 22.301 1.00 84.56 590 LYS A CA 1
ATOM 4600 C C . LYS A 1 590 ? -35.538 14.594 21.267 1.00 84.56 590 LYS A C 1
ATOM 4602 O O . LYS A 1 590 ? -36.038 15.657 20.881 1.00 84.56 590 LYS A O 1
ATOM 4607 N N . TYR A 1 591 ? -35.957 13.413 20.825 1.00 81.25 591 TYR A N 1
ATOM 4608 C CA . TYR A 1 591 ? -37.066 13.288 19.886 1.00 81.25 591 TYR A CA 1
ATOM 4609 C C . TYR A 1 591 ? -38.406 13.311 20.623 1.00 81.25 591 TYR A C 1
ATOM 4611 O O . TYR A 1 591 ? -38.776 12.366 21.315 1.00 81.25 591 TYR A O 1
ATOM 4619 N N . VAL A 1 592 ? -39.169 14.395 20.471 1.00 78.06 592 VAL A N 1
ATOM 4620 C CA . VAL A 1 592 ? -40.435 14.596 21.188 1.00 78.06 592 VAL A CA 1
ATOM 4621 C C . VAL A 1 592 ? -41.543 14.960 20.209 1.00 78.06 592 VAL A C 1
ATOM 4623 O O . VAL A 1 592 ? -41.507 16.012 19.573 1.00 78.06 592 VAL A O 1
ATOM 4626 N N . ASN A 1 593 ? -42.589 14.129 20.150 1.00 79.25 593 ASN A N 1
ATOM 4627 C CA . ASN A 1 593 ? -43.779 14.337 19.312 1.00 79.25 593 ASN A CA 1
ATOM 4628 C C . ASN A 1 593 ? -43.469 14.521 17.813 1.00 79.25 593 ASN A C 1
ATOM 4630 O O . ASN A 1 593 ? -44.084 15.360 17.154 1.00 79.25 593 ASN A O 1
ATOM 4634 N N . GLY A 1 594 ? -42.531 13.740 17.272 1.00 77.56 594 GLY A N 1
ATOM 4635 C CA . GLY A 1 594 ? -42.211 13.760 15.842 1.00 77.56 594 GLY A CA 1
ATOM 4636 C C . GLY A 1 594 ? -41.180 14.812 15.424 1.00 77.56 594 GLY A C 1
ATOM 4637 O O . GLY A 1 594 ? -41.027 15.053 14.231 1.00 77.56 594 GLY A O 1
ATOM 4638 N N . ALA A 1 595 ? -40.505 15.464 16.376 1.00 83.00 595 ALA A N 1
ATOM 4639 C CA . ALA A 1 595 ? -39.485 16.470 16.096 1.00 83.00 595 ALA A CA 1
ATOM 4640 C C . ALA A 1 595 ? -38.335 16.406 17.108 1.00 83.00 595 ALA A C 1
ATOM 4642 O O . ALA A 1 595 ? -38.565 16.198 18.302 1.00 83.00 595 ALA A O 1
ATOM 4643 N N . TRP A 1 596 ? -37.115 16.654 16.633 1.00 86.44 596 TRP A N 1
ATOM 4644 C CA . TRP A 1 596 ? -35.945 16.849 17.486 1.00 86.44 596 TRP A CA 1
ATOM 4645 C C . TRP A 1 596 ? -36.027 18.187 18.216 1.00 86.44 596 TRP A C 1
ATOM 4647 O O . TRP A 1 596 ? -36.358 19.218 17.624 1.00 86.44 596 TRP A O 1
ATOM 4657 N N . LYS A 1 597 ? -35.725 18.173 19.512 1.00 86.62 597 LYS A N 1
ATOM 4658 C CA . LYS A 1 597 ? -35.650 19.368 20.351 1.00 86.62 597 LYS A CA 1
ATOM 4659 C C . LYS A 1 597 ? -34.338 19.380 21.105 1.00 86.62 597 LYS A C 1
ATOM 4661 O O . LYS A 1 597 ? -33.932 18.344 21.613 1.00 86.62 597 LYS A O 1
ATOM 4666 N N . ILE A 1 598 ? -33.735 20.558 21.211 1.00 87.94 598 ILE A N 1
ATOM 4667 C CA . ILE A 1 598 ? -32.579 20.765 22.079 1.00 87.94 598 ILE A CA 1
ATOM 4668 C C . ILE A 1 598 ? -33.050 20.596 23.526 1.00 87.94 598 ILE A C 1
ATOM 4670 O O . ILE A 1 598 ? -33.961 21.299 23.971 1.00 87.94 598 ILE A O 1
ATOM 4674 N N . GLU A 1 599 ? -32.448 19.647 24.229 1.00 87.25 599 GLU A N 1
ATOM 4675 C CA . GLU A 1 599 ? -32.648 19.421 25.658 1.00 87.25 599 GLU A CA 1
ATOM 4676 C C . GLU A 1 599 ? -31.611 20.192 26.471 1.00 87.25 599 GLU A C 1
ATOM 4678 O O . GLU A 1 599 ? -31.972 20.955 27.368 1.00 87.25 599 GLU A O 1
ATOM 4683 N N . GLN A 1 600 ? -30.338 20.063 26.095 1.00 87.31 600 GLN A N 1
ATOM 4684 C CA . GLN A 1 600 ? -29.222 20.740 26.742 1.00 87.31 600 GLN A CA 1
ATOM 4685 C C . GLN A 1 600 ? -28.125 21.066 25.729 1.00 87.31 600 GLN A C 1
ATOM 4687 O O . GLN A 1 600 ? -27.958 20.385 24.719 1.00 87.31 600 GLN A O 1
ATOM 4692 N N . THR A 1 601 ? -27.376 22.119 26.029 1.00 89.75 601 THR A N 1
ATOM 4693 C CA . THR A 1 601 ? -26.117 22.468 25.373 1.00 89.75 601 THR A CA 1
ATOM 4694 C C . THR A 1 601 ? -25.051 22.667 26.435 1.00 89.75 601 THR A C 1
ATOM 4696 O O . THR A 1 601 ? -25.356 23.223 27.491 1.00 89.75 601 THR A O 1
ATOM 4699 N N . ASP A 1 602 ? -23.814 22.290 26.145 1.00 88.44 602 ASP A N 1
ATOM 4700 C CA . ASP A 1 602 ? -22.663 22.563 27.002 1.00 88.44 602 ASP A CA 1
ATOM 4701 C C . ASP A 1 602 ? -21.424 22.887 26.171 1.00 88.44 602 ASP A C 1
ATOM 4703 O O . ASP A 1 602 ? -21.275 22.417 25.044 1.00 88.44 602 ASP A O 1
ATOM 4707 N N . PHE A 1 603 ? -20.530 23.690 26.743 1.00 85.88 603 PHE A N 1
ATOM 4708 C CA . PHE A 1 603 ? -19.256 24.038 26.121 1.00 85.88 603 PHE A CA 1
ATOM 4709 C C . PHE A 1 603 ? -18.094 23.313 26.791 1.00 85.88 603 PHE A C 1
ATOM 4711 O O . PHE A 1 603 ? -18.065 23.154 28.013 1.00 85.88 603 PHE A O 1
ATOM 4718 N N . SER A 1 604 ? -17.097 22.933 26.000 1.00 81.12 604 SER A N 1
ATOM 4719 C CA . SER A 1 604 ? -15.872 22.310 26.495 1.00 81.12 604 SER A CA 1
ATOM 4720 C C . SER A 1 604 ? -14.629 22.788 25.730 1.00 81.12 604 SER A C 1
ATOM 4722 O O . SER A 1 604 ? -14.707 23.318 24.617 1.00 81.12 604 SER A O 1
ATOM 4724 N N . ASP A 1 605 ? -13.459 22.601 26.346 1.00 71.62 605 ASP A N 1
ATOM 4725 C CA . ASP A 1 605 ? -12.146 22.896 25.745 1.00 71.62 605 ASP A CA 1
ATOM 4726 C C . ASP A 1 605 ? -11.536 21.669 25.034 1.00 71.62 605 ASP A C 1
ATOM 4728 O O . ASP A 1 605 ? -10.397 21.711 24.562 1.00 71.62 605 ASP A O 1
ATOM 4732 N N . GLN A 1 606 ? -12.255 20.543 24.994 1.00 62.91 606 GLN A N 1
ATOM 4733 C CA . GLN A 1 606 ? -11.822 19.274 24.407 1.00 62.91 606 GLN A CA 1
ATOM 4734 C C . GLN A 1 606 ? -12.970 18.670 23.590 1.00 62.91 606 GLN A C 1
ATOM 4736 O O . GLN A 1 606 ? -14.113 18.787 24.013 1.00 62.91 606 GLN A O 1
ATOM 4741 N N . PRO A 1 607 ? -12.704 17.979 22.471 1.00 58.25 607 PRO A N 1
ATOM 4742 C CA . PRO A 1 607 ? -13.747 17.205 21.798 1.00 58.25 607 PRO A CA 1
ATOM 4743 C C . PRO A 1 607 ? -14.334 16.146 22.755 1.00 58.25 607 PRO A C 1
ATOM 4745 O O . PRO A 1 607 ? -13.670 15.747 23.719 1.00 58.25 607 PRO A O 1
ATOM 4748 N N . SER A 1 608 ? -15.582 15.715 22.524 1.00 51.44 608 SER A N 1
ATOM 4749 C CA . SER A 1 608 ? -16.296 14.780 23.409 1.00 51.44 608 SER A CA 1
ATOM 4750 C C . SER A 1 608 ? -15.452 13.528 23.672 1.00 51.44 608 SER A C 1
ATOM 4752 O O . SER A 1 608 ? -14.884 12.939 22.758 1.00 51.44 608 SER A O 1
ATOM 4754 N N . GLN A 1 609 ? -15.363 13.107 24.939 1.00 41.28 609 GLN A N 1
ATOM 4755 C CA . GLN A 1 609 ? -14.646 11.884 25.343 1.00 41.28 609 GLN A CA 1
ATOM 4756 C C . GLN A 1 609 ? -15.517 10.618 25.277 1.00 41.28 609 GLN A C 1
ATOM 4758 O O . GLN A 1 609 ? -15.128 9.579 25.807 1.00 41.28 609 GLN A O 1
ATOM 4763 N N . HIS A 1 610 ? -16.706 10.694 24.681 1.00 37.00 610 HIS A N 1
ATOM 4764 C CA . HIS A 1 610 ? -17.636 9.573 24.631 1.00 37.00 610 HIS A CA 1
ATOM 4765 C C . HIS A 1 610 ? -17.571 8.900 23.259 1.00 37.00 610 HIS A C 1
ATOM 4767 O O . HIS A 1 610 ? -18.111 9.428 22.294 1.00 37.00 610 HIS A O 1
ATOM 4773 N N . ILE A 1 611 ? -16.876 7.757 23.225 1.00 29.30 611 ILE A N 1
ATOM 4774 C CA . ILE A 1 611 ? -17.049 6.661 22.261 1.00 29.30 611 ILE A CA 1
ATOM 4775 C C . ILE A 1 611 ? -17.789 5.549 22.998 1.00 29.30 611 ILE A C 1
ATOM 4777 O O . ILE A 1 611 ? -17.351 5.229 24.133 1.00 29.30 611 ILE A O 1
#

Nearest PDB structures (foldseek):
  2cc3-assembly1_B  TM=5.945E-01  e=1.241E-01  Agrobacterium tumefaciens
  4kz1-assembly1_A-2  TM=4.924E-01  e=1.865E-01  Bartonella grahamii as4aup
  4mei-assembly1_A-2  TM=4.777E-01  e=1.963E-01  Bartonella tribocorum CIP 105476
  4gjt-assembly1_A-2  TM=2.523E-01  e=6.780E-03  Measles virus strain Ichinose-B95a
  4lso-assembly1_A  TM=4.284E-01  e=5.173E-01  Bartonella quintana JK 31

Solvent-accessible surface area (backbone atoms only — not comparable to full-atom values): 35243 Å² total; per-residue (Å²): 115,68,76,60,55,58,55,52,55,59,57,62,57,50,58,64,55,53,64,55,68,76,63,74,86,79,84,84,83,84,84,86,73,97,80,60,69,74,58,53,68,69,73,64,70,85,67,72,49,76,64,56,50,49,50,54,48,52,53,50,52,52,51,50,53,50,49,51,52,51,49,53,52,60,71,68,48,79,78,82,70,47,43,32,27,48,71,90,39,80,51,89,53,70,83,90,38,48,75,56,97,89,28,46,32,38,48,50,69,63,50,40,52,76,70,52,36,77,45,77,47,77,41,80,90,77,39,29,40,41,32,32,21,79,66,66,55,71,59,53,34,42,49,45,31,40,63,58,63,73,52,86,70,55,72,74,60,52,74,54,47,55,64,76,64,78,69,54,83,79,56,84,76,78,92,75,64,88,84,73,88,71,60,66,63,48,68,76,49,56,60,27,62,76,34,82,93,60,45,68,84,56,38,34,37,36,43,31,30,75,84,67,63,37,68,49,75,47,80,38,67,48,56,43,76,59,94,87,43,50,24,32,35,45,45,42,45,32,74,76,66,54,26,48,72,46,73,42,77,92,77,39,32,39,40,38,34,69,65,56,64,69,61,48,53,54,48,46,56,49,50,54,64,71,55,50,19,87,37,59,70,51,14,53,32,34,27,52,25,11,38,53,66,32,21,29,42,40,30,51,50,15,37,26,76,68,53,41,55,50,37,73,68,34,64,64,45,45,64,45,53,30,48,35,66,60,100,64,52,39,58,42,59,75,40,79,75,45,77,48,75,79,51,102,47,34,35,39,37,31,36,36,29,41,35,41,59,100,59,79,84,57,56,72,47,54,32,27,38,33,31,32,58,49,77,56,102,90,49,70,34,20,20,38,69,43,52,65,32,51,65,76,39,60,71,61,83,23,59,52,46,67,48,77,41,54,82,76,76,75,87,55,54,38,34,43,34,57,50,74,42,84,91,75,65,46,35,33,42,36,40,36,45,91,97,43,76,49,74,45,80,43,69,84,92,52,83,82,64,88,80,55,58,43,57,72,34,70,44,74,80,47,102,57,28,39,36,38,33,34,32,30,64,40,73,91,43,102,79,57,51,71,48,77,48,39,34,38,36,43,80,91,43,78,42,80,50,89,53,75,89,66,74,78,57,82,75,68,48,78,48,76,40,81,87,79,34,31,33,40,37,39,31,90,88,30,76,45,78,45,74,47,53,76,65,34,52,50,36,32,75,74,50,44,77,69,31,44,46,75,42,81,76,49,74,47,67,42,81,48,93,92,54,96,63,54,33,38,35,35,37,29,43,39,28,49,41,92,83,79,51,68,37,27,41,37,36,36,30,38,76,56,97,93,40,80,39,83,75,50,45,46,74,38,88,54,78,85,90,82,128

Radius of gyration: 34.85 Å; Cα contacts (8 Å, |Δi|>4): 1064; chains: 1; bounding box: 109×79×73 Å

Foldseek 3Di:
DVVVVVVVVVVVVVVVVVVVVVPPPPPDDDDDDPDCPVVVVVPPPPDQDPVRVVVVVVVVVVVVVVVVVVVVVVVPDDPPQFWEAEANHTDDADPPFDADPNFTWHFPVVLLVSQAWPDWDADPVQLETETEGQDPLLLVLLLVLVVVLLDDDDPVLCVWAFDAPPLSVPDDADPLFDPDDFPQDHPVQVVQVVPPVRQDDWHKYWYAYPVRLAIDIDTGRQWDQDPNTIIGGPSVCCVPSVWDWDADPVNSYIYTYHRDSVVSVVSLVVVLLSRFAADQVNLVRQLRNCQQSQAQSSNLSQADPVLVVVLVVDSCCSHCSRGFDDPFQGWTRKDFPDWADPDPFKIKTKIKTWRDDPDDDTDMFIWIFIWGWDADPSGIGIHGHAGQGDRRRHSGDHQLDWDWDPPPPPPWTKTWGWDADPVVRWIKIWIDGPNDIDIATDPPPDCPDPPFWRFQDKDDPDPFKIKTKTWGWPVVDPPTDIDIWIWMGGNSDIDTQDPPVPVVDFDKDWDADPVQQWIWIDGPREIDIGHHDPVLSVLCVVPPRVLKDKDWDDWYFADDPPDPGTWIWTWIWIDSHPDDAIKIKIWTWDQDPSDTDTPDIYIDRDTDPDD

Secondary structure (DSSP, 8-state):
-HHHHHHHHHHHHHHHHHHHHTTSSS-SS----TTSHHHHHHHS--PPPHHHHHHHHHHHHHHHHHHHHHHHHHHHSPP-PPEEEETTEEE-PPTT--EETTEEEEEHHHHHHHTTEEEEEEETTTTEEEEEE---HHHHHHHHHHHHHTS---HHHHTTSPPPPGGGGG-PPPS-S--SPP--S-HHHHHHHTSTTTPPPPEEEEEEETTSS-EEEEEESS-EEETTEEEEETHHHHHHH--EEEEETTTTEEEEE---HHHHHHHHHHHHHHT--SSHHHHHHHHHHHHHTTBHHHHHHHB-HHHHHHHHH-HHHHHHTTB-S-SSSEE---EEEEEEEEETTEEEEEEEEEEE-SSSPPPEEEEEEEEEEEEETTEEEEEEEEEEE--SSSSS---S--EEE-TTSSS--EEEEEEEETTTTEEEEEEEETTEEEEEEESTT----TTEEEEEEEEEEETTEEEEEEEEE-TTSTT--EEEEEEEEETTEEEEEP-TTTTT----EEEEETTTTEEEEEETTEEEEEE--HHHHHHHHHHGGGGSEEEEEEEEEE--TT-SSPEEEEEEEEESSTTT-EEEEEEEEEEETTEEEEEEEEEESS-----